Protein AF-R7QG12-F1 (afdb_monomer)

Secondary structure (DSSP, 8-state):
-HHHHHHHHHTT--SSHHHHHHHHHHHHHHHHHHHHHHHHHHTT-SSPPPPHHHHHHHHHHHHHHHHH---HHHHHHHHHHTT--PPPHHHHHHHHHH--SS-SS-TT-----GGGGS--GGGTHHHHHHHHHHHHHHH--TTT-EEEEEEEEEE---TT-SS-EE-TTSTTSEEEEEEEEEETTTTEEEEEEEPPTT--HHHHHHHHHHHHHTT-TT---TT-EEEE-TTT--HHHHHHHHHTT-EEEEEPPSGGGGS-SSEEGGGG-TT------S---TT---TTSSGGGS-----S-----EEEE----S----------------------------------------GGGEE---GGG--EEEEEEEEEPP---S-----PPPPEEEEEEEEEPPPBTTB--EEEEEEE--HHHHHHHHS----------TTBTT--B-TTSPBPPPPTT---HHHHHHHHHHTTEEEEESSSSSHHHHHHTTTSEEHHHHHHHHHH-HHHHHHTTPPPPTT-----HHHHHHHHHHHHH--PPPPHHHHHHHHHHHHHHHHHHTSTTEEEEEB--EEEETTEEEEEE--SEEEEEETTTTT---S-SS--SEEEEEE-------GGGHHHHHHHTTS----PPS----

Structure (mmCIF, N/CA/C/O backbone):
data_AF-R7QG12-F1
#
_entry.id   AF-R7QG12-F1
#
loop_
_atom_site.group_PDB
_atom_site.id
_atom_site.type_symbol
_atom_site.label_atom_id
_atom_site.label_alt_id
_atom_site.label_comp_id
_atom_site.label_asym_id
_atom_site.label_entity_id
_atom_site.label_seq_id
_atom_site.pdbx_PDB_ins_code
_atom_site.Cartn_x
_atom_site.Cartn_y
_atom_site.Cartn_z
_atom_site.occupancy
_atom_site.B_iso_or_equiv
_atom_site.auth_seq_id
_atom_site.auth_comp_id
_atom_site.auth_asym_id
_atom_site.auth_atom_id
_atom_site.pdbx_PDB_model_num
ATOM 1 N N . MET A 1 1 ? -13.267 -7.501 -6.966 1.00 55.19 1 MET A N 1
ATOM 2 C CA . MET A 1 1 ? -13.053 -8.975 -6.912 1.00 55.19 1 MET A CA 1
ATOM 3 C C . MET A 1 1 ? -13.507 -9.741 -8.159 1.00 55.19 1 MET A C 1
ATOM 5 O O . MET A 1 1 ? -12.739 -10.577 -8.616 1.00 55.19 1 MET A O 1
ATOM 9 N N . SER A 1 2 ? -14.694 -9.490 -8.737 1.00 66.75 2 SER A N 1
ATOM 10 C CA . SER A 1 2 ? -15.115 -10.164 -9.989 1.00 66.75 2 SER A CA 1
ATOM 11 C C . SER A 1 2 ? -14.147 -9.898 -11.158 1.00 66.75 2 SER A C 1
ATOM 13 O O . SER A 1 2 ? -13.679 -10.836 -11.794 1.00 66.75 2 SER A O 1
ATOM 15 N N . GLN A 1 3 ? -13.731 -8.638 -11.346 1.00 71.19 3 GLN A N 1
ATOM 16 C CA . GLN A 1 3 ? -12.764 -8.235 -12.380 1.00 71.19 3 GLN A CA 1
ATOM 17 C C . GLN A 1 3 ? -11.394 -8.912 -12.230 1.00 71.19 3 GLN A C 1
ATOM 19 O O . GLN A 1 3 ? -10.865 -9.414 -13.214 1.00 71.19 3 GLN A O 1
ATOM 24 N N . LEU A 1 4 ? -10.859 -9.015 -11.005 1.00 73.12 4 LEU A N 1
ATOM 25 C CA . LEU A 1 4 ? -9.614 -9.746 -10.731 1.00 73.12 4 LEU A CA 1
ATOM 26 C C . LEU A 1 4 ? -9.720 -11.216 -11.165 1.00 73.12 4 LEU A C 1
ATOM 28 O O . LEU A 1 4 ? -8.809 -11.746 -11.794 1.00 73.12 4 LEU A O 1
ATOM 32 N N . LYS A 1 5 ? -10.849 -11.875 -10.867 1.00 71.44 5 LYS A N 1
ATOM 33 C CA . LYS A 1 5 ? -11.090 -13.263 -11.281 1.00 71.44 5 LYS A CA 1
ATOM 34 C C . LYS A 1 5 ? -11.144 -13.387 -12.806 1.00 71.44 5 LYS A C 1
ATOM 36 O O . LYS A 1 5 ? -10.541 -14.311 -13.343 1.00 71.44 5 LYS A O 1
ATOM 41 N N . THR A 1 6 ? -11.834 -12.472 -13.487 1.00 77.69 6 THR A N 1
ATOM 42 C CA . THR A 1 6 ? -11.918 -12.446 -14.955 1.00 77.69 6 THR A CA 1
ATOM 43 C C . THR A 1 6 ? -10.547 -12.228 -15.591 1.00 77.69 6 THR A C 1
ATOM 45 O O . THR A 1 6 ? -10.149 -13.019 -16.439 1.00 77.69 6 THR A O 1
ATOM 48 N N . ALA A 1 7 ? -9.794 -11.221 -15.138 1.00 76.38 7 ALA A N 1
ATOM 49 C CA . ALA A 1 7 ? -8.455 -10.921 -15.640 1.00 76.38 7 ALA A CA 1
ATOM 50 C C . ALA A 1 7 ? -7.491 -12.096 -15.424 1.00 76.38 7 ALA A C 1
ATOM 52 O O . ALA A 1 7 ? -6.750 -12.467 -16.328 1.00 76.38 7 ALA A O 1
ATOM 53 N N . ARG A 1 8 ? -7.557 -12.746 -14.257 1.00 84.38 8 ARG A N 1
ATOM 54 C CA . ARG A 1 8 ? -6.771 -13.945 -13.954 1.00 84.38 8 ARG A CA 1
ATOM 55 C C . ARG A 1 8 ? -7.072 -15.096 -14.918 1.00 84.38 8 ARG A C 1
ATOM 57 O O . ARG A 1 8 ? -6.145 -15.732 -15.399 1.00 84.38 8 ARG A O 1
ATOM 64 N N . VAL A 1 9 ? -8.354 -15.382 -15.170 1.00 79.06 9 VAL A N 1
ATOM 65 C CA . VAL A 1 9 ? -8.762 -16.444 -16.108 1.00 79.06 9 VAL A CA 1
ATOM 66 C C . VAL A 1 9 ? -8.313 -16.113 -17.530 1.00 79.06 9 VAL A C 1
ATOM 68 O O . VAL A 1 9 ? -7.803 -16.994 -18.206 1.00 79.06 9 VAL A O 1
ATOM 71 N N . ALA A 1 10 ? -8.443 -14.854 -17.953 1.00 80.81 10 ALA A N 1
ATOM 72 C CA . ALA A 1 10 ? -8.029 -14.412 -19.283 1.00 80.81 10 ALA A CA 1
ATOM 73 C C . ALA A 1 10 ? -6.512 -14.516 -19.521 1.00 80.81 10 ALA A C 1
ATOM 75 O O . ALA A 1 10 ? -6.099 -14.759 -20.647 1.00 80.81 10 ALA A O 1
ATOM 76 N N . ASN A 1 11 ? -5.698 -14.347 -18.475 1.00 79.94 11 ASN A N 1
ATOM 77 C CA . ASN A 1 11 ? -4.233 -14.421 -18.552 1.00 79.94 11 ASN A CA 1
ATOM 78 C C . ASN A 1 11 ? -3.671 -15.781 -18.097 1.00 79.94 11 ASN A C 1
ATOM 80 O O . ASN A 1 11 ? -2.467 -15.908 -17.904 1.00 79.94 11 ASN A O 1
ATOM 84 N N . GLU A 1 12 ? -4.536 -16.775 -17.863 1.00 85.38 12 GLU A N 1
ATOM 85 C CA . GLU A 1 12 ? -4.153 -18.131 -17.438 1.00 85.38 12 GLU A CA 1
ATOM 86 C C . GLU A 1 12 ? -3.263 -18.175 -16.182 1.00 85.38 12 GLU A C 1
ATOM 88 O O . GLU A 1 12 ? -2.471 -19.094 -15.970 1.00 85.38 12 GLU A O 1
ATOM 93 N N . VAL A 1 13 ? -3.407 -17.184 -15.297 1.00 81.88 13 VAL A N 1
ATOM 94 C CA . VAL A 1 13 ? -2.557 -17.076 -14.111 1.00 81.88 13 VAL A CA 1
ATOM 95 C C . VAL A 1 13 ? -3.164 -17.839 -12.936 1.00 81.88 13 VAL A C 1
ATOM 97 O O . VAL A 1 13 ? -4.370 -17.813 -12.680 1.00 81.88 13 VAL A O 1
ATOM 100 N N . ASN A 1 14 ? -2.323 -18.508 -12.153 1.00 76.94 14 ASN A N 1
ATOM 101 C CA . ASN A 1 14 ? -2.772 -19.179 -10.938 1.00 76.94 14 ASN A CA 1
ATOM 102 C C . ASN A 1 14 ? -3.334 -18.188 -9.908 1.00 76.94 14 ASN A C 1
ATOM 104 O O . ASN A 1 14 ? -2.877 -17.056 -9.774 1.00 76.94 14 ASN A O 1
ATOM 108 N N . SER A 1 15 ? -4.306 -18.645 -9.114 1.00 74.94 15 SER A N 1
ATOM 109 C CA . SER A 1 15 ? -4.949 -17.850 -8.054 1.00 74.94 15 SER A CA 1
ATOM 110 C C . SER A 1 15 ? -4.097 -17.690 -6.794 1.00 74.94 15 SER A C 1
ATOM 112 O O . SER A 1 15 ? -4.584 -17.877 -5.679 1.00 74.94 15 SER A O 1
ATOM 114 N N . THR A 1 16 ? -2.819 -17.393 -6.962 1.00 75.62 16 THR A N 1
ATOM 115 C CA . THR A 1 16 ? -1.871 -17.160 -5.875 1.00 75.62 16 THR A CA 1
ATOM 116 C C . THR A 1 16 ? -1.535 -15.675 -5.816 1.00 75.62 16 THR A C 1
ATOM 118 O O . THR A 1 16 ? -1.726 -14.953 -6.793 1.00 75.62 16 THR A O 1
ATOM 121 N N . ARG A 1 17 ? -1.005 -15.184 -4.690 1.00 68.81 17 ARG A N 1
ATOM 122 C CA . ARG A 1 17 ? -0.547 -13.784 -4.624 1.00 68.81 17 ARG A CA 1
ATOM 123 C C . ARG A 1 17 ? 0.581 -13.497 -5.610 1.00 68.81 17 ARG A C 1
ATOM 125 O O . ARG A 1 17 ? 0.569 -12.442 -6.223 1.00 68.81 17 ARG A O 1
ATOM 132 N N . ALA A 1 18 ? 1.486 -14.454 -5.823 1.00 72.88 18 ALA A N 1
ATOM 133 C CA . ALA A 1 18 ? 2.497 -14.362 -6.876 1.00 72.88 18 ALA A CA 1
ATOM 134 C C . ALA A 1 18 ? 1.853 -14.246 -8.265 1.00 72.88 18 ALA A C 1
ATOM 136 O O . ALA A 1 18 ? 2.259 -13.408 -9.059 1.00 72.88 18 ALA A O 1
ATOM 137 N N . GLY A 1 19 ? 0.797 -15.022 -8.527 1.00 76.31 19 GLY A N 1
ATOM 138 C CA . GLY A 1 19 ? 0.012 -14.892 -9.747 1.00 76.31 19 GLY A CA 1
ATOM 139 C C . GLY A 1 19 ? -0.643 -13.517 -9.894 1.00 76.31 19 GLY A C 1
ATOM 140 O O . GLY A 1 19 ? -0.589 -12.915 -10.958 1.00 76.31 19 GLY A O 1
ATOM 141 N N . HIS A 1 20 ? -1.203 -12.964 -8.817 1.00 81.38 20 HIS A N 1
ATOM 142 C CA . HIS A 1 20 ? -1.743 -11.604 -8.848 1.00 81.38 20 HIS A CA 1
ATOM 143 C C . HIS A 1 20 ? -0.649 -10.548 -9.073 1.00 81.38 20 HIS A C 1
ATOM 145 O O . HIS A 1 20 ? -0.873 -9.627 -9.843 1.00 81.38 20 HIS A O 1
ATOM 151 N N . LEU A 1 21 ? 0.532 -10.682 -8.463 1.00 83.12 21 LEU A N 1
ATOM 152 C CA . LEU A 1 21 ? 1.660 -9.773 -8.704 1.00 83.12 21 LEU A CA 1
ATOM 153 C C . LEU A 1 21 ? 2.123 -9.823 -10.162 1.00 83.12 21 LEU A C 1
ATOM 155 O O . LEU A 1 21 ? 2.282 -8.776 -10.775 1.00 83.12 21 LEU A O 1
ATOM 159 N N . ILE A 1 22 ? 2.276 -11.024 -10.728 1.00 85.94 22 ILE A N 1
ATOM 160 C CA . ILE A 1 22 ? 2.610 -11.207 -12.146 1.00 85.94 22 ILE A CA 1
ATOM 161 C C . ILE A 1 22 ? 1.567 -10.515 -13.020 1.00 85.94 22 ILE A C 1
ATOM 163 O O . ILE A 1 22 ? 1.931 -9.707 -13.864 1.00 85.94 22 ILE A O 1
ATOM 167 N N . LEU A 1 23 ? 0.280 -10.761 -12.762 1.00 87.19 23 LEU A N 1
ATOM 168 C CA . LEU A 1 23 ? -0.813 -10.126 -13.497 1.00 87.19 23 LEU A CA 1
ATOM 169 C C . LEU A 1 23 ? -0.722 -8.592 -13.460 1.00 87.19 23 LEU A C 1
ATOM 171 O O . LEU A 1 23 ? -0.983 -7.950 -14.469 1.00 87.19 23 LEU A O 1
ATOM 175 N N . LEU A 1 24 ? -0.373 -8.007 -12.312 1.00 89.50 24 LEU A N 1
ATOM 176 C CA . LEU A 1 24 ? -0.291 -6.553 -12.151 1.00 89.50 24 LEU A CA 1
ATOM 177 C C . LEU A 1 24 ? 0.985 -5.942 -12.751 1.00 89.50 24 LEU A C 1
ATOM 179 O O . LEU A 1 24 ? 0.954 -4.784 -13.153 1.00 89.50 24 LEU A O 1
ATOM 183 N N . MET A 1 25 ? 2.091 -6.691 -12.804 1.00 90.50 25 MET A N 1
ATOM 184 C CA . MET A 1 25 ? 3.406 -6.187 -13.223 1.00 90.50 25 MET A CA 1
ATOM 185 C C . MET A 1 25 ? 3.792 -6.553 -14.661 1.00 90.50 25 MET A C 1
ATOM 187 O O . MET A 1 25 ? 4.779 -6.019 -15.166 1.00 90.50 25 MET A O 1
ATOM 191 N N . ASP A 1 26 ? 3.087 -7.477 -15.316 1.00 90.69 26 ASP A N 1
ATOM 192 C CA . ASP A 1 26 ? 3.531 -8.023 -16.602 1.00 90.69 26 ASP A CA 1
ATOM 193 C C . ASP A 1 26 ? 3.747 -6.936 -17.664 1.00 90.69 26 ASP A C 1
ATOM 195 O O . ASP A 1 26 ? 4.827 -6.852 -18.250 1.00 90.69 26 ASP A O 1
ATOM 199 N N . ASP A 1 27 ? 2.775 -6.035 -17.829 1.00 91.25 27 ASP A N 1
ATOM 200 C CA . ASP A 1 27 ? 2.832 -4.963 -18.827 1.00 91.25 27 ASP A CA 1
ATOM 201 C C . ASP A 1 27 ? 4.073 -4.072 -18.643 1.00 91.25 27 ASP A C 1
ATOM 203 O O . ASP A 1 27 ? 4.788 -3.782 -19.609 1.00 91.25 27 ASP A O 1
ATOM 207 N N . VAL A 1 28 ? 4.392 -3.673 -17.405 1.00 94.12 28 VAL A N 1
ATOM 208 C CA . VAL A 1 28 ? 5.584 -2.854 -17.132 1.00 94.12 28 VAL A CA 1
ATOM 209 C C . VAL A 1 28 ? 6.876 -3.641 -17.336 1.00 94.12 28 VAL A C 1
ATOM 211 O O . VAL A 1 28 ? 7.833 -3.104 -17.893 1.00 94.12 28 VAL A O 1
ATOM 214 N N . LEU A 1 29 ? 6.910 -4.931 -16.992 1.00 95.00 29 LEU A N 1
ATOM 215 C CA . LEU A 1 29 ? 8.082 -5.772 -17.243 1.00 95.00 29 LEU A CA 1
ATOM 216 C C . LEU A 1 29 ? 8.324 -5.984 -18.739 1.00 95.00 29 LEU A C 1
ATOM 218 O O . LEU A 1 29 ? 9.478 -5.977 -19.173 1.00 95.00 29 LEU A O 1
ATOM 222 N N . GLN A 1 30 ? 7.274 -6.105 -19.553 1.00 94.88 30 GLN A N 1
ATOM 223 C CA . GLN A 1 30 ? 7.413 -6.160 -21.008 1.00 94.88 30 GLN A CA 1
ATOM 224 C C . GLN A 1 30 ? 8.018 -4.866 -21.577 1.00 94.88 30 GLN A C 1
ATOM 226 O O . GLN A 1 30 ? 8.896 -4.930 -22.447 1.00 94.88 30 GLN A O 1
ATOM 231 N N . HIS A 1 31 ? 7.601 -3.705 -21.063 1.00 94.44 31 HIS A N 1
ATOM 232 C CA . HIS A 1 31 ? 8.163 -2.410 -21.449 1.00 94.44 31 HIS A CA 1
ATOM 233 C C . HIS A 1 31 ? 9.627 -2.272 -21.020 1.00 94.44 31 HIS A C 1
ATOM 235 O O . HIS A 1 31 ? 10.482 -2.012 -21.870 1.00 94.44 31 HIS A O 1
ATOM 241 N N . CYS A 1 32 ? 9.947 -2.554 -19.754 1.00 94.94 32 CYS A N 1
ATOM 242 C CA . CYS A 1 32 ? 11.325 -2.561 -19.261 1.00 94.94 32 CYS A CA 1
ATOM 243 C C . CYS A 1 32 ? 12.203 -3.515 -20.081 1.00 94.94 32 CYS A C 1
ATOM 245 O O . CYS A 1 32 ? 13.287 -3.130 -20.510 1.00 94.94 32 CYS A O 1
ATOM 247 N N . ARG A 1 33 ? 11.725 -4.728 -20.402 1.00 95.75 33 ARG A N 1
ATOM 248 C CA . ARG A 1 33 ? 12.442 -5.676 -21.276 1.00 95.75 33 ARG A CA 1
ATOM 249 C C . ARG A 1 33 ? 12.795 -5.047 -22.619 1.00 95.75 33 ARG A C 1
ATOM 251 O O . ARG A 1 33 ? 13.929 -5.173 -23.079 1.00 95.75 33 ARG A O 1
ATOM 258 N N . LYS A 1 34 ? 11.817 -4.406 -23.265 1.00 95.44 34 LYS A N 1
ATOM 259 C CA . LYS A 1 34 ? 11.997 -3.762 -24.570 1.00 95.44 34 LYS A CA 1
ATOM 260 C C . LYS A 1 34 ? 13.051 -2.659 -24.484 1.00 95.44 34 LYS A C 1
ATOM 262 O O . LYS A 1 34 ? 14.003 -2.687 -25.259 1.00 95.44 34 LYS A O 1
ATOM 267 N N . TRP A 1 35 ? 12.908 -1.745 -23.529 1.00 94.75 35 TRP A N 1
ATOM 268 C CA . TRP A 1 35 ? 13.807 -0.602 -23.369 1.00 94.75 35 TRP A CA 1
ATOM 269 C C . TRP A 1 35 ? 15.230 -1.011 -22.981 1.00 94.75 35 TRP A C 1
ATOM 271 O O . TRP A 1 35 ? 16.193 -0.483 -23.530 1.00 94.75 35 TRP A O 1
ATOM 281 N N . MET A 1 36 ? 15.381 -2.004 -22.104 1.00 94.88 36 MET A N 1
ATOM 282 C CA . MET A 1 36 ? 16.693 -2.554 -21.762 1.00 94.88 36 MET A CA 1
ATOM 283 C C . MET A 1 36 ? 17.371 -3.205 -22.966 1.00 94.88 36 MET A C 1
ATOM 285 O O . MET A 1 36 ? 18.537 -2.937 -23.225 1.00 94.88 36 MET A O 1
ATOM 289 N N . ASN A 1 37 ? 16.666 -4.052 -23.722 1.00 95.38 37 ASN A N 1
ATOM 290 C CA . ASN A 1 37 ? 17.260 -4.731 -24.879 1.00 95.38 37 ASN A CA 1
ATOM 291 C C . ASN A 1 37 ? 17.655 -3.753 -25.984 1.00 95.38 37 ASN A C 1
ATOM 293 O O . ASN A 1 37 ? 18.681 -3.933 -26.634 1.00 95.38 37 ASN A O 1
ATOM 297 N N . GLU A 1 38 ? 16.871 -2.696 -26.156 1.00 93.50 38 GLU A N 1
ATOM 298 C CA . GLU A 1 38 ? 17.207 -1.571 -27.016 1.00 93.50 38 GLU A CA 1
ATOM 299 C C . GLU A 1 38 ? 18.498 -0.877 -26.553 1.00 93.50 38 GLU A C 1
ATOM 301 O O . GLU A 1 38 ? 19.418 -0.689 -27.346 1.00 93.50 38 GLU A O 1
ATOM 306 N N . HIS A 1 39 ? 18.621 -0.574 -25.259 1.00 92.44 39 HIS A N 1
ATOM 307 C CA . HIS A 1 39 ? 19.827 0.019 -24.681 1.00 92.44 39 HIS A CA 1
ATOM 308 C C . HIS A 1 39 ? 21.065 -0.877 -24.818 1.00 92.44 39 HIS A C 1
ATOM 310 O O . HIS A 1 39 ? 22.132 -0.393 -25.201 1.00 92.44 39 HIS A O 1
ATOM 316 N N . ILE A 1 40 ? 20.912 -2.178 -24.562 1.00 93.69 40 ILE A N 1
ATOM 317 C CA . ILE A 1 40 ? 21.965 -3.192 -24.703 1.00 93.69 40 ILE A CA 1
ATOM 318 C C . ILE A 1 40 ? 22.467 -3.251 -26.145 1.00 93.69 40 ILE A C 1
ATOM 320 O O . ILE A 1 40 ? 23.679 -3.281 -26.363 1.00 93.69 40 ILE A O 1
ATOM 324 N N . ALA A 1 41 ? 21.548 -3.245 -27.116 1.00 92.94 41 ALA A N 1
ATOM 325 C CA . ALA A 1 41 ? 21.886 -3.250 -28.533 1.00 92.94 41 ALA A CA 1
ATOM 326 C C . ALA A 1 41 ? 22.617 -1.963 -28.940 1.00 92.94 41 ALA A C 1
ATOM 328 O O . ALA A 1 41 ? 23.670 -2.034 -29.570 1.00 92.94 41 ALA A O 1
ATOM 329 N N . LEU A 1 42 ? 22.108 -0.798 -28.525 1.00 92.00 42 LEU A N 1
ATOM 330 C CA . LEU A 1 42 ? 22.712 0.504 -28.828 1.00 92.00 42 LEU A CA 1
ATOM 331 C C . LEU A 1 42 ? 24.145 0.636 -28.306 1.00 92.00 42 LEU A C 1
ATOM 333 O O . LEU A 1 42 ? 25.008 1.154 -29.007 1.00 92.00 42 LEU A O 1
ATOM 337 N N . HIS A 1 43 ? 24.404 0.164 -27.087 1.00 91.69 43 HIS A N 1
ATOM 338 C CA . HIS A 1 43 ? 25.710 0.304 -26.438 1.00 91.69 43 HIS A CA 1
ATOM 339 C C . HIS A 1 43 ? 26.609 -0.917 -26.642 1.00 91.69 43 HIS A C 1
ATOM 341 O O . HIS A 1 43 ? 27.700 -0.972 -26.081 1.00 91.69 43 HIS A O 1
ATOM 347 N N . SER A 1 44 ? 26.165 -1.897 -27.441 1.00 91.06 44 SER A N 1
ATOM 348 C CA . SER A 1 44 ? 26.913 -3.120 -27.741 1.00 91.06 44 SER A CA 1
ATOM 349 C C . SER A 1 44 ? 27.474 -3.796 -26.483 1.00 91.06 44 SER A C 1
ATOM 351 O O . SER A 1 44 ? 28.631 -4.210 -26.455 1.00 91.06 44 SER A O 1
ATOM 353 N N . LEU A 1 45 ? 26.657 -3.931 -25.429 1.00 90.00 45 LEU A N 1
ATOM 354 C CA . LEU A 1 45 ? 27.100 -4.398 -24.102 1.00 90.00 45 LEU A CA 1
ATOM 355 C C . LEU A 1 45 ? 27.496 -5.892 -24.045 1.00 90.00 45 LEU A C 1
ATOM 357 O O . LEU A 1 45 ? 27.535 -6.471 -22.962 1.00 90.00 45 LEU A O 1
ATOM 361 N N . GLY A 1 46 ? 27.755 -6.537 -25.190 1.00 75.44 46 GLY A N 1
ATOM 362 C CA . GLY A 1 46 ? 28.343 -7.879 -25.302 1.00 75.44 46 GLY A CA 1
ATOM 363 C C . GLY A 1 46 ? 27.566 -9.004 -24.612 1.00 75.44 46 GLY A C 1
ATOM 364 O O . GLY A 1 46 ? 28.129 -10.060 -24.339 1.00 75.44 46 GLY A O 1
ATOM 365 N N . THR A 1 47 ? 26.294 -8.785 -24.284 1.00 78.06 47 THR A N 1
ATOM 366 C CA . THR A 1 47 ? 25.481 -9.675 -23.448 1.00 78.06 47 THR A CA 1
ATOM 367 C C . THR A 1 47 ? 24.254 -10.168 -24.199 1.00 78.06 47 THR A C 1
ATOM 369 O O . THR A 1 47 ? 23.701 -9.477 -25.054 1.00 78.06 47 THR A O 1
ATOM 372 N N . HIS A 1 48 ? 23.810 -11.383 -23.868 1.00 85.00 48 HIS A N 1
ATOM 373 C CA . HIS A 1 48 ? 22.566 -11.920 -24.411 1.00 85.00 48 HIS A CA 1
ATOM 374 C C . HIS A 1 48 ? 21.368 -11.047 -24.002 1.00 85.00 48 HIS A C 1
ATOM 376 O O . HIS A 1 48 ? 21.316 -10.624 -22.833 1.00 85.00 48 HIS A O 1
ATOM 382 N N . PRO A 1 49 ? 20.393 -10.838 -24.914 1.00 91.62 49 PRO A N 1
ATOM 383 C CA . PRO A 1 49 ? 19.162 -10.114 -24.617 1.00 91.62 49 PRO A CA 1
ATOM 384 C C . PRO A 1 49 ? 18.496 -10.606 -23.330 1.00 91.62 49 PRO A C 1
ATOM 386 O O . PRO A 1 49 ? 18.561 -11.787 -22.986 1.00 91.62 49 PRO A O 1
ATOM 389 N N . ILE A 1 50 ? 17.867 -9.691 -22.602 1.00 94.94 50 ILE A N 1
ATOM 390 C CA . ILE A 1 50 ? 17.061 -9.988 -21.423 1.00 94.94 50 ILE A CA 1
ATOM 391 C C . ILE A 1 50 ? 15.739 -10.618 -21.868 1.00 94.94 50 ILE A C 1
ATOM 393 O O . ILE A 1 50 ? 14.968 -10.007 -22.617 1.00 94.94 50 ILE A O 1
ATOM 397 N N . GLY A 1 51 ? 15.474 -11.839 -21.403 1.00 94.88 51 GLY A N 1
ATOM 398 C CA . GLY A 1 51 ? 14.171 -12.486 -21.535 1.00 94.88 51 GLY A CA 1
ATOM 399 C C . GLY A 1 51 ? 13.165 -11.971 -20.501 1.00 94.88 51 GLY A C 1
ATOM 400 O O . GLY A 1 51 ? 13.528 -11.342 -19.512 1.00 94.88 51 GLY A O 1
ATOM 401 N N . LEU A 1 52 ? 11.876 -12.260 -20.693 1.00 93.31 52 LEU A N 1
ATOM 402 C CA . LEU A 1 52 ? 10.871 -11.942 -19.665 1.00 93.31 52 LEU A CA 1
ATOM 403 C C . LEU A 1 52 ? 11.039 -12.833 -18.419 1.00 93.31 52 LEU A C 1
ATOM 405 O O . LEU A 1 52 ? 10.870 -12.378 -17.296 1.00 93.31 52 LEU A O 1
ATOM 409 N N . ASP A 1 53 ? 11.464 -14.081 -18.619 1.00 91.69 53 ASP A N 1
ATOM 410 C CA . ASP A 1 53 ? 11.808 -15.012 -17.540 1.00 91.69 53 ASP A CA 1
ATOM 411 C C . ASP A 1 53 ? 12.987 -14.507 -16.682 1.00 91.69 53 ASP A C 1
ATOM 413 O O . ASP A 1 53 ? 12.922 -14.570 -15.456 1.00 91.69 53 ASP A O 1
ATOM 417 N N . ASP A 1 54 ? 14.012 -13.889 -17.292 1.00 93.88 54 ASP A N 1
ATOM 418 C CA . ASP A 1 54 ? 15.087 -13.211 -16.545 1.00 93.88 54 ASP A CA 1
ATOM 419 C C . ASP A 1 54 ? 14.522 -12.128 -15.611 1.00 93.88 54 ASP A C 1
ATOM 421 O O . ASP A 1 54 ? 14.935 -12.024 -14.456 1.00 93.88 54 ASP A O 1
ATOM 425 N N . LEU A 1 55 ? 13.569 -11.331 -16.108 1.00 94.75 55 LEU A N 1
ATOM 426 C CA . LEU A 1 55 ? 12.943 -10.246 -15.354 1.00 94.75 55 LEU A CA 1
ATOM 427 C C . LEU A 1 55 ? 12.072 -10.749 -14.209 1.00 94.75 55 LEU A C 1
ATOM 429 O O . LEU A 1 55 ? 12.183 -10.228 -13.102 1.00 94.75 55 LEU A O 1
ATOM 433 N N . TYR A 1 56 ? 11.249 -11.774 -14.428 1.00 92.75 56 TYR A N 1
ATOM 434 C CA . TYR A 1 56 ? 10.445 -12.350 -13.350 1.00 92.75 56 TYR A CA 1
ATOM 435 C C . TYR A 1 56 ? 11.315 -12.920 -12.237 1.00 92.75 56 TYR A C 1
ATOM 437 O O . TYR A 1 56 ? 11.052 -12.686 -11.056 1.00 92.75 56 TYR A O 1
ATOM 445 N N . ARG A 1 57 ? 12.389 -13.631 -12.592 1.00 93.31 57 ARG A N 1
ATOM 446 C CA . ARG A 1 57 ? 13.303 -14.170 -11.586 1.00 93.31 57 ARG A CA 1
ATOM 447 C C . ARG A 1 57 ? 14.114 -13.062 -10.905 1.00 93.31 57 ARG A C 1
ATOM 449 O O . ARG A 1 57 ? 14.368 -13.159 -9.708 1.00 93.31 57 ARG A O 1
ATOM 456 N N . TYR A 1 58 ? 14.476 -11.996 -11.624 1.00 95.06 58 TYR A N 1
ATOM 457 C CA . TYR A 1 58 ? 15.075 -10.795 -11.034 1.00 95.06 58 TYR A CA 1
ATOM 458 C C . TYR A 1 58 ? 14.134 -10.137 -10.016 1.00 95.06 58 TYR A C 1
ATOM 460 O O . TYR A 1 58 ? 14.559 -9.867 -8.896 1.00 95.06 58 TYR A O 1
ATOM 468 N N . VAL A 1 59 ? 12.853 -9.954 -10.350 1.00 93.44 59 VAL A N 1
ATOM 469 C CA . VAL A 1 59 ? 11.841 -9.417 -9.424 1.00 93.44 59 VAL A CA 1
ATOM 470 C C . VAL A 1 59 ? 11.668 -10.331 -8.213 1.00 93.44 59 VAL A C 1
ATOM 472 O O . VAL A 1 59 ? 11.586 -9.838 -7.093 1.00 93.44 59 VAL A O 1
ATOM 475 N N . ALA A 1 60 ? 11.675 -11.655 -8.392 1.00 91.56 60 ALA A N 1
ATOM 476 C CA . ALA A 1 60 ? 11.612 -12.592 -7.270 1.00 91.56 60 ALA A CA 1
ATOM 477 C C . ALA A 1 60 ? 12.800 -12.423 -6.305 1.00 91.56 60 ALA A C 1
ATOM 479 O O . ALA A 1 60 ? 12.606 -12.427 -5.086 1.00 91.56 60 ALA A O 1
ATOM 480 N N . VAL A 1 61 ? 14.016 -12.236 -6.838 1.00 94.38 61 VAL A N 1
ATOM 481 C CA . VAL A 1 61 ? 15.215 -11.931 -6.039 1.00 94.38 61 VAL A CA 1
ATOM 482 C C . VAL A 1 61 ? 15.077 -10.570 -5.354 1.00 94.38 61 VAL A C 1
ATOM 484 O O . VAL A 1 61 ? 15.327 -10.478 -4.156 1.00 94.38 61 VAL A O 1
ATOM 487 N N . LEU A 1 62 ? 14.638 -9.535 -6.076 1.00 93.19 62 LEU A N 1
ATOM 488 C CA . LEU A 1 62 ? 14.454 -8.181 -5.547 1.00 93.19 62 LEU A CA 1
ATOM 489 C C . LEU A 1 62 ? 13.454 -8.157 -4.383 1.00 93.19 62 LEU A C 1
ATOM 491 O O . LEU A 1 62 ? 13.780 -7.668 -3.305 1.00 93.19 62 LEU A O 1
ATOM 495 N N . LEU A 1 63 ? 12.266 -8.734 -4.580 1.00 89.12 63 LEU A N 1
ATOM 496 C CA . LEU A 1 63 ? 11.220 -8.805 -3.561 1.00 89.12 63 LEU A CA 1
ATOM 497 C C . LEU A 1 63 ? 11.690 -9.594 -2.341 1.00 89.12 63 LEU A C 1
ATOM 499 O O . LEU A 1 63 ? 11.546 -9.127 -1.219 1.00 89.12 63 LEU A O 1
ATOM 503 N N . THR A 1 64 ? 12.290 -10.768 -2.542 1.00 87.00 64 THR A N 1
ATOM 504 C CA . THR A 1 64 ? 12.746 -11.604 -1.421 1.00 87.00 64 THR A CA 1
ATOM 505 C C . THR A 1 64 ? 13.863 -10.922 -0.645 1.00 87.00 64 THR A C 1
ATOM 507 O O . THR A 1 64 ? 13.826 -10.917 0.581 1.00 87.00 64 THR A O 1
ATOM 510 N N . SER A 1 65 ? 14.813 -10.291 -1.336 1.00 90.06 65 SER A N 1
ATOM 511 C CA . SER A 1 65 ? 15.882 -9.510 -0.712 1.00 90.06 65 SER A CA 1
ATOM 512 C C . SER A 1 65 ? 15.317 -8.368 0.134 1.00 90.06 65 SER A C 1
ATOM 514 O O . SER A 1 65 ? 15.690 -8.234 1.296 1.00 90.06 65 SER A O 1
ATOM 516 N N . HIS A 1 66 ? 14.354 -7.611 -0.398 1.00 84.00 66 HIS A N 1
ATOM 517 C CA . HIS A 1 66 ? 13.707 -6.522 0.331 1.00 84.00 66 HIS A CA 1
ATOM 518 C C . HIS A 1 66 ? 12.920 -7.012 1.557 1.00 84.00 66 HIS A C 1
ATOM 520 O O . HIS A 1 66 ? 13.041 -6.449 2.638 1.00 84.00 66 HIS A O 1
ATOM 526 N N . LEU A 1 67 ? 12.161 -8.100 1.410 1.00 80.25 67 LEU A N 1
ATOM 527 C CA . LEU A 1 67 ? 11.290 -8.633 2.462 1.00 80.25 67 LEU A CA 1
ATOM 528 C C . LEU A 1 67 ? 12.048 -9.349 3.586 1.00 80.25 67 LEU A C 1
ATOM 530 O O . LEU A 1 67 ? 11.542 -9.455 4.697 1.00 80.25 67 LEU A O 1
ATOM 534 N N . THR A 1 68 ? 13.240 -9.870 3.301 1.00 81.44 68 THR A N 1
ATOM 535 C CA . THR A 1 68 ? 14.057 -10.616 4.275 1.00 81.44 68 THR A CA 1
ATOM 536 C C . THR A 1 68 ? 15.248 -9.818 4.800 1.00 81.44 68 THR A C 1
ATOM 538 O O . THR A 1 68 ? 15.906 -10.256 5.740 1.00 81.44 68 THR A O 1
ATOM 541 N N . GLY A 1 69 ? 15.581 -8.690 4.166 1.00 83.94 69 GLY A N 1
ATOM 542 C CA . GLY A 1 69 ? 16.816 -7.946 4.422 1.00 83.94 69 GLY A CA 1
ATOM 543 C C . GLY A 1 69 ? 18.095 -8.655 3.947 1.00 83.94 69 GLY A C 1
ATOM 544 O O . GLY A 1 69 ? 19.201 -8.177 4.205 1.00 83.94 69 GLY A O 1
ATOM 545 N N . LEU A 1 70 ? 17.989 -9.802 3.265 1.00 87.94 70 LEU A N 1
ATOM 546 C CA . LEU A 1 70 ? 19.143 -10.507 2.705 1.00 87.94 70 LEU A CA 1
ATOM 547 C C . LEU A 1 70 ? 19.723 -9.742 1.514 1.00 87.94 70 LEU A C 1
ATOM 549 O O . LEU A 1 70 ? 18.986 -9.167 0.717 1.00 87.94 70 LEU A O 1
ATOM 553 N N . SER A 1 71 ? 21.045 -9.800 1.323 1.00 94.00 71 SER A N 1
ATOM 554 C CA . SER A 1 71 ? 21.663 -9.280 0.095 1.00 94.00 71 SER A CA 1
ATOM 555 C C . SER A 1 71 ? 21.215 -10.081 -1.134 1.00 94.00 71 SER A C 1
ATOM 557 O O . SER A 1 71 ? 20.742 -11.219 -1.014 1.00 94.00 71 SER A O 1
ATOM 559 N N . PHE A 1 72 ? 21.403 -9.529 -2.337 1.00 93.69 72 PHE A N 1
ATOM 560 C CA . PHE A 1 72 ? 21.109 -10.256 -3.576 1.00 93.69 72 PHE A CA 1
ATOM 561 C C . PHE A 1 72 ? 21.906 -11.560 -3.682 1.00 93.69 72 PHE A C 1
ATOM 563 O O . PHE A 1 72 ? 21.345 -12.575 -4.078 1.00 93.69 72 PHE A O 1
ATOM 570 N N . GLU A 1 73 ? 23.173 -11.578 -3.260 1.00 95.31 73 GLU A N 1
ATOM 571 C CA . GLU A 1 73 ? 24.003 -12.789 -3.241 1.00 95.31 73 GLU A CA 1
ATOM 572 C C . GLU A 1 73 ? 23.408 -13.861 -2.331 1.00 95.31 73 GLU A C 1
ATOM 574 O O . GLU A 1 73 ? 23.251 -15.004 -2.754 1.00 95.31 73 GLU A O 1
ATOM 579 N N . LYS A 1 74 ? 23.037 -13.485 -1.100 1.00 93.81 74 LYS A N 1
ATOM 580 C CA . LYS A 1 74 ? 22.426 -14.408 -0.136 1.00 93.81 74 LYS A CA 1
ATOM 581 C C . LYS A 1 74 ? 21.066 -14.907 -0.616 1.00 93.81 74 LYS A C 1
ATOM 583 O O . LYS A 1 74 ? 20.730 -16.062 -0.394 1.00 93.81 74 LYS A O 1
ATOM 588 N N . THR A 1 75 ? 20.300 -14.058 -1.295 1.00 94.00 75 THR A N 1
ATOM 589 C CA . THR A 1 75 ? 18.991 -14.420 -1.854 1.00 94.00 75 THR A CA 1
ATOM 590 C C . THR A 1 75 ? 19.130 -15.400 -3.022 1.00 94.00 75 THR A C 1
ATOM 592 O O . THR A 1 75 ? 18.391 -16.379 -3.098 1.00 94.00 75 THR A O 1
ATOM 595 N N . VAL A 1 76 ? 20.100 -15.180 -3.914 1.00 95.38 76 VAL A N 1
ATOM 596 C CA . VAL A 1 76 ? 20.409 -16.102 -5.019 1.00 95.38 76 VAL A CA 1
ATOM 597 C C . VAL A 1 76 ? 20.936 -17.439 -4.486 1.00 95.38 76 VAL A C 1
ATOM 599 O O . VAL A 1 76 ? 20.488 -18.490 -4.945 1.00 95.38 76 VAL A O 1
ATOM 602 N N . ASP A 1 77 ? 21.836 -17.423 -3.498 1.00 93.19 77 ASP A N 1
ATOM 603 C CA . ASP A 1 77 ? 22.325 -18.634 -2.822 1.00 93.19 77 ASP A CA 1
ATOM 604 C C . ASP A 1 77 ? 21.175 -19.398 -2.154 1.00 93.19 77 ASP A C 1
ATOM 606 O O . ASP A 1 77 ? 21.025 -20.598 -2.377 1.00 93.19 77 ASP A O 1
ATOM 610 N N . LEU A 1 78 ? 20.293 -18.695 -1.433 1.00 90.44 78 LEU A N 1
ATOM 611 C CA . LEU A 1 78 ? 19.083 -19.279 -0.861 1.00 90.44 78 LEU A CA 1
ATOM 612 C C . LEU A 1 78 ? 18.256 -19.969 -1.948 1.00 90.44 78 LEU A C 1
ATOM 614 O O . LEU A 1 78 ? 18.037 -21.170 -1.858 1.00 90.44 78 LEU A O 1
ATOM 618 N N . PHE A 1 79 ? 17.854 -19.261 -3.004 1.00 92.00 79 PHE A N 1
ATOM 619 C CA . PHE A 1 79 ? 17.070 -19.848 -4.093 1.00 92.00 79 PHE A CA 1
ATOM 620 C C . PHE A 1 79 ? 17.747 -21.055 -4.744 1.00 92.00 79 PHE A C 1
ATOM 622 O O . PHE A 1 79 ? 17.069 -22.041 -5.028 1.00 92.00 79 PHE A O 1
ATOM 629 N N . THR A 1 80 ? 19.067 -21.022 -4.914 1.00 92.00 80 THR A N 1
ATOM 630 C CA . THR A 1 80 ? 19.830 -22.160 -5.442 1.00 92.00 80 THR A CA 1
ATOM 631 C C . THR A 1 80 ? 19.717 -23.375 -4.517 1.00 92.00 80 THR A C 1
ATOM 633 O O . THR A 1 80 ? 19.413 -24.471 -4.980 1.00 92.00 80 THR A O 1
ATOM 636 N N 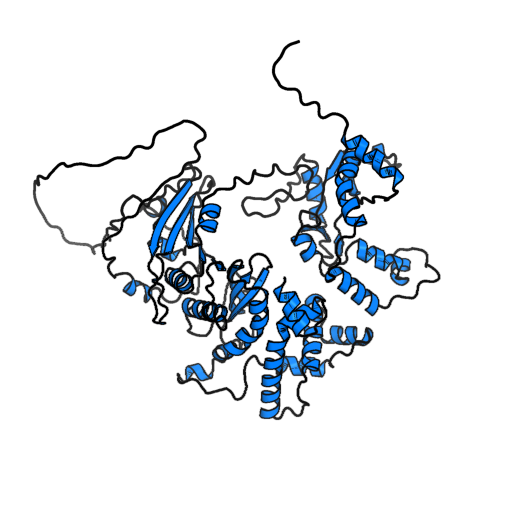. ARG A 1 81 ? 19.866 -23.186 -3.198 1.00 89.69 81 ARG A N 1
ATOM 637 C CA . ARG A 1 81 ? 19.697 -24.259 -2.196 1.00 89.69 81 ARG A CA 1
ATOM 638 C C . ARG A 1 81 ? 18.274 -24.805 -2.127 1.00 89.69 81 ARG A C 1
ATOM 640 O O . ARG A 1 81 ? 18.082 -25.956 -1.754 1.00 89.69 81 ARG A O 1
ATOM 647 N N . LEU A 1 82 ? 17.276 -23.999 -2.487 1.00 84.62 82 LEU A N 1
ATOM 648 C CA . LEU A 1 82 ? 15.879 -24.432 -2.559 1.00 84.62 82 LEU A CA 1
ATOM 649 C C . LEU A 1 82 ? 15.537 -25.166 -3.866 1.00 84.62 82 LEU A C 1
ATOM 651 O O . LEU A 1 82 ? 14.360 -25.454 -4.091 1.00 84.62 82 LEU A O 1
ATOM 655 N N . ASN A 1 83 ? 16.533 -25.470 -4.709 1.00 90.12 83 ASN A N 1
ATOM 656 C CA . ASN A 1 83 ? 16.367 -26.029 -6.054 1.00 90.12 83 ASN A CA 1
ATOM 657 C C . ASN A 1 83 ? 15.483 -25.159 -6.967 1.00 90.12 83 ASN A C 1
ATOM 659 O O . ASN A 1 83 ? 14.844 -25.653 -7.897 1.00 90.12 83 ASN A O 1
ATOM 663 N N . CYS A 1 84 ? 15.447 -23.849 -6.714 1.00 89.56 84 CYS A N 1
ATOM 664 C CA . CYS A 1 84 ? 14.911 -22.884 -7.665 1.00 89.56 84 CYS A CA 1
ATOM 665 C C . CYS A 1 84 ? 15.969 -22.579 -8.739 1.00 89.56 84 CYS A C 1
ATOM 667 O O . CYS A 1 84 ? 17.148 -22.891 -8.584 1.00 89.56 84 CYS A O 1
ATOM 669 N N . ASN A 1 85 ? 15.558 -21.913 -9.820 1.00 90.75 85 ASN A N 1
ATOM 670 C CA . ASN A 1 85 ? 16.457 -21.494 -10.899 1.00 90.75 85 ASN A CA 1
ATOM 671 C C . ASN A 1 85 ? 16.651 -19.961 -10.906 1.00 90.75 85 ASN A C 1
ATOM 673 O O . ASN A 1 85 ? 16.105 -19.283 -11.785 1.00 90.75 85 ASN A O 1
ATOM 677 N N . PRO A 1 86 ? 17.345 -19.371 -9.911 1.00 92.94 86 PRO A N 1
ATOM 678 C CA . PRO A 1 86 ? 17.560 -17.929 -9.867 1.00 92.94 86 PRO A CA 1
ATOM 679 C C . PRO A 1 86 ? 18.529 -17.462 -10.967 1.00 92.94 86 PRO A C 1
ATOM 681 O O . PRO A 1 86 ? 19.385 -18.229 -11.410 1.00 92.94 86 PRO A O 1
ATOM 684 N N . PRO A 1 87 ? 18.461 -16.190 -11.400 1.00 93.94 87 PRO A N 1
ATOM 685 C CA . PRO A 1 87 ? 19.507 -15.589 -12.212 1.00 93.94 87 PRO A CA 1
ATOM 686 C C . PRO A 1 87 ? 20.818 -15.569 -11.426 1.00 93.94 87 PRO A C 1
ATOM 688 O O . PRO A 1 87 ? 20.827 -15.405 -10.204 1.00 93.94 87 PRO A O 1
ATOM 691 N N . SER A 1 88 ? 21.944 -15.668 -12.132 1.00 94.31 88 SER A N 1
ATOM 692 C CA . SER A 1 88 ? 23.248 -15.474 -11.498 1.00 94.31 88 SER A CA 1
ATOM 693 C C . SER A 1 88 ? 23.349 -14.071 -10.894 1.00 94.31 88 SER A C 1
ATOM 695 O O . SER A 1 88 ? 22.790 -13.110 -11.428 1.00 94.31 88 SER A O 1
ATOM 697 N N . THR A 1 89 ? 24.129 -13.908 -9.824 1.00 94.81 89 THR A N 1
ATOM 698 C CA . THR A 1 89 ? 24.381 -12.588 -9.217 1.00 94.81 89 THR A CA 1
ATOM 699 C C . THR A 1 89 ? 24.886 -11.573 -10.247 1.00 94.81 89 THR A C 1
ATOM 701 O O . THR A 1 89 ? 24.500 -10.405 -10.219 1.00 94.81 89 THR A O 1
ATOM 704 N N . HIS A 1 90 ? 25.717 -12.011 -11.201 1.00 94.50 90 HIS A N 1
ATOM 705 C CA . HIS A 1 90 ? 26.162 -11.165 -12.307 1.00 94.50 90 HIS A CA 1
ATOM 706 C C . HIS A 1 90 ? 24.982 -10.678 -13.157 1.00 94.50 90 HIS A C 1
ATOM 708 O O . HIS A 1 90 ? 24.895 -9.490 -13.450 1.00 94.50 90 HIS A O 1
ATOM 714 N N . ARG A 1 91 ? 24.047 -11.569 -13.509 1.00 94.56 91 ARG A N 1
ATOM 715 C CA . ARG A 1 91 ? 22.843 -11.219 -14.272 1.00 94.56 91 ARG A CA 1
ATOM 716 C C . ARG A 1 91 ? 21.928 -10.276 -13.487 1.00 94.56 91 ARG A C 1
ATOM 718 O O . ARG A 1 91 ? 21.459 -9.305 -14.067 1.00 94.56 91 ARG A O 1
ATOM 725 N N . VAL A 1 92 ? 21.749 -10.489 -12.180 1.00 95.25 92 VAL A N 1
ATOM 726 C CA . VAL A 1 92 ? 20.995 -9.575 -11.296 1.00 95.25 92 VAL A CA 1
ATOM 727 C C . VAL A 1 92 ? 21.606 -8.174 -11.308 1.00 95.25 92 VAL A C 1
ATOM 729 O O . VAL A 1 92 ? 20.907 -7.192 -11.553 1.00 95.25 92 VAL A O 1
ATOM 732 N N . ARG A 1 93 ? 22.924 -8.069 -11.098 1.00 94.00 93 ARG A N 1
ATOM 733 C CA . ARG A 1 93 ? 23.644 -6.786 -11.130 1.00 94.00 93 ARG A CA 1
ATOM 734 C C . ARG A 1 93 ? 23.599 -6.140 -12.512 1.00 94.00 93 ARG A C 1
ATOM 736 O O . ARG A 1 93 ? 23.493 -4.922 -12.606 1.00 94.00 93 ARG A O 1
ATOM 743 N N . PHE A 1 94 ? 23.673 -6.941 -13.572 1.00 95.12 94 PHE A N 1
ATOM 744 C CA . PHE A 1 94 ? 23.564 -6.463 -14.944 1.00 95.12 94 PHE A CA 1
ATOM 745 C C . PHE A 1 94 ? 22.186 -5.851 -15.212 1.00 95.12 94 PHE A C 1
ATOM 747 O O . PHE A 1 94 ? 22.121 -4.717 -15.672 1.00 95.12 94 PHE A O 1
ATOM 754 N N . ILE A 1 95 ? 21.100 -6.549 -14.865 1.00 95.38 95 ILE A N 1
ATOM 755 C CA . ILE A 1 95 ? 19.734 -6.023 -15.002 1.00 95.38 95 ILE A CA 1
ATOM 756 C C . ILE A 1 95 ? 19.586 -4.742 -14.175 1.00 95.38 95 ILE A C 1
ATOM 758 O O . ILE A 1 95 ? 19.181 -3.719 -14.708 1.00 95.38 95 ILE A O 1
ATOM 762 N N . SER A 1 96 ? 20.012 -4.752 -12.908 1.00 92.75 96 SER A N 1
ATOM 763 C CA . SER A 1 96 ? 19.898 -3.587 -12.021 1.00 92.75 96 SER A CA 1
ATOM 764 C C . SER A 1 96 ? 20.614 -2.333 -12.535 1.00 92.75 96 SER A C 1
ATOM 766 O O . SER A 1 96 ? 20.175 -1.233 -12.226 1.00 92.75 96 SER A O 1
ATOM 768 N N . ARG A 1 97 ? 21.720 -2.480 -13.276 1.00 91.19 97 ARG A N 1
ATOM 769 C CA . ARG A 1 97 ? 22.499 -1.351 -13.818 1.00 91.19 97 ARG A CA 1
ATOM 770 C C . ARG A 1 97 ? 21.964 -0.810 -15.136 1.00 91.19 97 ARG A C 1
ATOM 772 O O . ARG A 1 97 ? 22.268 0.324 -15.475 1.00 91.19 97 ARG A O 1
ATOM 779 N N . ASN A 1 98 ? 21.241 -1.636 -15.883 1.00 92.56 98 ASN A N 1
ATOM 780 C CA . ASN A 1 98 ? 20.801 -1.312 -17.237 1.00 92.56 98 ASN A CA 1
ATOM 781 C C . ASN A 1 98 ? 19.279 -1.188 -17.338 1.00 92.56 98 ASN A C 1
ATOM 783 O O . ASN A 1 98 ? 18.766 -1.049 -18.444 1.00 92.56 98 ASN A O 1
ATOM 787 N N . ASN A 1 99 ? 18.558 -1.267 -16.214 1.00 91.25 99 ASN A N 1
ATOM 788 C CA . ASN A 1 99 ? 17.114 -1.103 -16.190 1.00 91.25 99 ASN A CA 1
ATOM 789 C C . ASN A 1 99 ? 16.738 0.338 -16.542 1.00 91.25 99 ASN A C 1
ATOM 791 O O . ASN A 1 99 ? 17.305 1.283 -15.997 1.00 91.25 99 ASN A O 1
ATOM 795 N N . LEU A 1 100 ? 15.770 0.488 -17.441 1.00 90.31 100 LEU A N 1
ATOM 796 C CA . LEU A 1 100 ? 15.298 1.778 -17.925 1.00 90.31 100 LEU A CA 1
ATOM 797 C C . LEU A 1 100 ? 13.790 1.888 -17.732 1.00 90.31 100 LEU A C 1
ATOM 799 O O . LEU A 1 100 ? 13.060 0.904 -17.858 1.00 90.31 100 LEU A O 1
ATOM 803 N N . ALA A 1 101 ? 13.338 3.115 -17.492 1.00 90.00 101 ALA A N 1
ATOM 804 C CA . ALA A 1 101 ? 11.926 3.477 -17.413 1.00 90.00 101 ALA A CA 1
ATOM 805 C C . ALA A 1 101 ? 11.410 4.148 -18.704 1.00 90.00 101 ALA A C 1
ATOM 807 O O . ALA A 1 101 ? 10.279 4.613 -18.756 1.00 90.00 101 ALA A O 1
ATOM 808 N N . HIS A 1 102 ? 12.227 4.216 -19.757 1.00 90.38 102 HIS A N 1
ATOM 809 C CA . HIS A 1 102 ? 11.814 4.720 -21.064 1.00 90.38 102 HIS A CA 1
ATOM 810 C C . HIS A 1 102 ? 12.730 4.192 -22.177 1.00 90.38 102 HIS A C 1
ATOM 812 O O . HIS A 1 102 ? 13.805 3.648 -21.923 1.00 90.38 102 HIS A O 1
ATOM 818 N N . SER A 1 103 ? 12.312 4.380 -23.431 1.00 88.50 103 SER A N 1
ATOM 819 C CA . SER A 1 103 ? 13.082 3.976 -24.615 1.00 88.50 103 SER A CA 1
ATOM 820 C C . SER A 1 103 ? 14.394 4.756 -24.738 1.00 88.50 103 SER A C 1
ATOM 822 O O . SER A 1 103 ? 14.434 5.971 -24.525 1.00 88.50 103 SER A O 1
ATOM 824 N N . ALA A 1 104 ? 15.465 4.051 -25.111 1.00 84.19 104 ALA A N 1
ATOM 825 C CA . ALA A 1 104 ? 16.802 4.620 -25.264 1.00 84.19 104 ALA A CA 1
ATOM 826 C C . ALA A 1 104 ? 16.983 5.390 -26.592 1.00 84.19 104 ALA A C 1
ATOM 828 O O . ALA A 1 104 ? 17.710 6.381 -26.622 1.00 84.19 104 ALA A O 1
ATOM 829 N N . THR A 1 105 ? 16.297 4.989 -27.669 1.00 79.94 105 THR A N 1
ATOM 830 C CA . THR A 1 105 ? 16.259 5.675 -28.980 1.00 79.94 105 THR A CA 1
ATOM 831 C C . THR A 1 105 ? 15.177 6.746 -29.069 1.00 79.94 105 THR A C 1
ATOM 833 O O . THR A 1 105 ? 15.219 7.581 -29.966 1.00 79.94 105 THR A O 1
ATOM 836 N N . GLY A 1 106 ? 14.216 6.761 -28.140 1.00 66.69 106 GLY A N 1
ATOM 837 C CA . GLY A 1 106 ? 13.134 7.749 -28.103 1.00 66.69 106 GLY A CA 1
ATOM 838 C C . GLY A 1 106 ? 13.567 9.179 -27.747 1.00 66.69 106 GLY A C 1
ATOM 839 O O . GLY A 1 106 ? 12.731 10.083 -27.765 1.00 66.69 106 GLY A O 1
ATOM 840 N N . ARG A 1 107 ? 14.851 9.404 -27.428 1.00 58.38 107 ARG A N 1
ATOM 841 C CA . ARG A 1 107 ? 15.406 10.722 -27.087 1.00 58.38 107 ARG A CA 1
ATOM 842 C C . ARG A 1 107 ? 15.298 11.663 -28.299 1.00 58.38 107 ARG A C 1
ATOM 844 O O . ARG A 1 107 ? 15.985 11.454 -29.293 1.00 58.38 107 ARG A O 1
ATOM 851 N N . GLY A 1 108 ? 14.452 12.699 -28.212 1.00 51.78 108 GLY A N 1
ATOM 852 C CA . GLY A 1 108 ? 14.426 13.805 -29.189 1.00 51.78 108 GLY A CA 1
ATOM 853 C C . GLY A 1 108 ? 13.099 14.136 -29.888 1.00 51.78 108 GLY A C 1
ATOM 854 O O . GLY A 1 108 ? 13.129 14.873 -30.866 1.00 51.78 108 GLY A O 1
ATOM 855 N N . ARG A 1 109 ? 11.937 13.636 -29.437 1.00 48.59 109 ARG A N 1
ATOM 856 C CA . ARG A 1 109 ? 10.628 13.976 -30.053 1.00 48.59 109 ARG A CA 1
ATOM 857 C C . ARG A 1 109 ? 9.896 15.193 -29.456 1.00 48.59 109 ARG A C 1
ATOM 859 O O . ARG A 1 109 ? 8.760 15.441 -29.846 1.00 48.59 109 ARG A O 1
ATOM 866 N N . GLY A 1 110 ? 10.512 15.944 -28.541 1.00 47.47 110 GLY A N 1
ATOM 867 C CA . GLY A 1 110 ? 9.917 17.146 -27.943 1.00 47.47 110 GLY A CA 1
ATOM 868 C C . GLY A 1 110 ? 10.491 18.442 -28.522 1.00 47.47 110 GLY A C 1
ATOM 869 O O . GLY A 1 110 ? 11.696 18.677 -28.433 1.00 47.47 110 GLY A O 1
ATOM 870 N N . GLU A 1 111 ? 9.633 19.293 -29.085 1.00 50.16 111 GLU A N 1
ATOM 871 C CA . GLU A 1 111 ? 9.952 20.683 -29.431 1.00 50.16 111 GLU A CA 1
ATOM 872 C C . GLU A 1 111 ? 10.017 21.547 -28.160 1.00 50.16 111 GLU A C 1
ATOM 874 O O . GLU A 1 111 ? 9.036 22.192 -27.813 1.00 50.16 111 GLU A O 1
ATOM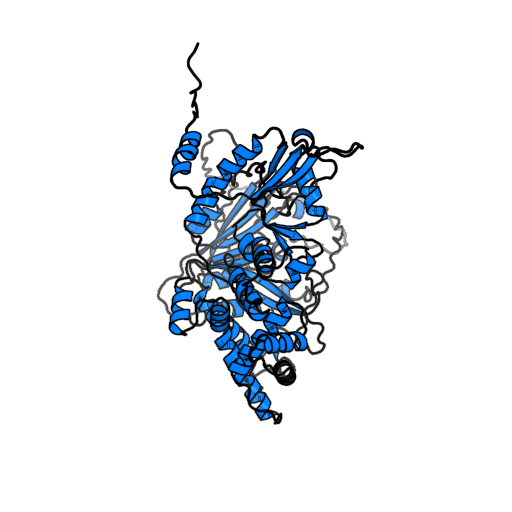 879 N N . SER A 1 112 ? 11.143 21.594 -27.441 1.00 46.34 112 SER A N 1
ATOM 880 C CA . SER A 1 112 ? 11.372 22.679 -26.464 1.00 46.34 112 SER A CA 1
ATOM 881 C C . SER A 1 112 ? 12.771 22.662 -25.847 1.00 46.34 112 SER A C 1
ATOM 883 O O . SER A 1 112 ? 13.204 21.637 -25.342 1.00 46.34 112 SER A O 1
ATOM 885 N N . ALA A 1 113 ? 13.412 23.838 -25.860 1.00 49.06 113 ALA A N 1
ATOM 886 C CA . ALA A 1 113 ? 14.510 24.348 -25.025 1.00 49.06 113 ALA A CA 1
ATOM 887 C C . ALA A 1 113 ? 15.737 23.451 -24.716 1.00 49.06 113 ALA A C 1
ATOM 889 O O . ALA A 1 113 ? 15.650 22.335 -24.221 1.00 49.06 113 ALA A O 1
ATOM 890 N N . TRP A 1 114 ? 16.935 24.029 -24.866 1.00 47.47 114 TRP A N 1
ATOM 891 C CA . TRP A 1 114 ? 18.245 23.435 -24.534 1.00 47.47 114 TRP A CA 1
ATOM 892 C C . TRP A 1 114 ? 18.327 22.827 -23.112 1.00 47.47 114 TRP A C 1
ATOM 894 O O . TRP A 1 114 ? 19.081 21.885 -22.870 1.00 47.47 114 TRP A O 1
ATOM 904 N N . SER A 1 115 ? 17.530 23.330 -22.164 1.00 44.12 115 SER A N 1
ATOM 905 C CA . SER A 1 115 ? 17.410 22.829 -20.787 1.00 44.12 115 SER A CA 1
ATOM 906 C C . SER A 1 115 ? 16.635 21.506 -20.655 1.00 44.12 115 SER A C 1
ATOM 908 O O . SER A 1 115 ? 16.907 20.756 -19.719 1.00 44.12 115 SER A O 1
ATOM 910 N N . ALA A 1 116 ? 15.744 21.165 -21.593 1.00 51.06 116 ALA A N 1
ATOM 911 C CA . ALA A 1 116 ? 14.970 19.917 -21.588 1.00 51.06 116 ALA A CA 1
ATOM 912 C C . ALA A 1 116 ? 15.783 18.693 -22.052 1.00 51.06 116 ALA A C 1
ATOM 914 O O . ALA A 1 116 ? 15.359 17.558 -21.861 1.00 51.06 116 ALA A O 1
ATOM 915 N N . GLN A 1 117 ? 16.977 18.890 -22.625 1.00 54.00 117 GLN A N 1
ATOM 916 C CA . GLN A 1 117 ? 17.842 17.785 -23.064 1.00 54.00 117 GLN A CA 1
ATOM 917 C C . GLN A 1 117 ? 18.484 17.002 -21.905 1.00 54.00 117 GLN A C 1
ATOM 919 O O . GLN A 1 117 ? 18.990 15.905 -22.130 1.00 54.00 117 GLN A O 1
ATOM 924 N N . ARG A 1 118 ? 18.494 17.556 -20.682 1.00 64.69 118 ARG A N 1
ATOM 925 C CA . ARG A 1 118 ? 19.074 16.914 -19.486 1.00 64.69 118 ARG A CA 1
ATOM 926 C C . ARG A 1 118 ? 18.040 16.390 -18.492 1.00 64.69 118 ARG A C 1
ATOM 928 O O . ARG A 1 118 ? 18.433 15.688 -17.566 1.00 64.69 118 ARG A O 1
ATOM 935 N N . ASP A 1 119 ? 16.769 16.748 -18.655 1.00 76.25 119 ASP A N 1
ATOM 936 C CA . ASP A 1 119 ? 15.685 16.213 -17.835 1.00 76.25 119 ASP A CA 1
ATOM 937 C C . ASP A 1 119 ? 15.033 15.035 -18.565 1.00 76.25 119 ASP A C 1
ATOM 939 O O . ASP A 1 119 ? 14.331 15.187 -19.564 1.00 76.25 119 ASP A O 1
ATOM 943 N N . GLU A 1 120 ? 15.325 13.838 -18.080 1.00 81.12 120 GLU A N 1
ATOM 944 C CA . GLU A 1 120 ? 14.778 12.576 -18.552 1.00 81.12 120 GLU A CA 1
ATOM 945 C C . GLU A 1 120 ? 13.472 12.215 -17.828 1.00 81.12 120 GLU A C 1
ATOM 947 O O . GLU A 1 120 ? 12.773 11.301 -18.267 1.00 81.12 120 GLU A O 1
ATOM 952 N N . THR A 1 121 ? 13.085 12.948 -16.773 1.00 84.88 121 THR A N 1
ATOM 953 C CA . THR A 1 121 ? 11.853 12.649 -16.027 1.00 84.88 121 THR A CA 1
ATOM 954 C C . THR A 1 121 ? 10.616 12.767 -16.911 1.00 84.88 121 THR A C 1
ATOM 956 O O . THR A 1 121 ? 9.719 11.944 -16.791 1.00 84.88 121 THR A O 1
ATOM 959 N N . GLN A 1 122 ? 10.601 13.679 -17.889 1.00 83.38 122 GLN A N 1
ATOM 960 C CA . GLN A 1 122 ? 9.513 13.825 -18.870 1.00 83.38 122 GLN A CA 1
ATOM 961 C C . GLN A 1 122 ? 9.193 12.542 -19.666 1.00 83.38 122 GLN A C 1
ATOM 963 O O . GLN A 1 122 ? 8.109 12.423 -20.225 1.00 83.38 122 GLN A O 1
ATOM 968 N N . TYR A 1 123 ? 10.112 11.572 -19.729 1.00 86.50 123 TYR A N 1
ATOM 969 C CA . TYR A 1 123 ? 9.914 10.323 -20.468 1.00 86.50 123 TYR A CA 1
ATOM 970 C C . TYR A 1 123 ? 9.321 9.190 -19.615 1.00 86.50 123 TYR A C 1
ATOM 972 O O . TYR A 1 123 ? 9.063 8.110 -20.149 1.00 86.50 123 TYR A O 1
ATOM 980 N N . LEU A 1 124 ? 9.087 9.409 -18.315 1.00 90.19 124 LEU A N 1
ATOM 981 C CA . LEU A 1 124 ? 8.574 8.371 -17.411 1.00 90.19 124 LEU A CA 1
ATOM 982 C C . LEU A 1 124 ? 7.083 8.061 -17.618 1.00 90.19 124 LEU A C 1
ATOM 984 O O . LEU A 1 124 ? 6.625 7.031 -17.132 1.00 90.19 124 LEU A O 1
ATOM 988 N N . ASP A 1 125 ? 6.340 8.877 -18.374 1.00 89.50 125 ASP A N 1
ATOM 989 C CA . ASP A 1 125 ? 4.889 8.721 -18.570 1.00 89.50 125 ASP A CA 1
ATOM 990 C C . ASP A 1 125 ? 4.505 7.305 -19.032 1.00 89.50 125 ASP A C 1
ATOM 992 O O . ASP A 1 125 ? 3.548 6.708 -18.540 1.00 89.50 125 ASP A O 1
ATOM 996 N N . ALA A 1 126 ? 5.264 6.733 -19.973 1.00 89.94 126 ALA A N 1
ATOM 997 C CA . ALA A 1 126 ? 4.992 5.391 -20.484 1.00 89.94 126 ALA A CA 1
ATOM 998 C C . ALA A 1 126 ? 5.177 4.315 -19.401 1.00 89.94 126 ALA A C 1
ATOM 1000 O O . ALA A 1 126 ? 4.400 3.363 -19.335 1.00 89.94 126 ALA A O 1
ATOM 1001 N N . PHE A 1 127 ? 6.187 4.473 -18.545 1.00 93.31 127 PHE A N 1
ATOM 1002 C CA . PHE A 1 127 ? 6.441 3.566 -17.430 1.00 93.31 127 PHE A CA 1
ATOM 1003 C C . PHE A 1 127 ? 5.379 3.703 -16.344 1.00 93.31 127 PHE A C 1
ATOM 1005 O O . PHE A 1 127 ? 4.813 2.696 -15.930 1.00 93.31 127 PHE A O 1
ATOM 1012 N N . GLU A 1 128 ? 5.058 4.930 -15.936 1.00 93.50 128 GLU A N 1
ATOM 1013 C CA . GLU A 1 128 ? 4.023 5.228 -14.941 1.00 93.50 128 GLU A CA 1
ATOM 1014 C C . GLU A 1 128 ? 2.663 4.655 -15.372 1.00 93.50 128 GLU A C 1
ATOM 1016 O O . GLU A 1 128 ? 1.981 3.984 -14.592 1.00 93.50 128 GLU A O 1
ATOM 1021 N N . LYS A 1 129 ? 2.291 4.827 -16.648 1.00 91.44 129 LYS A N 1
ATOM 1022 C CA . LYS A 1 129 ? 1.051 4.265 -17.200 1.00 91.44 129 LYS A CA 1
ATOM 1023 C C . LYS A 1 129 ? 1.068 2.739 -17.198 1.00 91.44 129 LYS A C 1
ATOM 1025 O O . LYS A 1 129 ? 0.104 2.148 -16.703 1.00 91.44 129 LYS A O 1
ATOM 1030 N N . ALA A 1 130 ? 2.135 2.114 -17.701 1.00 92.12 130 ALA A N 1
ATOM 1031 C CA . ALA A 1 130 ? 2.252 0.657 -17.770 1.00 92.12 130 ALA A CA 1
ATOM 1032 C C . ALA A 1 130 ? 2.275 0.004 -16.376 1.00 92.12 130 ALA A C 1
ATOM 1034 O O . ALA A 1 130 ? 1.640 -1.028 -16.175 1.00 92.12 130 ALA A O 1
ATOM 1035 N N . ALA A 1 131 ? 2.942 0.625 -15.397 1.00 92.75 131 ALA A N 1
ATOM 1036 C CA . ALA A 1 131 ? 3.068 0.111 -14.030 1.00 92.75 131 ALA A CA 1
ATOM 1037 C C . ALA A 1 131 ? 1.721 -0.047 -13.313 1.00 92.75 131 ALA A C 1
ATOM 1039 O O . ALA A 1 131 ? 1.571 -0.922 -12.462 1.00 92.75 131 ALA A O 1
ATOM 1040 N N . TYR A 1 132 ? 0.734 0.779 -13.666 1.00 92.81 132 TYR A N 1
ATOM 1041 C CA . TYR A 1 132 ? -0.560 0.813 -12.986 1.00 92.81 132 TYR A CA 1
ATOM 1042 C C . TYR A 1 132 ? -1.758 0.562 -13.907 1.00 92.81 132 TYR A C 1
ATOM 1044 O O . TYR A 1 132 ? -2.906 0.694 -13.481 1.00 92.81 132 TYR A O 1
ATOM 1052 N N . GLU A 1 133 ? -1.549 0.209 -15.175 1.00 90.06 133 GLU A N 1
ATOM 1053 C CA . GLU A 1 133 ? -2.644 -0.034 -16.121 1.00 90.06 133 GLU A CA 1
ATOM 1054 C C . GLU A 1 133 ? -3.557 -1.172 -15.651 1.00 90.06 133 GLU A C 1
ATOM 1056 O O . GLU A 1 133 ? -4.771 -0.987 -15.511 1.00 90.06 133 GLU A O 1
ATOM 1061 N N . MET A 1 134 ? -2.983 -2.337 -15.347 1.00 88.56 134 MET A N 1
ATOM 1062 C CA . MET A 1 134 ? -3.766 -3.481 -14.884 1.00 88.56 134 MET A CA 1
ATOM 1063 C C . MET A 1 134 ? -4.405 -3.218 -13.515 1.00 88.56 134 MET A C 1
ATOM 1065 O O . MET A 1 134 ? -5.569 -3.561 -13.289 1.00 88.56 134 MET A O 1
ATOM 1069 N N . THR A 1 135 ? -3.690 -2.534 -12.619 1.00 90.12 135 THR A N 1
ATOM 1070 C CA . THR A 1 135 ? -4.218 -2.130 -11.311 1.00 90.12 135 THR A CA 1
ATOM 1071 C C . THR A 1 135 ? -5.457 -1.248 -11.464 1.00 90.12 135 THR A C 1
ATOM 1073 O O . THR A 1 135 ? -6.495 -1.539 -10.864 1.00 90.12 135 THR A O 1
ATOM 1076 N N . ARG A 1 136 ? -5.420 -0.245 -12.352 1.00 89.25 136 ARG A N 1
ATOM 1077 C CA . ARG A 1 136 ? -6.591 0.579 -12.699 1.00 89.25 136 ARG A CA 1
ATOM 1078 C C . ARG A 1 136 ? -7.735 -0.263 -13.253 1.00 89.25 136 ARG A C 1
ATOM 1080 O O . ARG A 1 136 ? -8.877 -0.067 -12.847 1.00 89.25 136 ARG A O 1
ATOM 1087 N N . LYS A 1 137 ? -7.468 -1.212 -14.152 1.00 85.19 137 LYS A N 1
ATOM 1088 C CA . LYS A 1 137 ? -8.518 -2.079 -14.724 1.00 85.19 137 LYS A CA 1
ATOM 1089 C C . LYS A 1 137 ? -9.233 -2.923 -13.663 1.00 85.19 137 LYS A C 1
ATOM 1091 O O . LYS A 1 137 ? -10.422 -3.197 -13.810 1.00 85.19 137 LYS A O 1
ATOM 1096 N N . ILE A 1 138 ? -8.525 -3.335 -12.610 1.00 83.56 138 ILE A N 1
ATOM 1097 C CA . ILE A 1 138 ? -9.039 -4.264 -11.593 1.00 83.56 138 ILE A CA 1
ATOM 1098 C C . ILE A 1 138 ? -9.666 -3.554 -10.388 1.00 83.56 138 ILE A C 1
ATOM 1100 O O . ILE A 1 138 ? -10.663 -4.046 -9.851 1.00 83.56 138 ILE A O 1
ATOM 1104 N N . PHE A 1 139 ? -9.059 -2.460 -9.922 1.00 84.38 139 PHE A N 1
ATOM 1105 C CA . PHE A 1 139 ? -9.405 -1.832 -8.641 1.00 84.38 139 PHE A CA 1
ATOM 1106 C C . PHE A 1 139 ? -10.179 -0.522 -8.787 1.00 84.38 139 PHE A C 1
ATOM 1108 O O . PHE A 1 139 ? -10.924 -0.159 -7.880 1.00 84.38 139 PHE A O 1
ATOM 1115 N N . LEU A 1 140 ? -10.078 0.165 -9.929 1.00 84.81 140 LEU A N 1
ATOM 1116 C CA . LEU A 1 140 ? -10.817 1.405 -10.151 1.00 84.81 140 LEU A CA 1
ATOM 1117 C C . LEU A 1 140 ? -12.208 1.110 -10.736 1.00 84.81 140 LEU A C 1
ATOM 1119 O O . LEU A 1 140 ? -12.379 0.898 -11.945 1.00 84.81 140 LEU A O 1
ATOM 1123 N N . SER A 1 141 ? -13.204 1.131 -9.850 1.00 82.12 141 SER A N 1
ATOM 1124 C CA . SER A 1 141 ? -14.630 1.036 -10.152 1.00 82.12 141 SER A CA 1
ATOM 1125 C C . SER A 1 141 ? -15.235 2.439 -10.307 1.00 82.12 141 SER A C 1
ATOM 1127 O O . SER A 1 141 ? -15.267 3.192 -9.334 1.00 82.12 141 SER A O 1
ATOM 1129 N N . PRO A 1 142 ? -15.803 2.788 -11.478 1.00 74.12 142 PRO A N 1
ATOM 1130 C CA . PRO A 1 142 ? -16.439 4.091 -11.712 1.00 74.12 142 PRO A CA 1
ATOM 1131 C C . PRO A 1 142 ? -17.574 4.459 -10.746 1.00 74.12 142 PRO A C 1
ATOM 1133 O O . PRO A 1 142 ? -17.983 5.616 -10.702 1.00 74.12 142 PRO A O 1
ATOM 1136 N N . VAL A 1 143 ? -18.119 3.477 -10.019 1.00 71.88 143 VAL A N 1
ATOM 1137 C CA . VAL A 1 143 ? -19.338 3.627 -9.209 1.00 71.88 143 VAL A CA 1
ATOM 1138 C C . VAL A 1 143 ? -19.071 3.493 -7.703 1.00 71.88 143 VAL A C 1
ATOM 1140 O O . VAL A 1 143 ? -19.881 3.943 -6.896 1.00 71.88 143 VAL A O 1
ATOM 1143 N N . HIS A 1 144 ? -17.962 2.861 -7.304 1.00 76.88 144 HIS A N 1
ATOM 1144 C CA . HIS A 1 144 ? -17.761 2.422 -5.915 1.00 76.88 144 HIS A CA 1
ATOM 1145 C C . HIS A 1 144 ? -16.339 2.622 -5.383 1.00 76.88 144 HIS A C 1
ATOM 1147 O O . HIS A 1 144 ? -15.981 2.011 -4.378 1.00 76.88 144 HIS A O 1
ATOM 1153 N N . THR A 1 145 ? -15.515 3.434 -6.043 1.00 84.50 145 THR A N 1
ATOM 1154 C CA . THR A 1 145 ? -14.153 3.688 -5.569 1.00 84.50 145 THR A CA 1
ATOM 1155 C C . THR A 1 145 ? -14.118 4.947 -4.710 1.00 84.50 145 THR A C 1
ATOM 1157 O O . THR A 1 145 ? -14.454 6.041 -5.160 1.00 84.50 145 THR A O 1
ATOM 1160 N N . PHE A 1 146 ? -13.657 4.787 -3.472 1.00 87.75 146 PHE A N 1
ATOM 1161 C CA . PHE A 1 146 ? -13.196 5.891 -2.640 1.00 87.75 146 PHE A CA 1
ATOM 1162 C C . PHE A 1 146 ? -11.678 5.884 -2.701 1.00 87.75 146 PHE A C 1
ATOM 1164 O O . PHE A 1 146 ? -11.056 4.931 -2.242 1.00 87.75 146 PHE A O 1
ATOM 1171 N N . ALA A 1 147 ? -11.094 6.920 -3.285 1.00 92.81 147 ALA A N 1
ATOM 1172 C CA . ALA A 1 147 ? -9.659 7.035 -3.454 1.00 92.81 147 ALA A CA 1
ATOM 1173 C C . ALA A 1 147 ? -9.093 8.182 -2.615 1.00 92.81 147 ALA A C 1
ATOM 1175 O O . ALA A 1 147 ? -9.792 9.150 -2.313 1.00 92.81 147 ALA A O 1
ATOM 1176 N N . THR A 1 148 ? -7.823 8.077 -2.254 1.00 94.81 148 THR A N 1
ATOM 1177 C CA . THR A 1 148 ? -7.038 9.125 -1.601 1.00 94.81 148 THR A CA 1
ATOM 1178 C C . THR A 1 148 ? -5.958 9.610 -2.555 1.00 94.81 148 THR A C 1
ATOM 1180 O O . THR A 1 148 ? -5.275 8.787 -3.160 1.00 94.81 148 THR A O 1
ATOM 1183 N N . LEU A 1 149 ? -5.822 10.926 -2.691 1.00 95.81 149 LEU A N 1
ATOM 1184 C CA . LEU A 1 149 ? -4.732 11.604 -3.385 1.00 95.81 149 LEU A CA 1
ATOM 1185 C C . LEU A 1 149 ? -3.777 12.173 -2.335 1.00 95.81 149 LEU A C 1
ATOM 1187 O O . LEU A 1 149 ? -4.214 12.950 -1.483 1.00 95.81 149 LEU A O 1
ATOM 1191 N N . ASP A 1 150 ? -2.506 11.791 -2.410 1.00 94.31 150 ASP A N 1
ATOM 1192 C CA . ASP A 1 150 ? -1.455 12.290 -1.521 1.00 94.31 150 ASP A CA 1
ATOM 1193 C C . ASP A 1 150 ? -0.083 12.292 -2.217 1.00 94.31 150 ASP A C 1
ATOM 1195 O O . ASP A 1 150 ? 0.074 11.699 -3.289 1.00 94.31 150 ASP A O 1
ATOM 1199 N N . ASP A 1 151 ? 0.901 12.978 -1.630 1.00 92.50 151 ASP A N 1
ATOM 1200 C CA . ASP A 1 151 ? 2.291 12.934 -2.082 1.00 92.50 151 ASP A CA 1
ATOM 1201 C C . ASP A 1 151 ? 3.116 11.845 -1.380 1.00 92.50 151 ASP A C 1
ATOM 1203 O O . ASP A 1 151 ? 3.066 11.650 -0.161 1.00 92.50 151 ASP A O 1
ATOM 1207 N N . ASP A 1 152 ? 3.951 11.170 -2.161 1.00 91.06 152 ASP A N 1
ATOM 1208 C CA . ASP A 1 152 ? 4.934 10.212 -1.674 1.00 91.06 152 ASP A CA 1
ATOM 1209 C C . ASP A 1 152 ? 6.352 10.679 -2.017 1.00 91.06 152 ASP A C 1
ATOM 1211 O O . ASP A 1 152 ? 6.590 11.299 -3.059 1.00 91.06 152 ASP A O 1
ATOM 1215 N N . LEU A 1 153 ? 7.304 10.403 -1.126 1.00 91.38 153 LEU A N 1
ATOM 1216 C CA . LEU A 1 153 ? 8.708 10.765 -1.305 1.00 91.38 153 LEU A CA 1
ATOM 1217 C C . LEU A 1 153 ? 9.536 9.494 -1.450 1.00 91.38 153 LEU A C 1
ATOM 1219 O O . LEU A 1 153 ? 9.805 8.806 -0.472 1.00 91.38 153 LEU A O 1
ATOM 1223 N N . TYR A 1 154 ? 10.017 9.238 -2.663 1.00 91.56 154 TYR A N 1
ATOM 1224 C CA . TYR A 1 154 ? 10.904 8.113 -2.932 1.00 91.56 154 TYR A CA 1
ATOM 1225 C C . TYR A 1 154 ? 12.330 8.492 -2.533 1.00 91.56 154 TYR A C 1
ATOM 1227 O O . TYR A 1 154 ? 13.034 9.179 -3.284 1.00 91.56 154 TYR A O 1
ATOM 1235 N N . GLY A 1 155 ? 12.737 8.075 -1.332 1.00 90.00 155 GLY A N 1
ATOM 1236 C CA . GLY A 1 155 ? 14.024 8.401 -0.729 1.00 90.00 155 GLY A CA 1
ATOM 1237 C C . GLY A 1 155 ? 15.224 8.049 -1.604 1.00 90.00 155 GLY A C 1
ATOM 1238 O O . GLY A 1 155 ? 15.453 6.891 -1.953 1.00 90.00 155 GLY A O 1
ATOM 1239 N N . THR A 1 156 ? 16.039 9.048 -1.943 1.00 88.31 156 THR A N 1
ATOM 1240 C CA . THR A 1 156 ? 17.301 8.832 -2.656 1.00 88.31 156 THR A CA 1
ATOM 1241 C C . THR A 1 156 ? 18.269 9.986 -2.440 1.00 88.31 156 THR A C 1
ATOM 1243 O O . THR A 1 156 ? 17.918 11.156 -2.568 1.00 88.31 156 THR A O 1
ATOM 1246 N N . ARG A 1 157 ? 19.531 9.639 -2.168 1.00 89.31 157 ARG A N 1
ATOM 1247 C CA . ARG A 1 157 ? 20.648 10.594 -2.049 1.00 89.31 157 ARG A CA 1
ATOM 1248 C C . ARG A 1 157 ? 21.516 10.658 -3.303 1.00 89.31 157 ARG A C 1
ATOM 1250 O O . ARG A 1 157 ? 22.611 11.225 -3.285 1.00 89.31 157 ARG A O 1
ATOM 1257 N N . ALA A 1 158 ? 21.062 10.023 -4.380 1.00 87.94 158 ALA A N 1
ATOM 1258 C CA . ALA A 1 158 ? 21.811 9.940 -5.619 1.00 87.94 158 ALA A CA 1
ATOM 1259 C C . ALA A 1 158 ? 22.044 11.349 -6.197 1.00 87.94 158 ALA A C 1
ATOM 1261 O O . ALA A 1 158 ? 21.157 12.209 -6.188 1.00 87.94 158 ALA A O 1
ATOM 1262 N N . ARG A 1 159 ? 23.277 11.616 -6.644 1.00 86.19 159 ARG A N 1
ATOM 1263 C CA . ARG A 1 159 ? 23.682 12.942 -7.155 1.00 86.19 159 ARG A CA 1
ATOM 1264 C C . ARG A 1 159 ? 23.108 13.234 -8.536 1.00 86.19 159 ARG A C 1
ATOM 1266 O O . ARG A 1 159 ? 22.966 14.390 -8.909 1.00 86.19 159 ARG A O 1
ATOM 1273 N N . ASP A 1 160 ? 22.817 12.177 -9.270 1.00 85.12 160 ASP A N 1
ATOM 1274 C CA . ASP A 1 160 ? 22.208 12.146 -10.589 1.00 85.12 160 ASP A CA 1
ATOM 1275 C C . ASP A 1 160 ? 20.673 12.150 -10.538 1.00 85.12 160 ASP A C 1
ATOM 1277 O O . ASP A 1 160 ? 20.044 12.139 -11.594 1.00 85.12 160 ASP A O 1
ATOM 1281 N N . ASN A 1 161 ? 20.052 12.238 -9.350 1.00 85.88 161 ASN A N 1
ATOM 1282 C CA . ASN A 1 161 ? 18.619 12.507 -9.263 1.00 85.88 161 ASN A CA 1
ATOM 1283 C C . ASN A 1 161 ? 18.312 13.892 -9.860 1.00 85.88 161 ASN A C 1
ATOM 1285 O O . ASN A 1 161 ? 18.688 14.932 -9.312 1.00 85.88 161 ASN A O 1
ATOM 1289 N N . GLN A 1 162 ? 17.615 13.889 -10.993 1.00 84.69 162 GLN A N 1
ATOM 1290 C CA . GLN A 1 162 ? 17.340 15.081 -11.786 1.00 84.69 162 GLN A CA 1
ATOM 1291 C C . GLN A 1 162 ? 16.278 15.981 -11.156 1.00 84.69 162 GLN A C 1
ATOM 1293 O O . GLN A 1 162 ? 16.313 17.190 -11.387 1.00 84.69 162 GLN A O 1
ATOM 1298 N N . VAL A 1 163 ? 15.362 15.437 -10.350 1.00 88.00 163 VAL A N 1
ATOM 1299 C CA . VAL A 1 163 ? 14.346 16.203 -9.616 1.00 88.00 163 VAL A CA 1
ATOM 1300 C C . VAL A 1 163 ? 14.401 15.780 -8.154 1.00 88.00 163 VAL A C 1
ATOM 1302 O O . VAL A 1 163 ? 13.853 14.760 -7.740 1.00 88.00 163 VAL A O 1
ATOM 1305 N N . LYS A 1 164 ? 15.114 16.579 -7.360 1.00 89.06 164 LYS A N 1
ATOM 1306 C CA . LYS A 1 164 ? 15.288 16.337 -5.931 1.00 89.06 164 LYS A CA 1
ATOM 1307 C C . LYS A 1 164 ? 14.337 17.213 -5.127 1.00 89.06 164 LYS A C 1
ATOM 1309 O O . LYS A 1 164 ? 14.342 18.434 -5.261 1.00 89.06 164 LYS A O 1
ATOM 1314 N N . THR A 1 165 ? 13.576 16.575 -4.255 1.00 90.25 165 THR A N 1
ATOM 1315 C CA . THR A 1 165 ? 12.731 17.202 -3.246 1.00 90.25 165 THR A CA 1
ATOM 1316 C C . THR A 1 165 ? 13.369 16.996 -1.879 1.00 90.25 165 THR A C 1
ATOM 1318 O O . THR A 1 165 ? 13.773 15.883 -1.536 1.00 90.25 165 THR A O 1
ATOM 1321 N N . LEU A 1 166 ? 13.461 18.077 -1.107 1.00 90.44 166 LEU A N 1
ATOM 1322 C CA . LEU A 1 166 ? 13.872 18.059 0.292 1.00 90.44 166 LEU A CA 1
ATOM 1323 C C . LEU A 1 166 ? 12.627 18.265 1.152 1.00 90.44 166 LEU A C 1
ATOM 1325 O O . LEU A 1 166 ? 11.835 19.163 0.883 1.00 90.44 166 LEU A O 1
ATOM 1329 N N . SER A 1 167 ? 12.433 17.427 2.164 1.00 85.75 167 SER A N 1
ATOM 1330 C CA . SER A 1 167 ? 11.295 17.522 3.074 1.00 85.75 167 SER A CA 1
ATOM 1331 C C . SER A 1 167 ? 11.690 17.076 4.470 1.00 85.75 167 SER A C 1
ATOM 1333 O O . SER A 1 167 ? 11.832 15.890 4.736 1.00 85.75 167 SER A O 1
ATOM 1335 N N . MET A 1 168 ? 11.801 18.018 5.403 1.00 82.06 168 MET A N 1
ATOM 1336 C CA . MET A 1 168 ? 12.148 17.704 6.795 1.00 82.06 168 MET A CA 1
ATOM 1337 C C . MET A 1 168 ? 11.073 16.882 7.519 1.00 82.06 168 MET A C 1
ATOM 1339 O O . MET A 1 168 ? 11.362 16.257 8.536 1.00 82.06 168 MET A O 1
ATOM 1343 N N . ARG A 1 169 ? 9.847 16.858 6.980 1.00 78.94 169 ARG A N 1
ATOM 1344 C CA . ARG A 1 169 ? 8.700 16.145 7.557 1.00 78.94 169 ARG A CA 1
ATOM 1345 C C . ARG A 1 169 ? 8.634 14.670 7.152 1.00 78.94 169 ARG A C 1
ATOM 1347 O O . ARG A 1 169 ? 7.992 13.890 7.845 1.00 78.94 169 ARG A O 1
ATOM 1354 N N . LYS A 1 170 ? 9.242 14.281 6.025 1.00 80.81 170 LYS A N 1
ATOM 1355 C CA . LYS A 1 170 ? 9.186 12.903 5.499 1.00 80.81 170 LYS A CA 1
ATOM 1356 C C . LYS A 1 170 ? 10.422 12.120 5.970 1.00 80.81 170 LYS A C 1
ATOM 1358 O O . LYS A 1 170 ? 11.509 12.683 6.079 1.00 80.81 170 LYS A O 1
ATOM 1363 N N . ALA A 1 171 ? 10.264 10.820 6.235 1.00 76.12 171 ALA A N 1
ATOM 1364 C CA . ALA A 1 171 ? 11.291 9.984 6.873 1.00 76.12 171 ALA A CA 1
ATOM 1365 C C . ALA A 1 171 ? 12.643 9.987 6.131 1.00 76.12 171 ALA A C 1
ATOM 1367 O O . ALA A 1 171 ? 13.691 10.146 6.759 1.00 76.12 171 ALA A O 1
ATOM 1368 N N . ASP A 1 172 ? 12.616 9.891 4.799 1.00 77.31 172 ASP A N 1
ATOM 1369 C CA . ASP A 1 172 ? 13.827 9.854 3.969 1.00 77.31 172 ASP A CA 1
ATOM 1370 C C . ASP A 1 172 ? 14.505 11.220 3.799 1.00 77.31 172 ASP A C 1
ATOM 1372 O O . ASP A 1 172 ? 15.674 11.290 3.409 1.00 77.31 172 ASP A O 1
ATOM 1376 N N . ARG A 1 173 ? 13.790 12.305 4.127 1.00 88.31 173 ARG A N 1
ATOM 1377 C CA . ARG A 1 173 ? 14.167 13.728 4.032 1.00 88.31 173 ARG A CA 1
ATOM 1378 C C . ARG A 1 173 ? 14.540 14.263 2.652 1.00 88.31 173 ARG A C 1
ATOM 1380 O O . ARG A 1 173 ? 14.435 15.463 2.416 1.00 88.31 173 ARG A O 1
ATOM 1387 N N . GLU A 1 174 ? 14.980 13.402 1.750 1.00 92.31 174 GLU A N 1
ATOM 1388 C CA . GLU A 1 174 ? 15.533 13.733 0.448 1.00 92.31 174 GLU A CA 1
ATOM 1389 C C . GLU A 1 174 ? 15.194 12.620 -0.543 1.00 92.31 174 GLU A C 1
ATOM 1391 O O . GLU A 1 174 ? 15.436 11.442 -0.278 1.00 92.31 174 GLU A O 1
ATOM 1396 N N . GLY A 1 175 ? 14.653 12.987 -1.702 1.00 93.12 175 GLY A N 1
ATOM 1397 C CA . GLY A 1 175 ? 14.256 12.003 -2.700 1.00 93.12 175 GLY A CA 1
ATOM 1398 C C . GLY A 1 175 ? 13.599 12.610 -3.927 1.00 93.12 175 GLY A C 1
ATOM 1399 O O . GLY A 1 175 ? 13.762 13.799 -4.197 1.00 93.12 175 GLY A O 1
ATOM 1400 N N . HIS A 1 176 ? 12.860 11.796 -4.674 1.00 93.06 176 HIS A N 1
ATOM 1401 C CA . HIS A 1 176 ? 12.012 12.251 -5.778 1.00 93.06 176 HIS A CA 1
ATOM 1402 C C . HIS A 1 176 ? 10.550 12.165 -5.340 1.00 93.06 176 HIS A C 1
ATOM 1404 O O . HIS A 1 176 ? 10.060 11.084 -5.016 1.00 93.06 176 HIS A O 1
ATOM 1410 N N . ALA A 1 177 ? 9.864 13.305 -5.282 1.00 93.75 177 ALA A N 1
ATOM 1411 C CA . ALA A 1 177 ? 8.446 13.335 -4.951 1.00 93.75 177 ALA A CA 1
ATOM 1412 C C . ALA A 1 177 ? 7.573 12.861 -6.124 1.00 93.75 177 ALA A C 1
ATOM 1414 O O . ALA A 1 177 ? 7.831 13.190 -7.287 1.00 93.75 177 ALA A O 1
ATOM 1415 N N . ALA A 1 178 ? 6.500 12.151 -5.803 1.00 95.19 178 ALA A N 1
ATOM 1416 C CA . ALA A 1 178 ? 5.452 11.771 -6.736 1.00 95.19 178 ALA A CA 1
ATOM 1417 C C . ALA A 1 178 ? 4.083 12.024 -6.110 1.00 95.19 178 ALA A C 1
ATOM 1419 O O . ALA A 1 178 ? 3.916 11.872 -4.904 1.00 95.19 178 ALA A O 1
ATOM 1420 N N . ASP A 1 179 ? 3.102 12.375 -6.933 1.00 96.25 179 ASP A N 1
ATOM 1421 C CA . ASP A 1 179 ? 1.711 12.412 -6.488 1.00 96.25 179 ASP A CA 1
ATOM 1422 C C . ASP A 1 179 ? 1.073 11.057 -6.822 1.00 96.25 179 ASP A C 1
ATOM 1424 O O . ASP A 1 179 ? 1.287 10.501 -7.908 1.00 96.25 179 ASP A O 1
ATOM 1428 N N . ALA A 1 180 ? 0.321 10.498 -5.878 1.00 96.06 180 ALA A N 1
ATOM 1429 C CA . ALA A 1 180 ? -0.225 9.153 -5.964 1.00 96.06 180 ALA A CA 1
ATOM 1430 C C . ALA A 1 180 ? -1.714 9.134 -5.625 1.00 96.06 180 ALA A C 1
ATOM 1432 O O . ALA A 1 180 ? -2.182 9.826 -4.723 1.00 96.06 180 ALA A O 1
ATOM 1433 N N . ILE A 1 181 ? -2.461 8.293 -6.338 1.00 95.50 181 ILE A N 1
ATOM 1434 C CA . ILE A 1 181 ? -3.860 7.998 -6.039 1.00 95.50 181 ILE A CA 1
ATOM 1435 C C . ILE A 1 181 ? -3.949 6.542 -5.617 1.00 95.50 181 ILE A C 1
ATOM 1437 O O . ILE A 1 181 ? -3.534 5.660 -6.367 1.00 95.50 181 ILE A O 1
ATOM 1441 N N . ALA A 1 182 ? -4.517 6.281 -4.446 1.00 94.06 182 ALA A N 1
ATOM 1442 C CA . ALA A 1 182 ? -4.711 4.938 -3.909 1.00 94.06 182 ALA A CA 1
ATOM 1443 C C . ALA A 1 182 ? -6.177 4.685 -3.556 1.00 94.06 182 ALA A C 1
ATOM 1445 O O . ALA A 1 182 ? -6.908 5.604 -3.201 1.00 94.06 182 ALA A O 1
ATOM 1446 N N . ASP A 1 183 ? -6.619 3.434 -3.656 1.00 89.25 183 ASP A N 1
ATOM 1447 C CA . ASP A 1 183 ? -7.915 3.012 -3.132 1.00 89.25 183 ASP A CA 1
ATOM 1448 C C . ASP A 1 183 ? -7.884 3.022 -1.598 1.00 89.25 183 ASP A C 1
ATOM 1450 O O . ASP A 1 183 ? -7.010 2.406 -0.987 1.00 89.25 183 ASP A O 1
ATOM 1454 N N . ALA A 1 184 ? -8.852 3.693 -0.976 1.00 82.31 184 ALA A N 1
ATOM 1455 C CA . ALA A 1 184 ? -8.898 3.892 0.469 1.00 82.31 184 ALA A CA 1
ATOM 1456 C C . ALA A 1 184 ? -9.299 2.631 1.253 1.00 82.31 184 ALA A C 1
ATOM 1458 O O . ALA A 1 184 ? -9.081 2.575 2.459 1.00 82.31 184 ALA A O 1
ATOM 1459 N N . LEU A 1 185 ? -9.931 1.645 0.606 1.00 76.75 185 LEU A N 1
ATOM 1460 C CA . LEU A 1 185 ? -10.424 0.436 1.268 1.00 76.75 185 LEU A CA 1
ATOM 1461 C C . LEU A 1 185 ? -9.396 -0.694 1.206 1.00 76.75 185 LEU A C 1
ATOM 1463 O O . LEU A 1 185 ? -9.151 -1.377 2.197 1.00 76.75 185 LEU A O 1
ATOM 1467 N N . PHE A 1 186 ? -8.826 -0.918 0.026 1.00 76.06 186 PHE A N 1
ATOM 1468 C CA . PHE A 1 186 ? -7.863 -1.982 -0.229 1.00 76.06 186 PHE A CA 1
ATOM 1469 C C . PHE A 1 186 ? -6.415 -1.527 -0.042 1.00 76.06 186 PHE A C 1
ATOM 1471 O O . PHE A 1 186 ? -5.524 -2.375 -0.081 1.00 76.06 186 PHE A O 1
ATOM 1478 N N . CYS A 1 187 ? -6.180 -0.223 0.145 1.00 85.00 187 CYS A N 1
ATOM 1479 C CA . CYS A 1 187 ? -4.852 0.383 0.248 1.00 85.00 187 CYS A CA 1
ATOM 1480 C C . CYS A 1 187 ? -3.964 0.032 -0.957 1.00 85.00 187 CYS A C 1
ATOM 1482 O O . CYS A 1 187 ? -2.783 -0.277 -0.814 1.00 85.00 187 CYS A O 1
ATOM 1484 N N . VAL A 1 188 ? -4.554 0.028 -2.156 1.00 86.56 188 VAL A N 1
ATOM 1485 C CA . VAL A 1 188 ? -3.857 -0.294 -3.408 1.00 86.56 188 VAL A CA 1
ATOM 1486 C C . VAL A 1 188 ? -3.624 0.986 -4.191 1.00 86.56 188 VAL A C 1
ATOM 1488 O O . VAL A 1 188 ? -4.582 1.672 -4.546 1.00 86.56 188 VAL A O 1
ATOM 1491 N N . THR A 1 189 ? -2.369 1.281 -4.518 1.00 92.94 189 THR A N 1
ATOM 1492 C CA . THR A 1 189 ? -2.019 2.406 -5.390 1.00 92.94 189 THR A CA 1
ATOM 1493 C C . THR A 1 189 ? -2.576 2.184 -6.793 1.00 92.94 189 THR A C 1
ATOM 1495 O O . THR A 1 189 ? -2.242 1.212 -7.465 1.00 92.94 189 THR A O 1
ATOM 1498 N N . ILE A 1 190 ? -3.443 3.091 -7.230 1.00 92.81 190 ILE A N 1
ATOM 1499 C CA . ILE A 1 190 ? -4.143 3.067 -8.514 1.00 92.81 190 ILE A CA 1
ATOM 1500 C C . ILE A 1 190 ? -3.331 3.788 -9.587 1.00 92.81 190 ILE A C 1
ATOM 1502 O O . ILE A 1 190 ? -3.360 3.367 -10.735 1.00 92.81 190 ILE A O 1
ATOM 1506 N N . ALA A 1 191 ? -2.649 4.880 -9.253 1.00 94.62 191 ALA A N 1
ATOM 1507 C CA . ALA A 1 191 ? -1.816 5.619 -10.194 1.00 94.62 191 ALA A CA 1
ATOM 1508 C C . ALA A 1 191 ? -0.761 6.436 -9.445 1.00 94.62 191 ALA A C 1
ATOM 1510 O O . ALA A 1 191 ? -0.995 6.852 -8.312 1.00 94.62 191 ALA A O 1
ATOM 1511 N N . VAL A 1 192 ? 0.372 6.682 -10.098 1.00 95.50 192 VAL A N 1
ATOM 1512 C CA . VAL A 1 192 ? 1.466 7.522 -9.596 1.00 95.50 192 VAL A CA 1
ATOM 1513 C C . VAL A 1 192 ? 1.984 8.370 -10.745 1.00 95.50 192 VAL A C 1
ATOM 1515 O O . VAL A 1 192 ? 2.070 7.879 -11.871 1.00 95.50 192 VAL A O 1
ATOM 1518 N N . ARG A 1 193 ? 2.356 9.618 -10.455 1.00 95.12 193 ARG A N 1
ATOM 1519 C CA . ARG A 1 193 ? 3.101 10.472 -11.381 1.00 95.12 193 ARG A CA 1
ATOM 1520 C C . ARG A 1 193 ? 4.224 11.199 -10.651 1.00 95.12 193 ARG A C 1
ATOM 1522 O O . ARG A 1 193 ? 3.967 11.974 -9.726 1.00 95.12 193 ARG A O 1
ATOM 1529 N N . PHE A 1 194 ? 5.464 10.959 -11.073 1.00 94.50 194 PHE A N 1
ATOM 1530 C CA . PHE A 1 194 ? 6.633 11.631 -10.510 1.00 94.50 194 PHE A CA 1
ATOM 1531 C C . PHE A 1 194 ? 6.663 13.096 -10.929 1.00 94.50 194 PHE A C 1
ATOM 1533 O O . PHE A 1 194 ? 6.525 13.408 -12.113 1.00 94.50 194 PHE A O 1
ATOM 1540 N N . ARG A 1 195 ? 6.920 13.993 -9.971 1.00 92.50 195 ARG A N 1
ATOM 1541 C CA . ARG A 1 195 ? 6.991 15.430 -10.250 1.00 92.50 195 ARG A CA 1
ATOM 1542 C C . ARG A 1 195 ? 8.132 15.722 -11.222 1.00 92.50 195 ARG A C 1
ATOM 1544 O O . ARG A 1 195 ? 9.246 15.222 -11.048 1.00 92.50 195 ARG A O 1
ATOM 1551 N N . ARG A 1 196 ? 7.852 16.524 -12.246 1.00 90.19 196 ARG A N 1
ATOM 1552 C CA . ARG A 1 196 ? 8.821 16.919 -13.279 1.00 90.19 196 ARG A CA 1
ATOM 1553 C C . ARG A 1 196 ? 9.473 18.255 -12.931 1.00 90.19 196 ARG A C 1
ATOM 1555 O O . ARG A 1 196 ? 8.932 19.045 -12.153 1.00 90.19 196 ARG A O 1
ATOM 1562 N N . ARG A 1 197 ? 10.646 18.543 -13.500 1.00 86.00 197 ARG A N 1
ATOM 1563 C CA . ARG A 1 197 ? 11.333 19.818 -13.258 1.00 86.00 197 ARG A CA 1
ATOM 1564 C C . ARG A 1 197 ? 10.549 20.973 -13.877 1.00 86.00 197 ARG A C 1
ATOM 1566 O O . ARG A 1 197 ? 10.236 20.951 -15.060 1.00 86.00 197 ARG A O 1
ATOM 1573 N N . GLY A 1 198 ? 10.301 22.018 -13.090 1.00 84.31 198 GLY A N 1
ATOM 1574 C CA . GLY A 1 198 ? 9.617 23.226 -13.565 1.00 84.31 198 GLY A CA 1
ATOM 1575 C C . GLY A 1 198 ? 8.120 23.041 -13.830 1.00 84.31 198 GLY A C 1
ATOM 1576 O O . GLY A 1 198 ? 7.468 23.989 -14.257 1.00 84.31 198 GLY A O 1
ATOM 1577 N N . GLU A 1 199 ? 7.567 21.857 -13.557 1.00 88.38 199 GLU A N 1
ATOM 1578 C CA . GLU A 1 199 ? 6.135 21.606 -13.654 1.00 88.38 199 GLU A CA 1
ATOM 1579 C C . GLU A 1 199 ? 5.447 21.931 -12.314 1.00 88.38 199 GLU A C 1
ATOM 1581 O O . GLU A 1 199 ? 5.849 21.398 -11.274 1.00 88.38 199 GLU A O 1
ATOM 1586 N N . PRO A 1 200 ? 4.404 22.782 -12.303 1.00 88.19 200 PRO A N 1
ATOM 1587 C CA . PRO A 1 200 ? 3.606 23.019 -11.104 1.00 88.19 200 PRO A CA 1
ATOM 1588 C C . PRO A 1 200 ? 2.909 21.742 -10.618 1.00 88.19 200 PRO A C 1
ATOM 1590 O O . PRO A 1 200 ? 2.412 20.953 -11.422 1.00 88.19 200 PRO A O 1
ATOM 1593 N N . GLN A 1 201 ? 2.767 21.576 -9.297 1.00 88.19 201 GLN A N 1
ATOM 1594 C CA . GLN A 1 201 ? 2.054 20.429 -8.709 1.00 88.19 201 GLN A CA 1
ATOM 1595 C C . GLN A 1 201 ? 0.614 20.306 -9.232 1.00 88.19 201 GLN A C 1
ATOM 1597 O O . GLN A 1 201 ? 0.122 19.203 -9.448 1.00 88.19 201 GLN A O 1
ATOM 1602 N N . SER A 1 202 ? -0.061 21.433 -9.476 1.00 85.88 202 SER A N 1
ATOM 1603 C CA . SER A 1 202 ? -1.406 21.441 -10.055 1.00 85.88 202 SER A CA 1
ATOM 1604 C C . SER A 1 202 ? -1.434 20.746 -11.416 1.00 85.88 202 SER A C 1
ATOM 1606 O O . SER A 1 202 ? -2.253 19.856 -11.614 1.00 85.88 202 SER A O 1
ATOM 1608 N N . THR A 1 203 ? -0.510 21.077 -12.320 1.00 89.81 203 THR A N 1
ATOM 1609 C CA . THR A 1 203 ? -0.345 20.375 -13.601 1.00 89.81 203 THR A CA 1
ATOM 1610 C C . THR A 1 203 ? 0.005 18.905 -13.376 1.00 89.81 203 THR A C 1
ATOM 1612 O O . THR A 1 203 ? -0.582 18.042 -14.032 1.00 89.81 203 THR A O 1
ATOM 1615 N N . ASN A 1 204 ? 0.850 18.609 -12.375 1.00 91.81 204 ASN A N 1
ATOM 1616 C CA . ASN A 1 204 ? 1.216 17.234 -12.047 1.00 91.81 204 ASN A CA 1
ATOM 1617 C C . ASN A 1 204 ? -0.016 16.352 -11.778 1.00 91.81 204 ASN A C 1
ATOM 1619 O O . ASN A 1 204 ? -0.227 15.318 -12.419 1.00 91.81 204 ASN A O 1
ATOM 1623 N N . VAL A 1 205 ? -0.872 16.838 -10.879 1.00 91.94 205 VAL A N 1
ATOM 1624 C CA . VAL A 1 205 ? -2.123 16.203 -10.454 1.00 91.94 205 VAL A CA 1
ATOM 1625 C C . VAL A 1 205 ? -3.154 16.140 -11.580 1.00 91.94 205 VAL A C 1
ATOM 1627 O O . VAL A 1 205 ? -3.874 15.148 -11.688 1.00 91.94 205 VAL A O 1
ATOM 1630 N N . LEU A 1 206 ? -3.241 17.168 -12.429 1.00 89.62 206 LEU A N 1
ATOM 1631 C CA . LEU A 1 206 ? -4.175 17.176 -13.557 1.00 89.62 206 LEU A CA 1
ATOM 1632 C C . LEU A 1 206 ? -3.894 16.023 -14.524 1.00 89.62 206 LEU A C 1
ATOM 1634 O O . LEU A 1 206 ? -4.810 15.268 -14.843 1.00 89.62 206 LEU A O 1
ATOM 1638 N N . GLU A 1 207 ? -2.642 15.820 -14.928 1.00 90.88 207 GLU A N 1
ATOM 1639 C CA . GLU A 1 207 ? -2.288 14.695 -15.806 1.00 90.88 207 GLU A CA 1
ATOM 1640 C C . GLU A 1 207 ? -2.434 13.336 -15.111 1.00 90.88 207 GLU A C 1
ATOM 1642 O O . GLU A 1 207 ? -2.783 12.336 -15.747 1.00 90.88 207 GLU A O 1
ATOM 1647 N N . LEU A 1 208 ? -2.215 13.276 -13.793 1.00 93.31 208 LEU A N 1
ATOM 1648 C CA . LEU A 1 208 ? -2.491 12.072 -13.009 1.00 93.31 208 LEU A CA 1
ATOM 1649 C C . LEU A 1 208 ? -3.989 11.715 -13.056 1.00 93.31 208 LEU A C 1
ATOM 1651 O O . LEU A 1 208 ? -4.346 10.549 -13.236 1.00 93.31 208 LEU A O 1
ATOM 1655 N N . ILE A 1 209 ? -4.876 12.712 -12.971 1.00 90.06 209 ILE A N 1
ATOM 1656 C CA . ILE A 1 209 ? -6.325 12.530 -13.139 1.00 90.06 209 ILE A CA 1
ATOM 1657 C C . ILE A 1 209 ? -6.663 12.132 -14.578 1.00 90.06 209 ILE A C 1
ATOM 1659 O O . ILE A 1 209 ? -7.422 11.181 -14.768 1.00 90.06 209 ILE A O 1
ATOM 1663 N N . CYS A 1 210 ? -6.076 12.786 -15.587 1.00 87.75 210 CYS A N 1
ATOM 1664 C CA . CYS A 1 210 ? -6.232 12.398 -16.994 1.00 87.75 210 CYS A CA 1
ATOM 1665 C C . CYS A 1 210 ? -5.875 10.922 -17.193 1.00 87.75 210 CYS A C 1
ATOM 1667 O O . CYS A 1 210 ? -6.644 10.168 -17.786 1.00 87.75 210 CYS A O 1
ATOM 1669 N N . THR A 1 211 ? -4.772 10.477 -16.591 1.00 87.88 211 THR A N 1
ATOM 1670 C CA . THR A 1 211 ? -4.327 9.083 -16.615 1.00 87.88 211 THR A CA 1
ATOM 1671 C C . THR A 1 211 ? -5.377 8.136 -16.017 1.00 87.88 211 THR A C 1
ATOM 1673 O O . THR A 1 211 ? -5.590 7.050 -16.548 1.00 87.88 211 THR A O 1
ATOM 1676 N N . LEU A 1 212 ? -6.108 8.505 -14.961 1.00 86.81 212 LEU A N 1
ATOM 1677 C CA . LEU A 1 212 ? -7.201 7.660 -14.446 1.00 86.81 212 LEU A CA 1
ATOM 1678 C C . LEU A 1 212 ? -8.361 7.480 -15.440 1.00 86.81 212 LEU A C 1
ATOM 1680 O O . LEU A 1 212 ? -9.038 6.446 -15.415 1.00 86.81 212 LEU A O 1
ATOM 1684 N N . ILE A 1 213 ? -8.596 8.490 -16.277 1.00 82.62 213 ILE A N 1
ATOM 1685 C CA . ILE A 1 213 ? -9.713 8.565 -17.225 1.00 82.62 213 ILE A CA 1
ATOM 1686 C C . ILE A 1 213 ? -9.351 7.913 -18.567 1.00 82.62 213 ILE A C 1
ATOM 1688 O O . ILE A 1 213 ? -10.224 7.362 -19.244 1.00 82.62 213 ILE A O 1
ATOM 1692 N N . GLU A 1 214 ? -8.073 7.943 -18.948 1.00 81.06 214 GLU A N 1
ATOM 1693 C CA . GLU A 1 214 ? -7.571 7.355 -20.188 1.00 81.06 214 GLU A CA 1
ATOM 1694 C C . GLU A 1 214 ? -8.051 5.905 -20.384 1.00 81.06 214 GLU A C 1
ATOM 1696 O O . GLU A 1 214 ? -7.987 5.060 -19.490 1.00 81.06 214 GLU A O 1
ATOM 1701 N N . GLY A 1 215 ? -8.559 5.615 -21.586 1.00 68.06 215 GLY A N 1
ATOM 1702 C CA . GLY A 1 215 ? -9.043 4.284 -21.965 1.00 68.06 215 GLY A CA 1
ATOM 1703 C C . GLY A 1 215 ? -10.448 3.920 -21.465 1.00 68.06 215 GLY A C 1
ATOM 1704 O O . GLY A 1 215 ? -10.918 2.824 -21.766 1.00 68.06 215 GLY A O 1
ATOM 1705 N N . ARG A 1 216 ? -11.149 4.812 -20.746 1.00 70.06 216 ARG A N 1
ATOM 1706 C CA . ARG A 1 216 ? -12.510 4.549 -20.225 1.00 70.06 216 ARG A CA 1
ATOM 1707 C C . ARG A 1 216 ? -13.657 5.057 -21.107 1.00 70.06 216 ARG A C 1
ATOM 1709 O O . ARG A 1 216 ? -14.817 4.766 -20.817 1.00 70.06 216 ARG A O 1
ATOM 1716 N N . GLY A 1 217 ? -13.356 5.750 -22.207 1.00 65.88 217 GLY A N 1
ATOM 1717 C CA . GLY A 1 217 ? -14.364 6.254 -23.150 1.00 65.88 217 GLY A CA 1
ATOM 1718 C C . GLY A 1 217 ? -15.363 7.209 -22.482 1.00 65.88 217 GLY A C 1
ATOM 1719 O O . GLY A 1 217 ? -14.966 8.077 -21.714 1.00 65.88 217 GLY A O 1
ATOM 1720 N N . GLU A 1 218 ? -16.661 7.029 -22.750 1.00 58.38 218 GLU A N 1
ATOM 1721 C CA . GLU A 1 218 ? -17.754 7.839 -22.177 1.00 58.38 218 GLU A CA 1
ATOM 1722 C C . GLU A 1 218 ? -18.211 7.382 -20.775 1.00 58.38 218 GLU A C 1
ATOM 1724 O O . GLU A 1 218 ? -19.224 7.862 -20.264 1.00 58.38 218 GLU A O 1
ATOM 1729 N N . GLN A 1 219 ? -17.518 6.428 -20.138 1.00 63.75 219 GLN A N 1
ATOM 1730 C CA . GLN A 1 219 ? -17.921 5.952 -18.813 1.00 63.75 219 GLN A CA 1
ATOM 1731 C C . GLN A 1 219 ? -17.824 7.081 -17.783 1.00 63.75 219 GLN A C 1
ATOM 1733 O O . GLN A 1 219 ? -16.736 7.535 -17.432 1.00 63.75 219 GLN A O 1
ATOM 1738 N N . CYS A 1 220 ? -18.970 7.506 -17.256 1.00 63.34 220 CYS A N 1
ATOM 1739 C CA . CYS A 1 220 ? -19.003 8.518 -16.213 1.00 63.34 220 CYS A CA 1
ATOM 1740 C C . CYS A 1 220 ? -18.437 7.965 -14.896 1.00 63.34 220 CYS A C 1
ATOM 1742 O O . CYS A 1 220 ? -18.894 6.935 -14.397 1.00 63.34 220 CYS A O 1
ATOM 1744 N N . LEU A 1 221 ? -17.499 8.692 -14.285 1.00 73.12 221 LEU A N 1
ATOM 1745 C CA . LEU A 1 221 ? -16.889 8.360 -12.991 1.00 73.12 221 LEU A CA 1
ATOM 1746 C C . LEU A 1 221 ? -17.716 8.881 -11.798 1.00 73.12 221 LEU A C 1
ATOM 1748 O O . LEU A 1 221 ? -17.168 9.248 -10.764 1.00 73.12 221 LEU A O 1
ATOM 1752 N N . HIS A 1 222 ? -19.046 8.916 -11.930 1.00 73.62 222 HIS A N 1
ATOM 1753 C CA . HIS A 1 222 ? -19.950 9.555 -10.963 1.00 73.62 222 HIS A CA 1
ATOM 1754 C C . HIS A 1 222 ? -19.971 8.937 -9.563 1.00 73.62 222 HIS A C 1
ATOM 1756 O O . HIS A 1 222 ? -20.454 9.578 -8.633 1.00 73.62 222 HIS A O 1
ATOM 1762 N N . GLY A 1 223 ? -19.467 7.716 -9.392 1.00 74.62 223 GLY A N 1
ATOM 1763 C CA . GLY A 1 223 ? -19.289 7.108 -8.075 1.00 74.62 223 GLY A CA 1
ATOM 1764 C C . GLY A 1 223 ? -17.829 6.966 -7.646 1.00 74.62 223 GLY A C 1
ATOM 1765 O O . GLY A 1 223 ? -17.573 6.310 -6.641 1.00 74.62 223 GLY A O 1
ATOM 1766 N N . LEU A 1 224 ? -16.879 7.565 -8.373 1.00 87.25 224 LEU A N 1
ATOM 1767 C CA . LEU A 1 224 ? -15.520 7.769 -7.881 1.00 87.25 224 LEU A CA 1
ATOM 1768 C C . LEU A 1 224 ? -15.508 9.006 -6.981 1.00 87.25 224 LEU A C 1
ATOM 1770 O O . LEU A 1 224 ? -15.938 10.079 -7.402 1.00 87.25 224 LEU A O 1
ATOM 1774 N N . VAL A 1 225 ? -14.987 8.868 -5.763 1.00 90.25 225 VAL A N 1
ATOM 1775 C CA . VAL A 1 225 ? -14.768 9.990 -4.843 1.00 90.25 225 VAL A CA 1
ATOM 1776 C C . VAL A 1 225 ? -13.291 10.068 -4.483 1.00 90.25 225 VAL A C 1
ATOM 1778 O O . VAL A 1 225 ? -12.754 9.113 -3.928 1.00 90.25 225 VAL A O 1
ATOM 1781 N N . ILE A 1 226 ? -12.648 11.203 -4.761 1.00 93.31 226 ILE A N 1
ATOM 1782 C CA . ILE A 1 226 ? -11.252 11.466 -4.393 1.00 93.31 226 ILE A CA 1
ATOM 1783 C C . ILE A 1 226 ? -11.201 12.323 -3.131 1.00 93.31 226 ILE A C 1
ATOM 1785 O O . ILE A 1 226 ? -11.778 13.408 -3.068 1.00 93.31 226 ILE A O 1
ATOM 1789 N N . LYS A 1 227 ? -10.481 11.841 -2.123 1.00 93.19 227 LYS A N 1
ATOM 1790 C CA . LYS A 1 227 ? -10.176 12.584 -0.904 1.00 93.19 227 LYS A CA 1
ATOM 1791 C C . LYS A 1 227 ? -8.740 13.082 -0.955 1.00 93.19 227 LYS A C 1
ATOM 1793 O O . LYS A 1 227 ? -7.877 12.335 -1.400 1.00 93.19 227 LYS A O 1
ATOM 1798 N N . ALA A 1 228 ? -8.479 14.301 -0.502 1.00 91.88 228 ALA A N 1
ATOM 1799 C CA . ALA A 1 228 ? -7.118 14.830 -0.460 1.00 91.88 228 ALA A CA 1
ATOM 1800 C C . ALA A 1 228 ? -6.918 15.794 0.712 1.00 91.88 228 ALA A C 1
ATOM 1802 O O . ALA A 1 228 ? -7.876 16.382 1.231 1.00 91.88 228 ALA A O 1
ATOM 1803 N N . ASP A 1 229 ? -5.663 15.939 1.117 1.00 86.94 229 ASP A N 1
ATOM 1804 C CA . ASP A 1 229 ? -5.253 16.791 2.222 1.00 86.94 229 ASP A CA 1
ATOM 1805 C C . ASP A 1 229 ? -5.211 18.290 1.837 1.00 86.94 229 ASP A C 1
ATOM 1807 O O . ASP A 1 229 ? -5.638 18.716 0.756 1.00 86.94 229 ASP A O 1
ATOM 1811 N N . ARG A 1 230 ? -4.687 19.111 2.756 1.00 81.50 230 ARG A N 1
ATOM 1812 C CA . ARG A 1 230 ? -4.583 20.571 2.609 1.00 81.50 230 ARG A CA 1
ATOM 1813 C C . ARG A 1 230 ? -3.690 21.019 1.448 1.00 81.50 230 ARG A C 1
ATOM 1815 O O . ARG A 1 230 ? -3.846 22.155 1.001 1.00 81.50 230 ARG A O 1
ATOM 1822 N N . GLY A 1 231 ? -2.761 20.181 0.982 1.00 83.25 231 GLY A N 1
ATOM 1823 C CA . GLY A 1 231 ? -1.876 20.492 -0.142 1.00 83.25 231 GLY A CA 1
ATOM 1824 C C . GLY A 1 231 ? -2.615 20.536 -1.480 1.00 83.25 231 GLY A C 1
ATOM 1825 O O . GLY A 1 231 ? -2.203 21.252 -2.387 1.00 83.25 231 GLY A O 1
ATOM 1826 N N . TYR A 1 232 ? -3.752 19.843 -1.582 1.00 86.81 232 TYR A N 1
ATOM 1827 C CA . TYR A 1 232 ? -4.495 19.680 -2.835 1.00 86.81 232 TYR A CA 1
ATOM 1828 C C . TYR A 1 232 ? -5.810 20.468 -2.892 1.00 86.81 232 TYR A C 1
ATOM 1830 O O . TYR A 1 232 ? -6.410 20.578 -3.963 1.00 86.81 232 TYR A O 1
ATOM 1838 N N . GLY A 1 233 ? -6.271 21.030 -1.769 1.00 79.94 233 GLY A N 1
ATOM 1839 C CA . GLY A 1 233 ? -7.562 21.715 -1.619 1.00 79.94 233 GLY A CA 1
ATOM 1840 C C . GLY A 1 233 ? -7.703 23.049 -2.358 1.00 79.94 233 GLY A C 1
ATOM 1841 O O . GLY A 1 233 ? -7.928 24.079 -1.727 1.00 79.94 233 GLY A O 1
ATOM 1842 N N . SER A 1 234 ? -7.599 23.031 -3.688 1.00 77.94 234 SER A N 1
ATOM 1843 C CA . SER A 1 234 ? -7.714 24.187 -4.582 1.00 77.94 234 SER A CA 1
ATOM 1844 C C . SER A 1 234 ? -9.011 24.167 -5.400 1.00 77.94 234 SER A C 1
ATOM 1846 O O . SER A 1 234 ? -9.543 23.109 -5.747 1.00 77.94 234 SER A O 1
ATOM 1848 N N . GLU A 1 235 ? -9.520 25.349 -5.762 1.00 75.94 235 GLU A N 1
ATOM 1849 C CA . GLU A 1 235 ? -10.714 25.472 -6.611 1.00 75.94 235 GLU A CA 1
ATOM 1850 C C . GLU A 1 235 ? -10.501 24.857 -8.005 1.00 75.94 235 GLU A C 1
ATOM 1852 O O . GLU A 1 235 ? -11.406 24.221 -8.552 1.00 75.94 235 GLU A O 1
ATOM 1857 N N . SER A 1 236 ? -9.303 25.013 -8.574 1.00 78.81 236 SER A N 1
ATOM 1858 C CA . SER A 1 236 ? -8.944 24.455 -9.881 1.00 78.81 236 SER A CA 1
ATOM 1859 C C . SER A 1 236 ? -9.052 22.929 -9.894 1.00 78.81 236 SER A C 1
ATOM 1861 O O . SER A 1 236 ? -9.619 22.362 -10.835 1.00 78.81 236 SER A O 1
ATOM 1863 N N . LEU A 1 237 ? -8.602 22.262 -8.826 1.00 84.62 237 LEU A N 1
ATOM 1864 C CA . LEU A 1 237 ? -8.746 20.817 -8.680 1.00 84.62 237 LEU A CA 1
ATOM 1865 C C . LEU A 1 237 ? -10.219 20.408 -8.572 1.00 84.62 237 LEU A C 1
ATOM 1867 O O . LEU A 1 237 ? -10.654 19.514 -9.294 1.00 84.62 237 LEU A O 1
ATOM 1871 N N . ILE A 1 238 ? -11.012 21.097 -7.739 1.00 84.44 238 ILE A N 1
ATOM 1872 C CA . ILE A 1 238 ? -12.455 20.824 -7.594 1.00 84.44 238 ILE A CA 1
ATOM 1873 C C . ILE A 1 238 ? -13.159 20.913 -8.949 1.00 84.44 238 ILE A C 1
ATOM 1875 O O . ILE A 1 238 ? -13.918 20.016 -9.317 1.00 84.44 238 ILE A O 1
ATOM 1879 N N . ARG A 1 239 ? -12.896 21.978 -9.715 1.00 81.06 239 ARG A N 1
ATOM 1880 C CA . ARG A 1 239 ? -13.495 22.179 -11.041 1.00 81.06 239 ARG A CA 1
ATOM 1881 C C . ARG A 1 239 ? -13.105 21.081 -12.022 1.00 81.06 239 ARG A C 1
ATOM 1883 O O . ARG A 1 239 ? -13.964 20.630 -12.774 1.00 81.06 239 ARG A O 1
ATOM 1890 N N . THR A 1 240 ? -11.853 20.639 -11.994 1.00 83.31 240 THR A N 1
ATOM 1891 C CA . THR A 1 240 ? -11.372 19.561 -12.869 1.00 83.31 240 THR A CA 1
ATOM 1892 C C . THR A 1 240 ? -12.054 18.239 -12.532 1.00 83.31 240 THR A C 1
ATOM 1894 O O . THR A 1 240 ? -12.599 17.581 -13.415 1.00 83.31 240 THR A O 1
ATOM 1897 N N . LEU A 1 241 ? -12.106 17.868 -11.250 1.00 87.75 241 LEU A N 1
ATOM 1898 C CA . LEU A 1 241 ? -12.791 16.649 -10.812 1.00 87.75 241 LEU A CA 1
ATOM 1899 C C . LEU A 1 241 ? -14.269 16.671 -11.229 1.00 87.75 241 LEU A C 1
ATOM 1901 O O . LEU A 1 241 ? -14.767 15.711 -11.819 1.00 87.75 241 LEU A O 1
ATOM 1905 N N . LEU A 1 242 ? -14.932 17.816 -11.051 1.00 84.50 242 LEU A N 1
ATOM 1906 C CA . LEU A 1 242 ? -16.310 18.034 -11.483 1.00 84.50 242 LEU A CA 1
ATOM 1907 C C . LEU A 1 242 ? -16.522 17.887 -12.992 1.00 84.50 242 LEU A C 1
ATOM 1909 O O . LEU A 1 242 ? -17.530 17.313 -13.402 1.00 84.50 242 LEU A O 1
ATOM 1913 N N . GLN A 1 243 ? -15.598 18.383 -13.821 1.00 81.44 243 GLN A N 1
ATOM 1914 C CA . GLN A 1 243 ? -15.671 18.238 -15.282 1.00 81.44 243 GLN A CA 1
ATOM 1915 C C . GLN A 1 243 ? -15.671 16.769 -15.718 1.00 81.44 243 GLN A C 1
ATOM 1917 O O . GLN A 1 243 ? -16.308 16.428 -16.712 1.00 81.44 243 GLN A O 1
ATOM 1922 N N . HIS A 1 244 ? -15.020 15.898 -14.950 1.00 80.44 244 HIS A N 1
ATOM 1923 C CA . HIS A 1 244 ? -14.984 14.456 -15.198 1.00 80.44 244 HIS A CA 1
ATOM 1924 C C . HIS A 1 244 ? -16.054 13.676 -14.424 1.00 80.44 244 HIS A C 1
ATOM 1926 O O . HIS A 1 244 ? -16.083 12.444 -14.454 1.00 80.44 244 HIS A O 1
ATOM 1932 N N . GLY A 1 245 ? -16.953 14.386 -13.736 1.00 81.88 245 GLY A N 1
ATOM 1933 C CA . GLY A 1 245 ? -17.999 13.790 -12.919 1.00 81.88 245 GLY A CA 1
ATOM 1934 C C . GLY A 1 245 ? -17.480 13.086 -11.667 1.00 81.88 245 GLY A C 1
ATOM 1935 O O . GLY A 1 245 ? -18.246 12.335 -11.077 1.00 81.88 245 GLY A O 1
ATOM 1936 N N . ILE A 1 246 ? -16.225 13.313 -11.277 1.00 88.12 246 ILE A N 1
ATOM 1937 C CA . ILE A 1 246 ? -15.580 12.719 -10.107 1.00 88.12 246 ILE A CA 1
ATOM 1938 C C . ILE A 1 246 ? -15.986 13.518 -8.868 1.00 88.12 246 ILE A C 1
ATOM 1940 O O . ILE A 1 246 ? -15.855 14.743 -8.833 1.00 88.12 246 ILE A O 1
ATOM 1944 N N . GLY A 1 247 ? -16.470 12.822 -7.841 1.00 89.56 247 GLY A N 1
ATOM 1945 C CA . GLY A 1 247 ? -16.738 13.431 -6.546 1.00 89.56 247 GLY A CA 1
ATOM 1946 C C . GLY A 1 247 ? -15.448 13.730 -5.782 1.00 89.56 247 GLY A C 1
ATOM 1947 O O . GLY A 1 247 ? -14.425 13.077 -5.982 1.00 89.56 247 GLY A O 1
ATOM 1948 N N . SER A 1 248 ? -15.478 14.697 -4.873 1.00 91.75 248 SER A N 1
ATOM 1949 C CA . SER A 1 248 ? -14.307 15.080 -4.089 1.00 91.75 248 SER A CA 1
ATOM 1950 C C . SER A 1 248 ? -14.633 15.423 -2.640 1.00 91.75 248 SER A C 1
ATOM 1952 O O . SER A 1 248 ? -15.731 15.887 -2.335 1.00 91.75 248 SER A O 1
ATOM 1954 N N . ILE A 1 249 ? -13.671 15.182 -1.746 1.00 90.88 249 ILE A N 1
ATOM 1955 C CA . ILE A 1 249 ? -13.660 15.670 -0.360 1.00 90.88 249 ILE A CA 1
ATOM 1956 C C . ILE A 1 249 ? -12.252 16.195 -0.075 1.00 90.88 249 ILE A C 1
ATOM 1958 O O . ILE A 1 249 ? -11.319 15.411 0.073 1.00 90.88 249 ILE A O 1
ATOM 1962 N N . LEU A 1 250 ? -12.074 17.509 -0.028 1.00 89.56 250 LEU A N 1
ATOM 1963 C CA . LEU A 1 250 ? -10.754 18.132 0.046 1.00 89.56 250 LEU A CA 1
ATOM 1964 C C . LEU A 1 250 ? -10.640 18.987 1.301 1.00 89.56 250 LEU A C 1
ATOM 1966 O O . LEU A 1 250 ? -11.488 19.849 1.545 1.00 89.56 250 LEU A O 1
ATOM 1970 N N . VAL A 1 251 ? -9.577 18.788 2.076 1.00 84.56 251 VAL A N 1
ATOM 1971 C CA . VAL A 1 251 ? -9.253 19.682 3.193 1.00 84.56 251 VAL A CA 1
ATOM 1972 C C . VAL A 1 251 ? -8.820 21.035 2.628 1.00 84.56 251 VAL A C 1
ATOM 1974 O O . VAL A 1 251 ? -8.048 21.102 1.676 1.00 84.56 251 VAL A O 1
ATOM 1977 N N . MET A 1 252 ? -9.331 22.131 3.187 1.00 76.56 252 MET A N 1
ATOM 1978 C CA . MET A 1 252 ? -9.020 23.472 2.683 1.00 76.56 252 MET A CA 1
ATOM 1979 C C . MET A 1 252 ? -7.557 23.856 2.957 1.00 76.56 252 MET A C 1
ATOM 1981 O O . MET A 1 252 ? -7.055 23.650 4.064 1.00 76.56 252 MET A O 1
ATOM 1985 N N . SER A 1 253 ? -6.889 24.453 1.964 1.00 66.62 253 SER A N 1
ATOM 1986 C CA . SER A 1 253 ? -5.502 24.918 2.087 1.00 66.62 253 SER A CA 1
ATOM 1987 C C . SER A 1 253 ? -5.367 26.146 3.003 1.00 66.62 253 SER A C 1
ATOM 1989 O O . SER A 1 253 ? -6.292 26.950 3.150 1.00 66.62 253 SER A O 1
ATOM 1991 N N . GLN A 1 254 ? -4.186 26.331 3.608 1.00 53.97 254 GLN A N 1
ATOM 1992 C CA . GLN A 1 254 ? -3.929 27.460 4.512 1.00 53.97 254 GLN A CA 1
ATOM 1993 C C . GLN A 1 254 ? -3.865 28.821 3.794 1.00 53.97 254 GLN A C 1
ATOM 1995 O O . GLN A 1 254 ? -4.273 29.823 4.365 1.00 53.97 254 GLN A O 1
ATOM 2000 N N . HIS A 1 255 ? -3.438 28.900 2.530 1.00 52.28 255 HIS A N 1
ATOM 2001 C CA . HIS A 1 255 ? -3.451 30.174 1.789 1.00 52.28 255 HIS A CA 1
ATOM 2002 C C . HIS A 1 255 ? -4.882 30.643 1.459 1.00 52.28 255 HIS A C 1
ATOM 2004 O O . HIS A 1 255 ? -5.139 31.843 1.360 1.00 52.28 255 HIS A O 1
ATOM 2010 N N . LEU A 1 256 ? -5.850 29.718 1.403 1.00 49.31 256 LEU A N 1
ATOM 2011 C CA . LEU A 1 256 ? -7.276 30.046 1.361 1.00 49.31 256 LEU A CA 1
ATOM 2012 C C . LEU A 1 256 ? -7.827 30.508 2.722 1.00 49.31 256 LEU A C 1
ATOM 2014 O O . LEU A 1 256 ? -8.981 30.925 2.766 1.00 49.31 256 LEU A O 1
ATOM 2018 N N . LEU A 1 257 ? -7.039 30.535 3.813 1.00 48.47 257 LEU A N 1
ATOM 2019 C CA . LEU A 1 257 ? -7.431 31.155 5.096 1.00 48.47 257 LEU A CA 1
ATOM 2020 C C . LEU A 1 257 ? -7.605 32.670 4.989 1.00 48.47 257 LEU A C 1
ATOM 2022 O O . LEU A 1 257 ? -8.315 33.262 5.805 1.00 48.47 257 LEU A O 1
ATOM 2026 N N . ARG A 1 258 ? -7.026 33.303 3.960 1.00 43.56 258 ARG A N 1
ATOM 2027 C CA . ARG A 1 258 ? -7.297 34.710 3.672 1.00 43.56 258 ARG A CA 1
ATOM 2028 C C . ARG A 1 258 ? -8.618 34.920 2.938 1.00 43.56 258 ARG A C 1
ATOM 2030 O O . ARG A 1 258 ? -9.089 36.040 3.002 1.00 43.56 258 ARG A O 1
ATOM 2037 N N . CYS A 1 259 ? -9.271 33.906 2.357 1.00 47.59 259 CYS A N 1
ATOM 2038 C CA . CYS A 1 259 ? -10.567 34.036 1.663 1.00 47.59 259 CYS A CA 1
ATOM 2039 C C . CYS A 1 259 ? -11.548 32.845 1.860 1.00 47.59 259 CYS A C 1
ATOM 2041 O O . CYS A 1 259 ? -12.204 32.451 0.893 1.00 47.59 259 CYS A O 1
ATOM 2043 N N . PRO A 1 260 ? -11.704 32.228 3.050 1.00 57.38 260 PRO A N 1
ATOM 2044 C CA . PRO A 1 260 ? -12.639 31.124 3.202 1.00 57.38 260 PRO A CA 1
ATOM 2045 C C . PRO A 1 260 ? -14.069 31.669 3.367 1.00 57.38 260 PRO A C 1
ATOM 2047 O O . PRO A 1 260 ? -14.253 32.750 3.935 1.00 57.38 260 PRO A O 1
ATOM 2050 N N . PRO A 1 261 ? -15.109 30.898 2.992 1.00 58.84 261 PRO A N 1
ATOM 2051 C CA . PRO A 1 261 ? -16.466 31.186 3.443 1.00 58.84 261 PRO A CA 1
ATOM 2052 C C . PRO A 1 261 ? -16.614 30.987 4.960 1.00 58.84 261 PRO A C 1
ATOM 2054 O O . PRO A 1 261 ? -17.670 31.256 5.490 1.00 58.84 261 PRO A O 1
ATOM 2057 N N . PHE A 1 262 ? -15.608 30.501 5.691 1.00 68.00 262 PHE A N 1
ATOM 2058 C CA . PHE A 1 262 ? -15.679 30.328 7.143 1.00 68.00 262 PHE A CA 1
ATOM 2059 C C . PHE A 1 262 ? -14.377 30.775 7.818 1.00 68.00 262 PHE A C 1
ATOM 2061 O O . PHE A 1 262 ? -13.386 30.040 7.835 1.00 68.00 262 PHE A O 1
ATOM 2068 N N . VAL A 1 263 ? -14.375 31.982 8.384 1.00 70.00 263 VAL A N 1
ATOM 2069 C CA . VAL A 1 263 ? -13.221 32.618 9.046 1.00 70.00 263 VAL A CA 1
ATOM 2070 C C . VAL A 1 263 ? -13.399 32.538 10.561 1.00 70.00 263 VAL A C 1
ATOM 2072 O O . VAL A 1 263 ? -14.473 32.858 11.052 1.00 70.00 263 VAL A O 1
ATOM 2075 N N . GLY A 1 264 ? -12.380 32.115 11.312 1.00 70.06 264 GLY A N 1
ATOM 2076 C CA . GLY A 1 264 ? -12.438 32.166 12.782 1.00 70.06 264 GLY A CA 1
ATOM 2077 C C . GLY A 1 264 ? -12.434 33.613 13.288 1.00 70.06 264 GLY A C 1
ATOM 2078 O O . GLY A 1 264 ? -11.752 34.453 12.702 1.00 70.06 264 GLY A O 1
ATOM 2079 N N . LYS A 1 265 ? -13.170 33.930 14.359 1.00 71.25 265 LYS A N 1
ATOM 2080 C CA . LYS A 1 265 ? -13.151 35.269 14.979 1.00 71.25 265 LYS A CA 1
ATOM 2081 C C . LYS A 1 265 ? -11.728 35.681 15.368 1.00 71.25 265 LYS A C 1
ATOM 2083 O O . LYS A 1 265 ? -11.375 36.846 15.186 1.00 71.25 265 LYS A O 1
ATOM 2088 N N . SER A 1 266 ? -10.912 34.732 15.832 1.00 65.56 266 SER A N 1
ATOM 2089 C CA . SER A 1 266 ? -9.505 34.958 16.193 1.00 65.56 266 SER A CA 1
ATOM 2090 C C . SER A 1 266 ? -8.671 35.584 15.060 1.00 65.56 266 SER A C 1
ATOM 2092 O O . SER A 1 266 ? -7.843 36.456 15.317 1.00 65.56 266 SER A O 1
ATOM 2094 N N . PHE A 1 267 ? -8.946 35.228 13.798 1.00 63.28 267 PHE A N 1
ATOM 2095 C CA . PHE A 1 267 ? -8.235 35.724 12.610 1.00 63.28 267 PHE A CA 1
ATOM 2096 C C . PHE A 1 267 ? -8.588 37.166 12.216 1.00 63.28 267 PHE A C 1
ATOM 2098 O O . PHE A 1 267 ? -7.937 37.737 11.346 1.00 63.28 267 PHE A O 1
ATOM 2105 N N . ILE A 1 268 ? -9.633 37.747 12.809 1.00 61.97 268 ILE A N 1
ATOM 2106 C CA . ILE A 1 268 ? -10.103 39.108 12.506 1.00 61.97 268 ILE A CA 1
ATOM 2107 C C . ILE A 1 268 ? -9.614 40.104 13.574 1.00 61.97 268 ILE A C 1
ATOM 2109 O O . ILE A 1 268 ? -9.660 41.316 13.361 1.00 61.97 268 ILE A O 1
ATOM 2113 N N . SER A 1 269 ? -9.116 39.620 14.719 1.00 53.31 269 SER A N 1
ATOM 2114 C CA . SER A 1 269 ? -8.599 40.496 15.771 1.00 53.31 269 SER A CA 1
ATOM 2115 C C . SER A 1 269 ? -7.240 41.088 15.367 1.00 53.31 269 SER A C 1
ATOM 2117 O O . SER A 1 269 ? -6.305 40.369 15.030 1.00 53.31 269 SER A O 1
ATOM 2119 N N . VAL A 1 270 ? -7.141 42.419 15.387 1.00 42.50 270 VAL A N 1
ATOM 2120 C CA . VAL A 1 270 ? -6.002 43.206 14.865 1.00 42.50 270 VAL A CA 1
ATOM 2121 C C . VAL A 1 270 ? -4.785 43.203 15.815 1.00 42.50 270 VAL A C 1
ATOM 2123 O O . VAL A 1 270 ? -3.751 43.773 15.496 1.00 42.50 270 VAL A O 1
ATOM 2126 N N . ASN A 1 271 ? -4.868 42.534 16.970 1.00 38.03 271 ASN A N 1
ATOM 2127 C CA . ASN A 1 271 ? -3.846 42.580 18.026 1.00 38.03 271 ASN A CA 1
ATOM 2128 C C . ASN A 1 271 ? -2.976 41.318 18.119 1.00 38.03 271 ASN A C 1
ATOM 2130 O O . ASN A 1 271 ? -2.431 41.028 19.184 1.00 38.03 271 ASN A O 1
ATOM 2134 N N . ARG A 1 272 ? -2.832 40.550 17.036 1.00 40.69 272 ARG A N 1
ATOM 2135 C CA . ARG A 1 272 ? -1.892 39.429 17.045 1.00 40.69 272 ARG A CA 1
ATOM 2136 C C . ARG A 1 272 ? -0.468 39.987 16.942 1.00 40.69 272 ARG A C 1
ATOM 2138 O O . ARG A 1 272 ? -0.055 40.454 15.888 1.00 40.69 272 ARG A O 1
ATOM 2145 N N . GLN A 1 273 ? 0.250 40.000 18.064 1.00 35.62 273 GLN A N 1
ATOM 2146 C CA . GLN A 1 273 ? 1.705 39.914 18.027 1.00 35.62 273 GLN A CA 1
ATOM 2147 C C . GLN A 1 273 ? 1.995 38.506 17.514 1.00 35.62 273 GLN A C 1
ATOM 2149 O O . GLN A 1 273 ? 1.648 37.530 18.179 1.00 35.62 273 GLN A O 1
ATOM 2154 N N . ASP A 1 274 ? 2.488 38.407 16.286 1.00 36.34 274 ASP A N 1
ATOM 2155 C CA . ASP A 1 274 ? 2.905 37.141 15.703 1.00 36.34 274 ASP A CA 1
ATOM 2156 C C . ASP A 1 274 ? 4.094 36.616 16.521 1.00 36.34 274 ASP A C 1
ATOM 2158 O O . ASP A 1 274 ? 5.241 36.998 16.304 1.00 36.34 274 ASP A O 1
ATOM 2162 N N . GLU A 1 275 ? 3.820 35.777 17.520 1.00 35.38 275 GLU A N 1
ATOM 2163 C CA . GLU A 1 275 ? 4.815 34.821 17.988 1.00 35.38 275 GLU A CA 1
ATOM 2164 C C . GLU A 1 275 ? 5.022 33.846 16.831 1.00 35.38 275 GLU A C 1
ATOM 2166 O O . GLU A 1 275 ? 4.136 33.059 16.491 1.00 35.38 275 GLU A O 1
ATOM 2171 N N . GLU A 1 276 ? 6.164 33.992 16.162 1.00 35.56 276 GLU A N 1
ATOM 2172 C CA . GLU A 1 276 ? 6.636 33.096 15.117 1.00 35.56 276 GLU A CA 1
ATOM 2173 C C . GLU A 1 276 ? 6.585 31.651 15.638 1.00 35.56 276 GLU A C 1
ATOM 2175 O O . GLU A 1 276 ? 7.439 31.214 16.414 1.00 35.56 276 GLU A O 1
ATOM 2180 N N . GLU A 1 277 ? 5.581 30.882 15.206 1.00 35.53 277 GLU A N 1
ATOM 2181 C CA . GLU A 1 277 ? 5.687 29.428 15.191 1.00 35.53 277 GLU A CA 1
ATOM 2182 C C . GLU A 1 277 ? 6.864 29.099 14.271 1.00 35.53 277 GLU A C 1
ATOM 2184 O O . GLU A 1 277 ? 6.781 29.215 13.048 1.00 35.53 277 GLU A O 1
ATOM 2189 N N . GLY A 1 278 ? 7.997 28.763 14.887 1.00 29.62 278 GLY A N 1
ATOM 2190 C CA . GLY A 1 278 ? 9.211 28.343 14.211 1.00 29.62 278 GLY A CA 1
ATOM 2191 C C . GLY A 1 278 ? 8.990 27.051 13.436 1.00 29.62 278 GLY A C 1
ATOM 2192 O O . GLY A 1 278 ? 9.306 25.972 13.921 1.00 29.62 278 GLY A O 1
ATOM 2193 N N . ASP A 1 279 ? 8.492 27.177 12.213 1.00 29.53 279 ASP A N 1
ATOM 2194 C CA . ASP A 1 279 ? 8.617 26.177 11.160 1.00 29.53 279 ASP A CA 1
ATOM 2195 C C . ASP A 1 279 ? 8.970 26.941 9.876 1.00 29.53 279 ASP A C 1
ATOM 2197 O O . ASP A 1 279 ? 8.142 27.216 9.007 1.00 29.53 279 ASP A O 1
ATOM 2201 N N . SER A 1 280 ? 10.225 27.396 9.818 1.00 29.11 280 SER A N 1
ATOM 2202 C CA . SER A 1 280 ? 10.783 28.035 8.628 1.00 29.11 280 SER A CA 1
ATOM 2203 C C . SER A 1 280 ? 10.794 27.016 7.487 1.00 29.11 280 SER A C 1
ATOM 2205 O O . SER A 1 280 ? 11.527 26.032 7.520 1.00 29.11 280 SER A O 1
ATOM 2207 N N . ASP A 1 281 ? 9.934 27.257 6.498 1.00 34.31 281 ASP A N 1
ATOM 2208 C CA . ASP A 1 281 ? 9.735 26.479 5.274 1.00 34.31 281 ASP A CA 1
ATOM 2209 C C . ASP A 1 281 ? 10.714 26.985 4.192 1.00 34.31 281 ASP A C 1
ATOM 2211 O O . ASP A 1 281 ? 10.476 28.048 3.612 1.00 34.31 281 ASP A O 1
ATOM 2215 N N . PRO A 1 282 ? 11.838 26.306 3.882 1.00 30.06 282 PRO A N 1
ATOM 2216 C CA . PRO A 1 282 ? 12.712 26.720 2.799 1.00 30.06 282 PRO A CA 1
ATOM 2217 C C . PRO A 1 282 ? 12.291 25.947 1.548 1.00 30.06 282 PRO A C 1
ATOM 2219 O O . PRO A 1 282 ? 12.856 24.901 1.225 1.00 30.06 282 PRO A O 1
ATOM 2222 N N . GLY A 1 283 ? 11.259 26.428 0.854 1.00 31.22 283 GLY A N 1
ATOM 2223 C CA . GLY A 1 283 ? 10.804 25.755 -0.364 1.00 31.22 283 GLY A CA 1
ATOM 2224 C C . GLY A 1 283 ? 9.690 26.409 -1.172 1.00 31.22 283 GLY A C 1
ATOM 2225 O O . GLY A 1 283 ? 9.442 25.953 -2.289 1.00 31.22 283 GLY A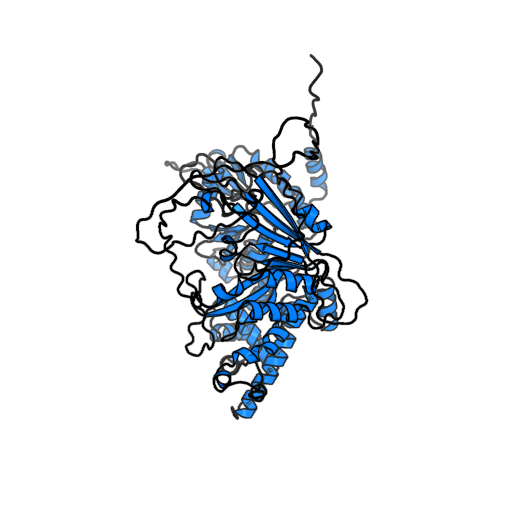 O 1
ATOM 2226 N N . GLN A 1 284 ? 9.028 27.460 -0.683 1.00 33.12 284 GLN A N 1
ATOM 2227 C CA . GLN A 1 284 ? 8.015 28.135 -1.493 1.00 33.12 284 GLN A CA 1
ATOM 2228 C C . GLN A 1 284 ? 8.661 29.077 -2.510 1.00 33.12 284 GLN A C 1
ATOM 2230 O O . GLN A 1 284 ? 9.536 29.880 -2.190 1.00 33.12 284 GLN A O 1
ATOM 2235 N N . ALA A 1 285 ? 8.220 28.929 -3.761 1.00 32.25 285 ALA A N 1
ATOM 2236 C CA . ALA A 1 285 ? 8.454 29.890 -4.825 1.00 32.25 285 ALA A CA 1
ATOM 2237 C C . ALA A 1 285 ? 8.044 31.295 -4.355 1.00 32.25 285 ALA A C 1
ATOM 2239 O O . ALA A 1 285 ? 7.080 31.444 -3.605 1.00 32.25 285 ALA A O 1
ATOM 2240 N N . SER A 1 286 ? 8.808 32.296 -4.787 1.00 27.88 286 SER A N 1
ATOM 2241 C CA . SER A 1 286 ? 8.667 33.708 -4.432 1.00 27.88 286 SER A CA 1
ATOM 2242 C C . SER A 1 286 ? 7.212 34.189 -4.421 1.00 27.88 286 SER A C 1
ATOM 2244 O O . SER A 1 286 ? 6.496 34.051 -5.412 1.00 27.88 286 SER A O 1
ATOM 2246 N N . GLU A 1 287 ? 6.811 34.807 -3.306 1.00 33.75 287 GLU A N 1
ATOM 2247 C CA . GLU A 1 287 ? 5.474 35.356 -3.023 1.00 33.75 287 GLU A CA 1
ATOM 2248 C C . GLU A 1 287 ? 4.995 36.454 -4.000 1.00 33.75 287 GLU A C 1
ATOM 2250 O O . GLU A 1 287 ? 3.841 36.877 -3.922 1.00 33.75 287 GLU A O 1
ATOM 2255 N N . GLU A 1 288 ? 5.830 36.914 -4.937 1.00 27.59 288 GLU A N 1
ATOM 2256 C CA . GLU A 1 288 ? 5.502 38.033 -5.832 1.00 27.59 288 GLU A CA 1
ATOM 2257 C C . GLU A 1 288 ? 4.591 37.663 -7.019 1.00 27.59 288 GLU A C 1
ATOM 2259 O O . GLU A 1 288 ? 3.815 38.510 -7.453 1.00 27.59 288 GLU A O 1
ATOM 2264 N N . ASP A 1 289 ? 4.559 36.408 -7.484 1.00 28.58 289 ASP A N 1
ATOM 2265 C CA . ASP A 1 289 ? 3.806 36.054 -8.708 1.00 28.58 289 ASP A CA 1
ATOM 2266 C C . ASP A 1 289 ? 2.317 35.707 -8.476 1.00 28.58 289 ASP A C 1
ATOM 2268 O O . ASP A 1 289 ? 1.542 35.576 -9.425 1.00 28.58 289 ASP A O 1
ATOM 2272 N N . VAL A 1 290 ? 1.867 35.567 -7.222 1.00 34.91 290 VAL A N 1
ATOM 2273 C CA . VAL A 1 290 ? 0.473 35.174 -6.903 1.00 34.91 290 VAL A CA 1
ATOM 2274 C C . VAL A 1 290 ? -0.426 36.384 -6.619 1.00 34.91 290 VAL A C 1
ATOM 2276 O O . VAL A 1 290 ? -1.652 36.291 -6.735 1.00 34.91 290 VAL A O 1
ATOM 2279 N N . LEU A 1 291 ? 0.151 37.541 -6.280 1.00 27.38 291 LEU A N 1
ATOM 2280 C CA . LEU A 1 291 ? -0.631 38.699 -5.842 1.00 27.38 291 LEU A CA 1
ATOM 2281 C C . LEU A 1 291 ? -1.363 39.423 -6.988 1.00 27.38 291 LEU A C 1
ATOM 2283 O O . LEU A 1 291 ? -2.403 40.034 -6.743 1.00 27.38 291 LEU A O 1
ATOM 2287 N N . GLU A 1 292 ? -0.886 39.326 -8.232 1.00 26.06 292 GLU A N 1
ATOM 2288 C CA . GLU A 1 292 ? -1.475 40.064 -9.363 1.00 26.06 292 GLU A CA 1
ATOM 2289 C C . GLU A 1 292 ? -2.744 39.418 -9.953 1.00 26.06 292 GLU A C 1
ATOM 2291 O O . GLU A 1 292 ? -3.552 40.105 -10.574 1.00 26.06 292 GLU A O 1
ATOM 2296 N N . SER A 1 293 ? -3.000 38.126 -9.708 1.00 27.19 293 SER A N 1
ATOM 2297 C CA . SER A 1 293 ? -4.190 37.432 -10.246 1.00 27.19 293 SER A CA 1
ATOM 2298 C C . SER A 1 293 ? -5.426 37.459 -9.333 1.00 27.19 293 SER A C 1
ATOM 2300 O O . SER A 1 293 ? -6.501 37.028 -9.748 1.00 27.19 293 SER A O 1
ATOM 2302 N N . ALA A 1 294 ? -5.319 37.960 -8.097 1.00 26.97 294 ALA A N 1
ATOM 2303 C CA . ALA A 1 294 ? -6.414 37.918 -7.117 1.00 26.97 294 ALA A CA 1
ATOM 2304 C C . ALA A 1 294 ? -7.383 39.118 -7.178 1.00 26.97 294 ALA A C 1
ATOM 2306 O O . ALA A 1 294 ? -8.351 39.163 -6.417 1.00 26.97 294 ALA A O 1
ATOM 2307 N N . VAL A 1 295 ? -7.163 40.078 -8.081 1.00 26.83 295 VAL A N 1
ATOM 2308 C CA . VAL A 1 295 ? -8.047 41.240 -8.268 1.00 26.83 295 VAL A CA 1
ATOM 2309 C C . VAL A 1 295 ? -8.802 41.111 -9.587 1.00 26.83 295 VAL A C 1
ATOM 2311 O O . VAL A 1 295 ? -8.538 41.839 -10.535 1.00 26.83 295 VAL A O 1
ATOM 2314 N N . LEU A 1 296 ? -9.764 40.190 -9.666 1.00 23.56 296 LEU A N 1
ATOM 2315 C CA . LEU A 1 296 ? -10.769 40.203 -10.733 1.00 23.56 296 LEU A CA 1
ATOM 2316 C C . LEU A 1 296 ? -12.157 39.873 -10.179 1.00 23.56 296 LEU A C 1
ATOM 2318 O O . LEU A 1 296 ? -12.341 38.983 -9.351 1.00 23.56 296 LEU A O 1
ATOM 2322 N N . ALA A 1 297 ? -13.112 40.691 -10.612 1.00 24.55 297 ALA A N 1
ATOM 2323 C CA . ALA A 1 297 ? -14.417 40.916 -10.018 1.00 24.55 297 ALA A CA 1
ATOM 2324 C C . ALA A 1 297 ? -15.292 39.656 -9.919 1.00 24.55 297 ALA A C 1
ATOM 2326 O O . ALA A 1 297 ? -15.513 38.941 -10.896 1.00 24.55 297 ALA A O 1
ATOM 2327 N N . PHE A 1 298 ? -15.867 39.441 -8.734 1.00 25.20 298 PHE A N 1
ATOM 2328 C CA . PHE A 1 298 ? -17.046 38.599 -8.575 1.00 25.20 298 PHE A CA 1
ATOM 2329 C C . PHE A 1 298 ? -18.244 39.331 -9.185 1.00 25.20 298 PHE A C 1
ATOM 2331 O O . PHE A 1 298 ? -18.756 40.278 -8.589 1.00 25.20 298 PHE A O 1
ATOM 2338 N N . ASP A 1 299 ? -18.693 38.890 -10.360 1.00 24.12 299 ASP A N 1
ATOM 2339 C CA . ASP A 1 299 ? -19.968 39.331 -10.922 1.00 24.12 299 ASP A CA 1
ATOM 2340 C C . ASP A 1 299 ? -21.113 38.918 -9.985 1.00 24.12 299 ASP A C 1
ATOM 2342 O O . ASP A 1 299 ? -21.300 37.751 -9.617 1.00 24.12 299 ASP A O 1
ATOM 2346 N N . THR A 1 300 ? -21.852 39.925 -9.542 1.00 29.45 300 THR A N 1
ATOM 2347 C CA . THR A 1 300 ? -22.810 39.887 -8.446 1.00 29.45 300 THR A CA 1
ATOM 2348 C C . THR A 1 300 ? -24.175 39.396 -8.909 1.00 29.45 300 THR A C 1
ATOM 2350 O O . THR A 1 300 ? -25.001 40.173 -9.357 1.00 29.45 300 THR A O 1
ATOM 2353 N N . HIS A 1 301 ? -24.465 38.111 -8.696 1.00 24.75 301 HIS A N 1
ATOM 2354 C CA . HIS A 1 301 ? -25.827 37.622 -8.429 1.00 24.75 301 HIS A CA 1
ATOM 2355 C C . HIS A 1 301 ? -25.751 36.295 -7.647 1.00 24.75 301 HIS A C 1
ATOM 2357 O O . HIS A 1 301 ? -25.858 35.206 -8.208 1.00 24.75 301 HIS A O 1
ATOM 2363 N N . GLU A 1 302 ? -25.539 36.375 -6.327 1.00 30.62 302 GLU A N 1
ATOM 2364 C CA . GLU A 1 302 ? -25.405 35.206 -5.443 1.00 30.62 302 GLU A CA 1
ATOM 2365 C C . GLU A 1 302 ? -26.460 35.182 -4.323 1.00 30.62 302 GLU A C 1
ATOM 2367 O O . GLU A 1 302 ? -26.558 36.096 -3.500 1.00 30.62 302 GLU A O 1
ATOM 2372 N N . THR A 1 303 ? -27.203 34.075 -4.237 1.00 29.19 303 THR A N 1
ATOM 2373 C CA . THR A 1 303 ? -27.960 33.656 -3.048 1.00 29.19 303 THR A CA 1
ATOM 2374 C C . THR A 1 303 ? -27.120 32.658 -2.253 1.00 29.19 303 THR A C 1
ATOM 2376 O O . THR A 1 303 ? -27.032 31.492 -2.631 1.00 29.19 303 THR A O 1
ATOM 2379 N N . ALA A 1 304 ? -26.504 33.103 -1.158 1.00 31.59 304 ALA A N 1
ATOM 2380 C CA . ALA A 1 304 ? -25.838 32.236 -0.185 1.00 31.59 304 ALA A CA 1
ATOM 2381 C C . ALA A 1 304 ? -26.699 32.122 1.083 1.00 31.59 304 ALA A C 1
ATOM 2383 O O . ALA A 1 304 ? -27.148 33.141 1.617 1.00 31.59 304 ALA A O 1
ATOM 2384 N N . SER A 1 305 ? -26.921 30.897 1.568 1.00 37.56 305 SER A N 1
ATOM 2385 C CA . SER A 1 305 ? -27.658 30.619 2.806 1.00 37.56 305 SER A CA 1
ATOM 2386 C C . SER A 1 305 ? -26.765 29.849 3.779 1.00 37.56 305 SER A C 1
ATOM 2388 O O . SER A 1 305 ? -26.207 28.819 3.411 1.00 37.56 305 SER A O 1
ATOM 2390 N N . ALA A 1 306 ? -26.604 30.366 4.998 1.00 35.31 306 ALA A N 1
ATOM 2391 C CA . ALA A 1 306 ? -25.800 29.767 6.062 1.00 35.31 306 ALA A CA 1
ATOM 2392 C C . ALA A 1 306 ? -26.735 29.285 7.178 1.00 35.31 306 ALA A C 1
ATOM 2394 O O . ALA A 1 306 ? -27.575 30.055 7.641 1.00 35.31 306 ALA A O 1
ATOM 2395 N N . HIS A 1 307 ? -26.592 28.028 7.602 1.00 43.72 307 HIS A N 1
ATOM 2396 C CA . HIS A 1 307 ? -27.376 27.440 8.691 1.00 43.72 307 HIS A CA 1
ATOM 2397 C C . HIS A 1 307 ? -26.432 26.856 9.745 1.00 43.72 307 HIS A C 1
ATOM 2399 O O . HIS A 1 307 ? -25.532 26.086 9.409 1.00 43.72 307 HIS A O 1
ATOM 2405 N N . ALA A 1 308 ? -26.656 27.202 11.012 1.00 38.81 308 ALA A N 1
ATOM 2406 C CA . ALA A 1 308 ? -26.014 26.554 12.150 1.00 38.81 308 ALA A CA 1
ATOM 2407 C C . ALA A 1 308 ? -26.942 25.449 12.676 1.00 38.81 308 ALA A C 1
ATOM 2409 O O . ALA A 1 308 ? -28.123 25.703 12.914 1.00 38.81 308 ALA A O 1
ATOM 2410 N N . ARG A 1 309 ? -26.427 24.228 12.854 1.00 46.75 309 ARG A N 1
ATOM 2411 C CA . ARG A 1 309 ? -27.134 23.152 13.567 1.00 46.75 309 ARG A CA 1
ATOM 2412 C C . ARG A 1 309 ? -26.418 22.914 14.891 1.00 46.75 309 ARG A C 1
ATOM 2414 O O . ARG A 1 309 ? -25.276 22.467 14.890 1.00 46.75 309 ARG A O 1
ATOM 2421 N N . GLY A 1 310 ? -27.074 23.267 15.994 1.00 34.81 310 GLY A N 1
ATOM 2422 C CA . GLY A 1 310 ? -26.608 22.965 17.345 1.00 34.81 310 GLY A CA 1
ATOM 2423 C C . GLY A 1 310 ? -27.195 21.646 17.838 1.00 34.81 310 GLY A C 1
ATOM 2424 O O . GLY A 1 310 ? -28.350 21.335 17.555 1.00 34.81 310 GLY A O 1
ATOM 2425 N N . THR A 1 311 ? -26.410 20.876 18.585 1.00 34.41 311 THR A N 1
ATOM 2426 C CA . THR A 1 311 ? -26.890 19.725 19.355 1.00 34.41 311 THR A CA 1
ATOM 2427 C C . THR A 1 311 ? -27.285 20.203 20.751 1.00 34.41 311 THR A C 1
ATOM 2429 O O . THR A 1 311 ? -26.511 20.064 21.693 1.00 34.41 311 THR A O 1
ATOM 2432 N N . SER A 1 312 ? -28.463 20.814 20.891 1.00 31.05 312 SER A N 1
ATOM 2433 C CA . SER A 1 312 ? -29.085 20.991 22.207 1.00 31.05 312 SER A CA 1
ATOM 2434 C C . SER A 1 312 ? -30.102 19.875 22.418 1.00 31.05 312 SER A C 1
ATOM 2436 O O . SER A 1 312 ? -31.128 19.815 21.738 1.00 31.05 312 SER A O 1
ATOM 2438 N N . SER A 1 313 ? -29.813 18.978 23.357 1.00 35.09 313 SER A N 1
ATOM 2439 C CA . SER A 1 313 ? -30.838 18.170 24.008 1.00 35.09 313 SER A CA 1
ATOM 2440 C C . SER A 1 313 ? -31.676 19.108 24.874 1.00 35.09 313 SER A C 1
ATOM 2442 O O . SER A 1 313 ? -31.222 19.504 25.941 1.00 35.09 313 SER A O 1
ATOM 2444 N N . ASP A 1 314 ? -32.802 19.565 24.328 1.00 30.27 314 ASP A N 1
ATOM 2445 C CA . ASP A 1 314 ? -34.065 19.878 25.016 1.00 30.27 314 ASP A CA 1
ATOM 2446 C C . ASP A 1 314 ? -34.852 20.953 24.255 1.00 30.27 314 ASP A C 1
ATOM 2448 O O . ASP A 1 314 ? -34.323 21.995 23.872 1.00 30.27 314 ASP A O 1
ATOM 2452 N N . GLY A 1 315 ? -36.153 20.700 24.087 1.00 26.50 315 GLY A N 1
ATOM 2453 C CA . GLY A 1 315 ? -37.148 21.727 23.779 1.00 26.50 315 GLY A CA 1
ATOM 2454 C C . GLY A 1 315 ? -37.604 21.811 22.320 1.00 26.50 315 GLY A C 1
ATOM 2455 O O . GLY A 1 315 ? -36.860 22.183 21.419 1.00 26.50 315 GLY A O 1
ATOM 2456 N N . ALA A 1 316 ? -38.890 21.530 22.103 1.00 34.81 316 ALA A N 1
ATOM 2457 C CA . ALA A 1 316 ? -39.621 21.876 20.888 1.00 34.81 316 ALA A CA 1
ATOM 2458 C C . ALA A 1 316 ? -39.520 23.387 20.580 1.00 34.81 316 ALA A C 1
ATOM 2460 O O . ALA A 1 316 ? -39.689 24.208 21.480 1.00 34.81 316 ALA A O 1
ATOM 2461 N N . GLY A 1 317 ? -39.308 23.771 19.315 1.00 24.45 317 GLY A N 1
ATOM 2462 C CA . GLY A 1 317 ? -39.234 25.182 18.917 1.00 24.45 317 GLY A CA 1
ATOM 2463 C C . GLY A 1 317 ? -39.416 25.407 17.415 1.00 24.45 317 GLY A C 1
ATOM 2464 O O . GLY A 1 317 ? -38.799 24.737 16.596 1.00 24.45 317 GLY A O 1
ATOM 2465 N N . GLN A 1 318 ? -40.310 26.334 17.075 1.00 26.03 318 GLN A N 1
ATOM 2466 C CA . GLN A 1 318 ? -40.893 26.615 15.759 1.00 26.03 318 GLN A CA 1
ATOM 2467 C C . GLN A 1 318 ? -39.912 27.139 14.690 1.00 26.03 318 GLN A C 1
ATOM 2469 O O . GLN A 1 318 ? -39.001 27.914 14.969 1.00 26.03 318 GLN A O 1
ATOM 2474 N N . LEU A 1 319 ? -40.208 26.802 13.428 1.00 24.28 319 LEU A N 1
ATOM 2475 C CA . LEU A 1 319 ? -39.731 2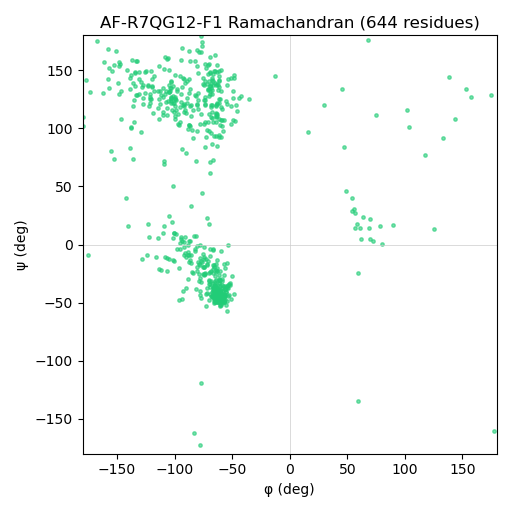7.494 12.226 1.00 24.28 319 LEU A CA 1
ATOM 2476 C C . LEU A 1 319 ? -40.286 28.928 12.200 1.00 24.28 319 LEU A C 1
ATOM 2478 O O . LEU A 1 319 ? -41.479 29.118 11.974 1.00 24.28 319 LEU A O 1
ATOM 2482 N N . ALA A 1 320 ? -39.430 29.933 12.386 1.00 23.03 320 ALA A N 1
ATOM 2483 C CA . ALA A 1 320 ? -39.778 31.330 12.136 1.00 23.03 320 ALA A CA 1
ATOM 2484 C C . ALA A 1 320 ? -39.178 31.794 10.800 1.00 23.03 320 ALA A C 1
ATOM 2486 O O . ALA A 1 320 ? -37.961 31.856 10.626 1.00 23.03 320 ALA A O 1
ATOM 2487 N N . GLN A 1 321 ? -40.055 32.119 9.850 1.00 23.53 321 GLN A N 1
ATOM 2488 C CA . GLN A 1 321 ? -39.729 32.745 8.572 1.00 23.53 321 GLN A CA 1
ATOM 2489 C C . GLN A 1 321 ? -39.829 34.267 8.763 1.00 23.53 321 GLN A C 1
ATOM 2491 O O . GLN A 1 321 ? -40.914 34.777 9.029 1.00 23.53 321 GLN A O 1
ATOM 2496 N N . VAL A 1 322 ? -38.720 35.007 8.665 1.00 23.02 322 VAL A N 1
ATOM 2497 C CA . VAL A 1 322 ? -38.748 36.480 8.733 1.00 23.02 322 VAL A CA 1
ATOM 2498 C C . VAL A 1 322 ? -38.703 37.046 7.316 1.00 23.02 322 VAL A C 1
ATOM 2500 O O . VAL A 1 322 ? -37.713 36.880 6.605 1.00 23.02 322 VAL A O 1
ATOM 2503 N N . THR A 1 323 ? -39.784 37.723 6.928 1.00 22.80 323 THR A N 1
ATOM 2504 C CA . THR A 1 323 ? -39.889 38.541 5.711 1.00 22.80 323 THR A CA 1
ATOM 2505 C C . THR A 1 323 ? -39.747 40.005 6.130 1.00 22.80 323 THR A C 1
ATOM 2507 O O . THR A 1 323 ? -40.448 40.436 7.041 1.00 22.80 323 THR A O 1
ATOM 2510 N N . LEU A 1 324 ? -38.840 40.764 5.510 1.00 26.34 324 LEU A N 1
ATOM 2511 C CA . LEU A 1 324 ? -38.666 42.200 5.768 1.00 26.34 324 LEU A CA 1
ATOM 2512 C C . LEU A 1 324 ? -39.381 43.015 4.680 1.00 26.34 324 LEU A C 1
ATOM 2514 O O . LEU A 1 324 ? -39.034 42.897 3.507 1.00 26.34 324 LEU A O 1
ATOM 2518 N N . GLN A 1 325 ? -40.354 43.834 5.093 1.00 25.75 325 GLN A N 1
ATOM 2519 C CA . GLN A 1 325 ? -40.922 44.951 4.330 1.00 25.75 325 GLN A CA 1
ATOM 2520 C C . GLN A 1 325 ? -40.383 46.285 4.883 1.00 25.75 325 GLN A C 1
ATOM 2522 O O . GLN A 1 325 ? -40.322 46.463 6.097 1.00 25.75 325 GLN A O 1
ATOM 2527 N N . ASP A 1 326 ? -39.990 47.158 3.949 1.00 29.61 326 ASP A N 1
ATOM 2528 C CA . ASP A 1 326 ? -39.945 48.632 3.928 1.00 29.61 326 ASP A CA 1
ATOM 2529 C C . ASP A 1 326 ? -39.729 49.445 5.214 1.00 29.61 326 ASP A C 1
ATOM 2531 O O . ASP A 1 326 ? -40.633 49.508 6.036 1.00 29.61 326 ASP A O 1
ATOM 2535 N N . ILE A 1 327 ? -38.645 50.250 5.253 1.00 28.52 327 ILE A N 1
ATOM 2536 C CA . ILE A 1 327 ? -38.655 51.675 5.676 1.00 28.52 327 ILE A CA 1
ATOM 2537 C C . ILE A 1 327 ? -37.590 52.456 4.867 1.00 28.52 327 ILE A C 1
ATOM 2539 O O . ILE A 1 327 ? -36.459 51.998 4.715 1.00 28.52 327 ILE A O 1
ATOM 2543 N N . GLY A 1 328 ? -37.989 53.616 4.326 1.00 24.25 328 GLY A N 1
ATOM 2544 C CA . GLY A 1 328 ? -37.250 54.493 3.402 1.00 24.25 328 GLY A CA 1
ATOM 2545 C C . GLY A 1 328 ? -36.232 55.488 4.014 1.00 24.25 328 GLY A C 1
ATOM 2546 O O . GLY A 1 328 ? -35.790 55.296 5.144 1.00 24.25 328 GLY A O 1
ATOM 2547 N N . PRO A 1 329 ? -35.819 56.536 3.256 1.00 39.72 329 PRO A N 1
ATOM 2548 C CA . PRO A 1 329 ? -34.512 57.191 3.406 1.00 39.72 329 PRO A CA 1
ATOM 2549 C C . PRO A 1 329 ? -34.530 58.593 4.057 1.00 39.72 329 PRO A C 1
ATOM 2551 O O . PRO A 1 329 ? -35.523 59.314 3.988 1.00 39.72 329 PRO A O 1
ATOM 2554 N N . GLY A 1 330 ? -33.372 59.018 4.585 1.00 24.80 330 GLY A N 1
ATOM 2555 C CA . GLY A 1 330 ? -33.044 60.393 5.020 1.00 24.80 330 GLY A CA 1
ATOM 2556 C C . GLY A 1 330 ? -32.268 60.392 6.348 1.00 24.80 330 GLY A C 1
ATOM 2557 O O . GLY A 1 330 ? -32.532 59.546 7.187 1.00 24.80 330 GLY A O 1
ATOM 2558 N N . GLN A 1 331 ? -31.293 61.248 6.657 1.00 26.61 331 GLN A N 1
ATOM 2559 C CA . GLN A 1 331 ? -30.685 62.419 6.023 1.00 26.61 331 GLN A CA 1
ATOM 2560 C C . GLN A 1 331 ? -29.305 62.651 6.685 1.00 26.61 331 GLN A C 1
ATOM 2562 O O . GLN A 1 331 ? -29.058 62.228 7.811 1.00 26.61 331 GLN A O 1
ATOM 2567 N N . SER A 1 332 ? -28.428 63.336 5.956 1.00 30.94 332 SER A N 1
ATOM 2568 C CA . SER A 1 332 ? -27.083 63.811 6.306 1.00 30.94 332 SER A CA 1
ATOM 2569 C C . SER A 1 332 ? -27.059 64.998 7.282 1.00 30.94 332 SER A C 1
ATOM 2571 O O . SER A 1 332 ? -27.909 65.879 7.173 1.00 30.94 332 SER A O 1
ATOM 2573 N N . SER A 1 333 ? -25.994 65.125 8.083 1.00 25.66 333 SER A N 1
ATOM 2574 C CA . SER A 1 333 ? -25.508 66.424 8.583 1.00 25.66 333 SER A CA 1
ATOM 2575 C C . SER A 1 333 ? -23.988 66.428 8.802 1.00 25.66 333 SER A C 1
ATOM 2577 O O . SER A 1 333 ? -23.409 65.451 9.268 1.00 25.6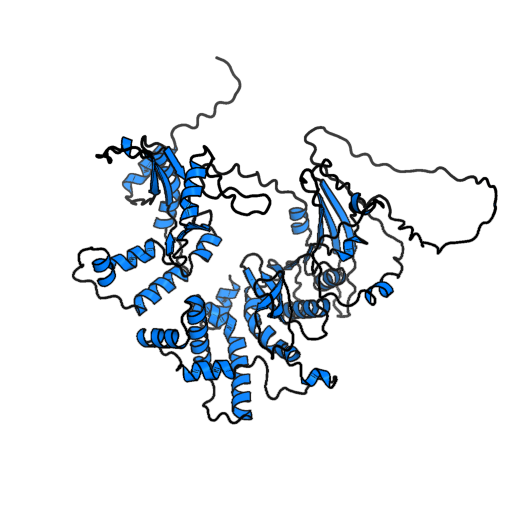6 333 SER A O 1
ATOM 2579 N N . SER A 1 334 ? -23.399 67.553 8.414 1.00 28.77 334 SER A N 1
ATOM 2580 C CA . SER A 1 334 ? -22.007 67.933 8.132 1.00 28.77 334 SER A CA 1
ATOM 2581 C C . SER A 1 334 ? -21.233 68.565 9.304 1.00 28.77 334 SER A C 1
ATOM 2583 O O . SER A 1 334 ? -21.872 68.976 10.269 1.00 28.77 334 SER A O 1
ATOM 2585 N N . GLN A 1 335 ? -19.901 68.714 9.129 1.00 26.34 335 GLN A N 1
ATOM 2586 C CA . GLN A 1 335 ? -18.988 69.861 9.442 1.00 26.34 335 GLN A CA 1
ATOM 2587 C C . GLN A 1 335 ? -17.602 69.360 9.931 1.00 26.34 335 GLN A C 1
ATOM 2589 O O . GLN A 1 335 ? -17.548 68.625 10.912 1.00 26.34 335 GLN A O 1
ATOM 2594 N N . ASP A 1 336 ? -16.509 69.469 9.152 1.00 28.50 336 ASP A N 1
ATOM 2595 C CA . ASP A 1 336 ? -15.568 70.606 8.870 1.00 28.50 336 ASP A CA 1
ATOM 2596 C C . ASP A 1 336 ? -14.238 70.397 9.654 1.00 28.50 336 ASP A C 1
ATOM 2598 O O . ASP A 1 336 ? -14.245 70.346 10.879 1.00 28.50 336 ASP A O 1
ATOM 2602 N N . GLU A 1 337 ? -13.153 69.915 9.021 1.00 30.09 337 GLU A N 1
ATOM 2603 C CA . GLU A 1 337 ? -11.983 70.634 8.436 1.00 30.09 337 GLU A CA 1
ATOM 2604 C C . GLU A 1 337 ? -10.930 71.199 9.432 1.00 30.09 337 GLU A C 1
ATOM 2606 O O . GLU A 1 337 ? -11.187 72.182 10.117 1.00 30.09 337 GLU A O 1
ATOM 2611 N N . MET A 1 338 ? -9.706 70.624 9.459 1.00 26.62 338 MET A N 1
ATOM 2612 C CA . MET A 1 338 ? -8.435 71.303 9.088 1.00 26.62 338 MET A CA 1
ATOM 2613 C C . MET A 1 338 ? -7.153 70.458 9.327 1.00 26.62 338 MET A C 1
ATOM 2615 O O . MET A 1 338 ? -6.899 69.938 10.410 1.00 26.62 338 MET A O 1
ATOM 2619 N N . ASP A 1 339 ? -6.367 70.405 8.248 1.00 27.03 339 ASP A N 1
ATOM 2620 C CA . ASP A 1 339 ? -4.983 69.999 7.936 1.00 27.03 339 ASP A CA 1
ATOM 2621 C C . ASP A 1 339 ? -3.896 69.733 9.005 1.00 27.03 339 ASP A C 1
ATOM 2623 O O . ASP A 1 339 ? -3.699 70.475 9.965 1.00 27.03 339 ASP A O 1
ATOM 2627 N N . GLY A 1 340 ? -3.033 68.750 8.686 1.00 25.89 340 GLY A N 1
ATOM 2628 C CA . GLY A 1 340 ? -1.704 68.563 9.288 1.00 25.89 340 GLY A CA 1
ATOM 2629 C C . GLY A 1 340 ? -0.917 67.364 8.728 1.00 25.89 340 GLY A C 1
ATOM 2630 O O . GLY A 1 340 ? -1.161 66.219 9.085 1.00 25.89 340 GLY A O 1
ATOM 2631 N N . ILE A 1 341 ? 0.043 67.643 7.847 1.00 29.33 341 ILE A N 1
ATOM 2632 C CA . ILE A 1 341 ? 0.898 66.733 7.059 1.00 29.33 341 ILE A CA 1
ATOM 2633 C C . ILE A 1 341 ? 1.779 65.793 7.917 1.00 29.33 341 ILE A C 1
ATOM 2635 O O . ILE A 1 341 ? 2.590 66.284 8.699 1.00 29.33 341 ILE A O 1
ATOM 2639 N N . ASN A 1 342 ? 1.688 64.466 7.701 1.00 26.84 342 ASN A N 1
ATOM 2640 C CA . ASN A 1 342 ? 2.796 63.491 7.521 1.00 26.84 342 ASN A CA 1
ATOM 2641 C C . ASN A 1 342 ? 2.367 62.042 7.841 1.00 26.84 342 ASN A C 1
ATOM 2643 O O . ASN A 1 342 ? 1.940 61.755 8.953 1.00 26.84 342 ASN A O 1
ATOM 2647 N N . GLY A 1 343 ? 2.606 61.108 6.910 1.00 24.59 343 GLY A N 1
ATOM 2648 C CA . GLY A 1 343 ? 2.704 59.675 7.229 1.00 24.59 343 GLY A CA 1
ATOM 2649 C C . GLY A 1 343 ? 1.908 58.745 6.314 1.00 24.59 343 GLY A C 1
ATOM 2650 O O . GLY A 1 343 ? 0.742 58.477 6.565 1.00 24.59 343 GLY A O 1
ATOM 2651 N N . ILE A 1 344 ? 2.578 58.263 5.261 1.00 27.83 344 ILE A N 1
ATOM 2652 C CA . ILE A 1 344 ? 2.402 56.976 4.558 1.00 27.83 344 ILE A CA 1
ATOM 2653 C C . ILE A 1 344 ? 1.067 56.270 4.863 1.00 27.83 344 ILE A C 1
ATOM 2655 O O . ILE A 1 344 ? 0.925 55.553 5.852 1.00 27.83 344 ILE A O 1
ATOM 2659 N N . GLY A 1 345 ? 0.088 56.474 3.978 1.00 24.69 345 GLY A N 1
ATOM 2660 C CA . GLY A 1 345 ? -1.241 55.888 4.086 1.00 24.69 345 GLY A CA 1
ATOM 2661 C C . GLY A 1 345 ? -1.193 54.363 4.106 1.00 24.69 345 GLY A C 1
ATOM 2662 O O . GLY A 1 345 ? -1.006 53.719 3.073 1.00 24.69 345 GLY A O 1
ATOM 2663 N N . ALA A 1 346 ? -1.438 53.787 5.281 1.00 29.47 346 ALA A N 1
ATOM 2664 C CA . ALA A 1 346 ? -1.917 52.425 5.406 1.00 29.47 346 ALA A CA 1
ATOM 2665 C C . ALA A 1 346 ? -3.244 52.334 4.637 1.00 29.47 346 ALA A C 1
ATOM 2667 O O . ALA A 1 346 ? -4.286 52.793 5.110 1.00 29.47 346 ALA A O 1
ATOM 2668 N N . ARG A 1 347 ? -3.212 51.772 3.423 1.00 30.36 347 ARG A N 1
ATOM 2669 C CA . ARG A 1 347 ? -4.423 51.337 2.724 1.00 30.36 347 ARG A CA 1
ATOM 2670 C C . ARG A 1 347 ? -5.079 50.265 3.592 1.00 30.36 347 ARG A C 1
ATOM 2672 O O . ARG A 1 347 ? -4.751 49.087 3.490 1.00 30.36 347 ARG A O 1
ATOM 2679 N N . ARG A 1 348 ? -6.005 50.679 4.461 1.00 29.97 348 ARG A N 1
ATOM 2680 C CA . ARG A 1 348 ? -7.036 49.800 5.010 1.00 29.97 348 ARG A CA 1
ATOM 2681 C C . ARG A 1 348 ? -7.799 49.247 3.813 1.00 29.97 348 ARG A C 1
ATOM 2683 O O . ARG A 1 348 ? -8.650 49.920 3.245 1.00 29.97 348 ARG A O 1
ATOM 2690 N N . ILE A 1 349 ? -7.443 48.036 3.400 1.00 32.88 349 ILE A N 1
ATOM 2691 C CA . ILE A 1 349 ? -8.306 47.207 2.569 1.00 32.88 349 ILE A CA 1
ATOM 2692 C C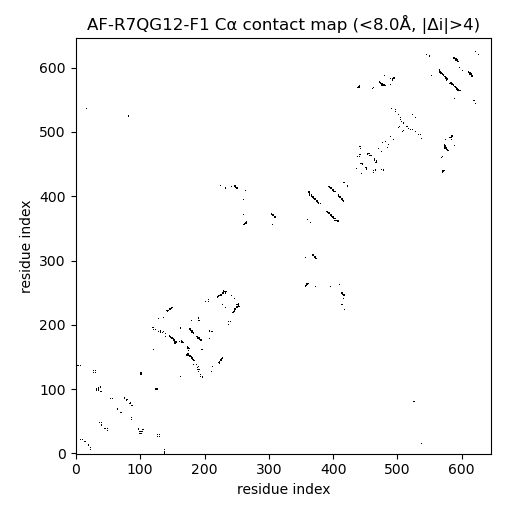 . ILE A 1 349 ? -9.503 46.891 3.467 1.00 32.88 349 ILE A C 1
ATOM 2694 O O . ILE A 1 349 ? -9.442 45.988 4.301 1.00 32.88 349 ILE A O 1
ATOM 2698 N N . GLU A 1 350 ? -10.557 47.701 3.376 1.00 30.98 350 GLU A N 1
ATOM 2699 C CA . GLU A 1 350 ? -11.861 47.357 3.932 1.00 30.98 350 GLU A CA 1
ATOM 2700 C C . GLU A 1 350 ? -12.340 46.089 3.222 1.00 30.98 350 GLU A C 1
ATOM 2702 O O . GLU A 1 350 ? -12.887 46.107 2.123 1.00 30.98 350 GLU A O 1
ATOM 2707 N N . LEU A 1 351 ? -12.060 44.948 3.848 1.00 36.16 351 LEU A N 1
ATOM 2708 C CA . LEU A 1 351 ? -12.673 43.672 3.529 1.00 36.16 351 LEU A CA 1
ATOM 2709 C C . LEU A 1 351 ? -14.150 43.775 3.917 1.00 36.16 351 LEU A C 1
ATOM 2711 O O . LEU A 1 351 ? -14.524 43.405 5.031 1.00 36.16 351 LEU A O 1
ATOM 2715 N N . ASP A 1 352 ? -14.983 44.277 3.006 1.00 33.56 352 ASP A N 1
ATOM 2716 C CA . ASP A 1 352 ? -16.443 44.242 3.118 1.00 33.56 352 ASP A CA 1
ATOM 2717 C C . ASP A 1 352 ? -16.930 42.783 3.031 1.00 33.56 352 ASP A C 1
ATOM 2719 O O . ASP A 1 352 ? -17.415 42.279 2.017 1.00 33.56 352 ASP A O 1
ATOM 2723 N N . ARG A 1 353 ? -16.689 42.025 4.104 1.00 45.38 353 ARG A N 1
ATOM 2724 C CA . ARG A 1 353 ? -17.170 40.657 4.274 1.00 45.38 353 ARG A CA 1
ATOM 2725 C C . ARG A 1 353 ? -18.501 40.723 4.988 1.00 45.38 353 ARG A C 1
ATOM 2727 O O . ARG A 1 353 ? -18.588 41.146 6.141 1.00 45.38 353 ARG A O 1
ATOM 2734 N N . ARG A 1 354 ? -19.545 40.193 4.348 1.00 45.12 354 ARG A N 1
ATOM 2735 C CA . ARG A 1 354 ? -20.813 39.901 5.027 1.00 45.12 354 ARG A CA 1
ATOM 2736 C C . ARG A 1 354 ? -20.508 39.088 6.293 1.00 45.12 354 ARG A C 1
ATOM 2738 O O . ARG A 1 354 ? -20.013 37.969 6.193 1.00 45.12 354 ARG A O 1
ATOM 2745 N N . ARG A 1 355 ? -20.866 39.610 7.475 1.00 48.38 355 ARG A N 1
ATOM 2746 C CA . ARG A 1 355 ? -20.676 39.001 8.819 1.00 48.38 355 ARG A CA 1
ATOM 2747 C C . ARG A 1 355 ? -21.230 37.565 8.993 1.00 48.38 355 ARG A C 1
ATOM 2749 O O . ARG A 1 355 ? -21.109 36.995 10.069 1.00 48.38 355 ARG A O 1
ATOM 2756 N N . LYS A 1 356 ? -21.836 36.967 7.959 1.00 52.72 356 LYS A N 1
ATOM 2757 C CA . LYS A 1 356 ? -22.494 35.645 7.949 1.00 52.72 356 LYS A CA 1
ATOM 2758 C C . LYS A 1 356 ? -21.533 34.445 7.925 1.00 52.72 356 LYS A C 1
ATOM 2760 O O . LYS A 1 356 ? -21.983 33.314 8.048 1.00 52.72 356 LYS A O 1
ATOM 2765 N N . PHE A 1 357 ? -20.239 34.692 7.757 1.00 65.69 357 PHE A N 1
ATOM 2766 C CA . PHE A 1 357 ? -19.217 33.678 7.486 1.00 65.69 357 PHE A CA 1
ATOM 2767 C C . PHE A 1 357 ? -18.075 33.688 8.519 1.00 65.69 357 PHE A C 1
ATOM 2769 O O . PHE A 1 357 ? -16.997 33.145 8.285 1.00 65.69 357 PHE A O 1
ATOM 2776 N N . VAL A 1 358 ? -18.310 34.315 9.676 1.00 72.38 358 VAL A N 1
ATOM 2777 C CA . VAL A 1 358 ? -17.373 34.352 10.804 1.00 72.38 358 VAL A CA 1
ATOM 2778 C C . VAL A 1 358 ? -17.819 33.343 11.863 1.00 72.38 358 VAL A C 1
ATOM 2780 O O . VAL A 1 358 ? -18.934 33.429 12.372 1.00 72.38 358 VAL A O 1
ATOM 2783 N N . ILE A 1 359 ? -16.951 32.390 12.192 1.00 73.69 359 ILE A N 1
ATOM 2784 C CA . ILE A 1 359 ? -17.172 31.351 13.198 1.00 73.69 359 ILE A CA 1
ATOM 2785 C C . ILE A 1 359 ? -16.516 31.778 14.502 1.00 73.69 359 ILE A C 1
ATOM 2787 O O . ILE A 1 359 ? -15.353 32.168 14.518 1.00 73.69 359 ILE A O 1
ATOM 2791 N N . ASP A 1 360 ? -17.252 31.659 15.600 1.00 75.12 360 ASP A N 1
ATOM 2792 C CA . ASP A 1 360 ? -16.667 31.756 16.932 1.00 75.12 360 ASP A CA 1
ATOM 2793 C C . ASP A 1 360 ? -15.757 30.553 17.192 1.00 75.12 360 ASP A C 1
ATOM 2795 O O . ASP A 1 360 ? -16.239 29.432 17.288 1.00 75.12 360 ASP A O 1
ATOM 2799 N N . ASP A 1 361 ? -14.451 30.748 17.237 1.00 72.25 361 ASP A N 1
ATOM 2800 C CA . ASP A 1 361 ? -13.467 29.695 17.490 1.00 72.25 361 ASP A CA 1
ATOM 2801 C C . ASP A 1 361 ? -12.937 29.724 18.928 1.00 72.25 361 ASP A C 1
ATOM 2803 O O . ASP A 1 361 ? -11.897 29.136 19.225 1.00 72.25 361 ASP A O 1
ATOM 2807 N N . HIS A 1 362 ? -13.668 30.372 19.842 1.00 73.31 362 HIS A N 1
ATOM 2808 C CA . HIS A 1 362 ? -13.355 30.322 21.262 1.00 73.31 362 HIS A CA 1
ATOM 2809 C C . HIS A 1 362 ? -13.477 28.880 21.802 1.00 73.31 362 HIS A C 1
ATOM 2811 O O . HIS A 1 362 ? -14.452 28.195 21.473 1.00 73.31 362 HIS A O 1
ATOM 2817 N N . PRO A 1 363 ? -12.551 28.409 22.664 1.00 65.94 363 PRO A N 1
ATOM 2818 C CA . PRO A 1 363 ? -12.598 27.065 23.253 1.00 65.94 363 PRO A CA 1
ATOM 2819 C C . PRO A 1 363 ? -13.929 26.706 23.925 1.00 65.94 363 PRO A C 1
ATOM 2821 O O . PRO A 1 363 ? -14.388 25.570 23.846 1.00 65.94 363 PRO A O 1
ATOM 2824 N N . GLU A 1 364 ? -14.575 27.691 24.546 1.00 69.62 364 GLU A N 1
ATOM 2825 C CA . GLU A 1 364 ? -15.840 27.515 25.274 1.00 69.62 364 GLU A CA 1
ATOM 2826 C C . GLU A 1 364 ? -17.082 27.533 24.373 1.00 69.62 364 GLU A C 1
ATOM 2828 O O . GLU A 1 364 ? -18.188 27.284 24.842 1.00 69.62 364 GLU A O 1
ATOM 2833 N N . ALA A 1 365 ? -16.933 27.808 23.073 1.00 69.19 365 ALA A N 1
ATOM 2834 C CA . ALA A 1 365 ? -18.069 27.889 22.157 1.00 69.19 365 ALA A CA 1
ATOM 2835 C C . ALA A 1 365 ? -18.738 26.519 21.901 1.00 69.19 365 ALA A C 1
ATOM 2837 O O . ALA A 1 365 ? -19.804 26.466 21.282 1.00 69.19 365 ALA A O 1
ATOM 2838 N N . GLY A 1 366 ? -18.126 25.418 22.355 1.00 66.44 366 GLY A N 1
ATOM 2839 C CA . GLY A 1 366 ? -18.633 24.053 22.202 1.00 66.44 366 GLY A CA 1
ATOM 2840 C C . GLY A 1 366 ? -18.629 23.561 20.749 1.00 66.44 366 GLY A C 1
ATOM 2841 O O . GLY A 1 366 ? -18.303 24.319 19.830 1.00 66.44 366 GLY A O 1
ATOM 2842 N N . PRO A 1 367 ? -18.995 22.299 20.492 1.00 69.94 367 PRO A N 1
ATOM 2843 C CA . PRO A 1 367 ? -18.932 21.728 19.156 1.00 69.94 367 PRO A CA 1
ATOM 2844 C C . PRO A 1 367 ? -20.025 22.313 18.253 1.00 69.94 367 PRO A C 1
ATOM 2846 O O . PRO A 1 367 ? -21.171 22.490 18.669 1.00 69.94 367 PRO A O 1
ATOM 2849 N N . ALA A 1 368 ? -19.681 22.629 17.005 1.00 74.12 368 ALA A N 1
ATOM 2850 C CA . ALA A 1 368 ? -20.643 23.123 16.021 1.00 74.12 368 ALA A CA 1
ATOM 2851 C C . ALA A 1 368 ? -20.201 22.814 14.591 1.00 74.12 368 ALA A C 1
ATOM 2853 O O . ALA A 1 368 ? -19.013 22.810 14.277 1.00 74.12 368 ALA A O 1
ATOM 2854 N N . SER A 1 369 ? -21.174 22.627 13.703 1.00 74.06 369 SER A N 1
ATOM 2855 C CA . SER A 1 369 ? -20.939 22.446 12.270 1.00 74.06 369 SER A CA 1
ATOM 2856 C C . SER A 1 369 ? -21.624 23.539 11.459 1.00 74.06 369 SER A C 1
ATOM 2858 O O . SER A 1 369 ? -22.793 23.858 11.699 1.00 74.06 369 SER A O 1
ATOM 2860 N N . PHE A 1 370 ? -20.906 24.071 10.477 1.00 78.62 370 PHE A N 1
ATOM 2861 C CA . PHE A 1 370 ? -21.352 25.139 9.595 1.00 78.62 370 PHE A CA 1
ATOM 2862 C C . PHE A 1 370 ? -21.268 24.671 8.148 1.00 78.62 370 PHE A C 1
ATOM 2864 O O . PHE A 1 370 ? -20.278 24.058 7.750 1.00 78.62 370 PHE A O 1
ATOM 2871 N N . PHE A 1 371 ? -22.300 24.986 7.368 1.00 79.06 371 PHE A N 1
ATOM 2872 C CA . PHE A 1 371 ? -22.423 24.562 5.977 1.00 79.06 371 PHE A CA 1
ATOM 2873 C C . PHE A 1 371 ? -22.706 25.763 5.079 1.00 79.06 371 PHE A C 1
ATOM 2875 O O . PHE A 1 371 ? -23.542 26.610 5.408 1.00 79.06 371 PHE A O 1
ATOM 2882 N N . ALA A 1 372 ? -22.017 25.828 3.943 1.00 78.56 372 ALA A N 1
ATOM 2883 C CA . ALA A 1 372 ? -22.285 26.785 2.877 1.00 78.56 372 ALA A CA 1
ATOM 2884 C C . ALA A 1 372 ? -22.299 26.048 1.539 1.00 78.56 372 ALA A C 1
ATOM 2886 O O . ALA A 1 372 ? -21.366 25.313 1.230 1.00 78.56 372 ALA A O 1
ATOM 2887 N N . ILE A 1 373 ? -23.351 26.241 0.749 1.00 79.50 373 ILE A N 1
ATOM 2888 C CA . ILE A 1 373 ? -23.553 25.517 -0.509 1.00 79.50 373 ILE A CA 1
ATOM 2889 C C . ILE A 1 373 ? -23.475 26.508 -1.666 1.00 79.50 373 ILE A C 1
ATOM 2891 O O . ILE A 1 373 ? -24.118 27.560 -1.635 1.00 79.50 373 ILE A O 1
ATOM 2895 N N . LYS A 1 374 ? -22.704 26.165 -2.700 1.00 80.88 374 LYS A N 1
ATOM 2896 C CA . LYS A 1 374 ? -22.637 26.909 -3.959 1.00 80.88 374 LYS A CA 1
ATOM 2897 C C . LYS A 1 374 ? -22.867 25.967 -5.129 1.00 80.88 374 LYS A C 1
ATOM 2899 O O . LYS A 1 374 ? -22.165 24.974 -5.303 1.00 80.88 374 LYS A O 1
ATOM 2904 N N . SER A 1 375 ? -23.833 26.307 -5.972 1.00 78.31 375 SER A N 1
ATOM 2905 C CA . SER A 1 375 ? -24.093 25.555 -7.193 1.00 78.31 375 SER A CA 1
ATOM 2906 C C . SER A 1 375 ? -23.162 26.026 -8.317 1.00 78.31 375 SER A C 1
ATOM 2908 O O . SER A 1 375 ? -23.259 27.167 -8.777 1.00 78.31 375 SER A O 1
ATOM 2910 N N . VAL A 1 376 ? -22.288 25.144 -8.792 1.00 75.56 376 VAL A N 1
ATOM 2911 C CA . VAL A 1 376 ? -21.283 25.400 -9.828 1.00 75.56 376 VAL A CA 1
ATOM 2912 C C . VAL A 1 376 ? -21.742 24.792 -11.155 1.00 75.56 376 VAL A C 1
ATOM 2914 O O . VAL A 1 376 ? -22.219 23.659 -11.209 1.00 75.56 376 VAL A O 1
ATOM 2917 N N . LYS A 1 377 ? -21.604 25.551 -12.249 1.00 72.31 377 LYS A N 1
ATOM 2918 C CA . LYS A 1 377 ? -21.737 25.018 -13.611 1.00 72.31 377 LYS A CA 1
ATOM 2919 C C . LYS A 1 377 ? -20.346 24.601 -14.102 1.00 72.31 377 LYS A C 1
ATOM 2921 O O . LYS A 1 377 ? -19.475 25.472 -14.167 1.00 72.31 377 LYS A O 1
ATOM 2926 N N . PRO A 1 378 ? -20.108 23.321 -14.433 1.00 64.38 378 PRO A N 1
ATOM 2927 C CA . PRO A 1 378 ? -18.868 22.918 -15.081 1.00 64.38 378 PRO A CA 1
ATOM 2928 C C . PRO A 1 378 ? -18.763 23.625 -16.436 1.00 64.38 378 PRO A C 1
ATOM 2930 O O . PRO A 1 378 ? -19.678 23.541 -17.255 1.00 64.38 378 PRO A O 1
ATOM 2933 N N . SER A 1 379 ? -17.672 24.345 -16.681 1.00 56.44 379 SER A N 1
ATOM 2934 C CA . SER A 1 379 ? -17.359 24.866 -18.011 1.00 56.44 379 SER A CA 1
ATOM 2935 C C . SER A 1 379 ? -17.047 23.681 -18.928 1.00 56.44 379 SER A C 1
ATOM 2937 O O . SER A 1 379 ? -16.077 22.959 -18.705 1.00 56.44 379 SER A O 1
ATOM 2939 N N . SER A 1 380 ? -17.885 23.447 -19.939 1.00 52.50 380 SER A N 1
ATOM 2940 C CA . SER A 1 380 ? -17.666 22.389 -20.924 1.00 52.50 380 SER A CA 1
ATOM 2941 C C . SER A 1 380 ? -16.482 22.755 -21.822 1.00 52.50 380 SER A C 1
ATOM 2943 O O . SER A 1 380 ? -16.593 23.674 -22.635 1.00 52.50 380 SER A O 1
ATOM 2945 N N . ARG A 1 381 ? -15.361 22.031 -21.733 1.00 46.03 381 ARG A N 1
ATOM 2946 C CA . ARG A 1 381 ? -14.415 21.971 -22.857 1.00 46.03 381 ARG A CA 1
ATOM 2947 C C . ARG A 1 381 ? -15.053 21.097 -23.932 1.00 46.03 381 ARG A C 1
ATOM 2949 O O . ARG A 1 381 ? -15.414 19.957 -23.661 1.00 46.03 381 ARG A O 1
ATOM 2956 N N . GLY A 1 382 ? -15.269 21.680 -25.109 1.00 44.91 382 GLY A N 1
ATOM 2957 C CA . GLY A 1 382 ? -16.096 21.128 -26.177 1.00 44.91 382 GLY A CA 1
ATOM 2958 C C . GLY A 1 382 ? -15.785 19.672 -26.505 1.00 44.91 382 GLY A C 1
ATOM 2959 O O . GLY A 1 382 ? -14.777 19.392 -27.132 1.00 44.91 382 GLY A O 1
ATOM 2960 N N . HIS A 1 383 ? -16.679 18.772 -26.104 1.00 42.69 383 HIS A N 1
ATOM 2961 C CA . HIS A 1 383 ? -16.950 17.503 -26.769 1.00 42.69 383 HIS A CA 1
ATOM 2962 C C . HIS A 1 383 ? -18.472 17.361 -26.822 1.00 42.69 383 HIS A C 1
ATOM 2964 O O . HIS A 1 383 ? -19.174 17.503 -25.820 1.00 42.69 383 HIS A O 1
ATOM 2970 N N . SER A 1 384 ? -18.975 17.182 -28.037 1.00 39.00 384 SER A N 1
ATOM 2971 C CA . SER A 1 384 ? -20.375 17.224 -28.443 1.00 39.00 384 SER A CA 1
ATOM 2972 C C . SER A 1 384 ? -21.189 16.040 -27.909 1.00 39.00 384 SER A C 1
ATOM 2974 O O . SER A 1 384 ? -21.600 15.176 -28.681 1.00 39.00 384 SER A O 1
ATOM 2976 N N . SER A 1 385 ? -21.457 15.997 -26.604 1.00 43.94 385 SER A N 1
ATOM 2977 C CA . SER A 1 385 ? -22.519 15.149 -26.053 1.00 43.94 385 SER A CA 1
ATOM 2978 C C . SER A 1 385 ? -23.667 16.025 -25.543 1.00 43.94 385 SER A C 1
ATOM 2980 O O . SER A 1 385 ? -23.482 16.983 -24.798 1.00 43.94 385 SER A O 1
ATOM 2982 N N . SER A 1 386 ? -24.876 15.728 -26.010 1.00 36.88 386 SER A N 1
ATOM 2983 C CA . SER A 1 386 ? -26.108 16.515 -25.872 1.00 36.88 386 SER A CA 1
ATOM 2984 C C . SER A 1 386 ? -26.726 16.525 -24.464 1.00 36.88 386 SER A C 1
ATOM 2986 O O . SER A 1 386 ? -27.919 16.785 -24.309 1.00 36.88 386 SER A O 1
ATOM 2988 N N . ARG A 1 387 ? -25.941 16.260 -23.415 1.00 44.53 387 ARG A N 1
ATOM 2989 C CA . ARG A 1 387 ? -26.392 16.387 -22.027 1.00 44.53 387 ARG A CA 1
ATOM 2990 C C . ARG A 1 387 ? -25.889 17.703 -21.460 1.00 44.53 387 ARG A C 1
ATOM 2992 O O . ARG A 1 387 ? -24.706 17.858 -21.183 1.00 44.53 387 ARG A O 1
ATOM 2999 N N . THR A 1 388 ? -26.807 18.645 -21.267 1.00 42.28 388 THR A N 1
ATOM 3000 C CA . THR A 1 388 ? -26.582 19.845 -20.456 1.00 42.28 388 THR A CA 1
ATOM 3001 C C . THR A 1 388 ? -25.917 19.417 -19.143 1.00 42.28 388 THR A C 1
ATOM 3003 O O . THR A 1 388 ? -26.512 18.599 -18.433 1.00 42.28 388 THR A O 1
ATOM 3006 N N . PRO A 1 389 ? -24.702 19.894 -18.806 1.00 51.41 389 PRO A N 1
ATOM 3007 C CA . PRO A 1 389 ? -24.062 19.511 -17.558 1.00 51.41 389 PRO A CA 1
ATOM 3008 C C . PRO A 1 389 ? -24.976 19.941 -16.413 1.00 51.41 389 PRO A C 1
ATOM 3010 O O . PRO A 1 389 ? -25.317 21.121 -16.279 1.00 51.41 389 PRO A O 1
ATOM 3013 N N . GLY A 1 390 ? -25.436 18.958 -15.635 1.00 58.50 390 GLY A N 1
ATOM 3014 C CA . GLY A 1 390 ? -26.225 19.207 -14.438 1.00 58.50 390 GLY A CA 1
ATOM 3015 C C . GLY A 1 390 ? -25.478 20.183 -13.536 1.00 58.50 390 GLY A C 1
ATOM 3016 O O . GLY A 1 390 ? -24.250 20.173 -13.464 1.00 58.50 390 GLY A O 1
ATOM 3017 N N . ARG A 1 391 ? -26.215 21.077 -12.880 1.00 63.72 391 ARG A N 1
ATOM 3018 C CA . ARG A 1 391 ? -25.629 21.980 -11.890 1.00 63.72 391 ARG A CA 1
ATOM 3019 C C . ARG A 1 391 ? -25.094 21.111 -10.746 1.00 63.72 391 ARG A C 1
ATOM 3021 O O . ARG A 1 391 ? -25.875 20.373 -10.153 1.00 63.72 391 ARG A O 1
ATOM 3028 N N . SER A 1 392 ? -23.798 21.181 -10.459 1.00 74.88 392 SER A N 1
ATOM 3029 C CA . SER A 1 392 ? -23.201 20.453 -9.334 1.00 74.88 392 SER A CA 1
ATOM 3030 C C . SER A 1 392 ? -23.195 21.339 -8.098 1.00 74.88 392 SER A C 1
ATOM 3032 O O . SER A 1 392 ? -22.963 22.543 -8.200 1.00 74.88 392 SER A O 1
ATOM 3034 N N . GLU A 1 393 ? -23.440 20.769 -6.926 1.00 82.25 393 GLU A N 1
ATOM 3035 C CA . GLU A 1 393 ? -23.380 21.498 -5.660 1.00 82.25 393 GLU A CA 1
ATOM 3036 C C . GLU A 1 393 ? -22.050 21.224 -4.967 1.00 82.25 393 GLU A C 1
ATOM 3038 O O . GLU A 1 393 ? -21.672 20.073 -4.757 1.00 82.25 393 GLU A O 1
ATOM 3043 N N . VAL A 1 394 ? -21.330 22.294 -4.642 1.00 82.31 394 VAL A N 1
ATOM 3044 C CA . VAL A 1 394 ? -20.133 22.241 -3.807 1.00 82.31 394 VAL A CA 1
ATOM 3045 C C . VAL A 1 394 ? -20.520 22.741 -2.426 1.00 82.31 394 VAL A C 1
ATOM 3047 O O . VAL A 1 394 ? -21.027 23.859 -2.290 1.00 82.31 394 VAL A O 1
ATOM 3050 N N . THR A 1 395 ? -20.258 21.927 -1.410 1.00 84.00 395 THR A N 1
ATOM 3051 C CA . THR A 1 395 ? -20.522 22.263 -0.013 1.00 84.00 395 THR A CA 1
ATOM 3052 C C . THR A 1 395 ? -19.206 22.539 0.696 1.00 84.00 395 THR A C 1
ATOM 3054 O O . THR A 1 395 ? -18.319 21.690 0.740 1.00 84.00 395 THR A O 1
ATOM 3057 N N . ALA A 1 396 ? -19.079 23.730 1.269 1.00 82.31 396 ALA A N 1
ATOM 3058 C CA . ALA A 1 396 ? -18.055 24.043 2.250 1.00 82.31 396 ALA A CA 1
ATOM 3059 C C . ALA A 1 396 ? -18.568 23.665 3.638 1.00 82.31 396 ALA A C 1
ATOM 3061 O O . ALA A 1 396 ? -19.696 24.014 4.003 1.00 82.31 396 ALA A O 1
ATOM 3062 N N . VAL A 1 397 ? -17.727 22.990 4.411 1.00 81.19 397 VAL A N 1
ATOM 3063 C CA . VAL A 1 397 ? -18.008 22.599 5.787 1.00 81.19 397 VAL A CA 1
ATOM 3064 C C . VAL A 1 397 ? -16.932 23.163 6.694 1.00 81.19 397 VAL A C 1
ATOM 3066 O O . VAL A 1 397 ? -15.740 23.081 6.390 1.00 81.19 397 VAL A O 1
ATOM 3069 N N . ALA A 1 398 ? -17.357 23.699 7.831 1.00 79.00 398 ALA A N 1
ATOM 3070 C CA . ALA A 1 398 ? -16.483 23.935 8.964 1.00 79.00 398 ALA A CA 1
ATOM 3071 C C . ALA A 1 398 ? -17.016 23.173 10.176 1.00 79.00 398 ALA A C 1
ATOM 3073 O O . ALA A 1 398 ? -18.186 23.312 10.532 1.00 79.00 398 ALA A O 1
ATOM 3074 N N . VAL A 1 399 ? -16.161 22.370 10.799 1.00 76.31 399 VAL A N 1
ATOM 3075 C CA . VAL A 1 399 ? -16.464 21.635 12.027 1.00 76.31 399 VAL A CA 1
ATOM 3076 C C . VAL A 1 399 ? -15.582 22.196 13.124 1.00 76.31 399 VAL A C 1
ATOM 3078 O O . VAL A 1 399 ? -14.358 22.144 13.039 1.00 76.31 399 VAL A O 1
ATOM 3081 N N . ARG A 1 400 ? -16.219 22.767 14.138 1.00 75.00 400 ARG A N 1
ATOM 3082 C CA . ARG A 1 400 ? -15.583 23.176 15.380 1.00 75.00 400 ARG A CA 1
ATOM 3083 C C . ARG A 1 400 ? -15.654 21.998 16.340 1.00 75.00 400 ARG A C 1
ATOM 3085 O O . ARG A 1 400 ? -16.752 21.597 16.728 1.00 75.00 400 ARG A O 1
ATOM 3092 N N . GLU A 1 401 ? -14.499 21.437 16.667 1.00 66.81 401 GLU A N 1
ATOM 3093 C CA . GLU A 1 401 ? -14.372 20.354 17.645 1.00 66.81 401 GLU A CA 1
ATOM 3094 C C . GLU A 1 401 ? -14.219 20.920 19.065 1.00 66.81 401 GLU A C 1
ATOM 3096 O O . GLU A 1 401 ? -13.962 22.118 19.250 1.00 66.81 401 GLU A O 1
ATOM 3101 N N . ASN A 1 402 ? -14.377 20.056 20.075 1.00 59.06 402 ASN A N 1
ATOM 3102 C CA . ASN A 1 402 ? -14.049 20.415 21.454 1.00 59.06 402 ASN A CA 1
ATOM 3103 C C . ASN A 1 402 ? -12.570 20.805 21.520 1.00 59.06 402 ASN A C 1
ATOM 3105 O O . ASN A 1 402 ? -11.690 20.003 21.222 1.00 59.06 402 ASN A O 1
ATOM 3109 N N . GLY A 1 403 ? -12.317 22.064 21.864 1.00 51.25 403 GLY A N 1
ATOM 3110 C CA . GLY A 1 403 ? -10.971 22.584 22.029 1.00 51.25 403 GLY A CA 1
ATOM 3111 C C . GLY A 1 403 ? -10.331 22.158 23.346 1.00 51.25 403 GLY A C 1
ATOM 3112 O O . GLY A 1 403 ? -11.011 21.747 24.286 1.00 51.25 403 GLY A O 1
ATOM 3113 N N . THR A 1 404 ? -9.015 22.333 23.440 1.00 51.78 404 THR A N 1
ATOM 3114 C CA . THR A 1 404 ? -8.334 22.398 24.740 1.00 51.78 404 THR A CA 1
ATOM 3115 C C . THR A 1 404 ? -8.591 23.770 25.377 1.00 51.78 404 THR A C 1
ATOM 3117 O O . THR A 1 404 ? -9.123 24.668 24.727 1.00 51.78 404 THR A O 1
ATOM 3120 N N . LYS A 1 405 ? -8.154 23.995 26.626 1.00 4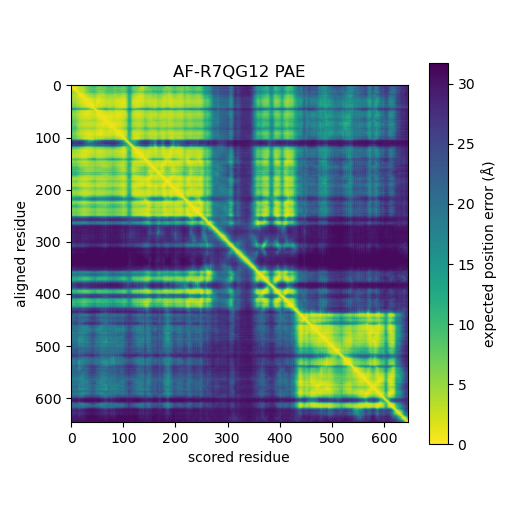8.19 405 LYS A N 1
ATOM 3121 C CA . LYS A 1 405 ? -8.257 25.312 27.298 1.00 48.19 405 LYS A CA 1
ATOM 3122 C C . LYS A 1 405 ? -7.633 26.479 26.507 1.00 48.19 405 LYS A C 1
ATOM 3124 O O . LYS A 1 405 ? -7.916 27.627 26.830 1.00 48.19 405 LYS A O 1
ATOM 3129 N N . HIS A 1 406 ? -6.796 26.201 25.503 1.00 41.06 406 HIS A N 1
ATOM 3130 C CA . HIS A 1 406 ? -6.023 27.205 24.770 1.00 41.06 406 HIS A CA 1
ATOM 3131 C C . HIS A 1 406 ? -6.457 27.398 23.308 1.00 41.06 406 HIS A C 1
ATOM 3133 O O . HIS A 1 406 ? -6.191 28.455 22.744 1.00 41.06 406 HIS A O 1
ATOM 3139 N N . PHE A 1 407 ? -7.134 26.427 22.682 1.00 45.66 407 PHE A N 1
ATOM 3140 C CA . PHE A 1 407 ? -7.548 26.526 21.276 1.00 45.66 407 PHE A CA 1
ATOM 3141 C C . PHE A 1 407 ? -8.729 25.604 20.952 1.00 45.66 407 PHE A C 1
ATOM 3143 O O . PHE A 1 407 ? -8.763 24.460 21.399 1.00 45.66 407 PHE A O 1
ATOM 3150 N N . SER A 1 408 ? -9.662 26.063 20.109 1.00 53.81 408 SER A N 1
ATOM 3151 C CA . SER A 1 408 ? -10.597 25.186 19.389 1.00 53.81 408 SER A CA 1
ATOM 3152 C C . SER A 1 408 ? -10.092 24.963 17.966 1.00 53.81 408 SER A C 1
ATOM 3154 O O . SER A 1 408 ? -9.845 25.912 17.218 1.00 53.81 408 SER A O 1
ATOM 3156 N N . LYS A 1 409 ? -9.920 23.697 17.572 1.00 64.62 409 LYS A N 1
ATOM 3157 C CA . LYS A 1 409 ? -9.549 23.346 16.201 1.00 64.62 409 LYS A CA 1
ATOM 3158 C C . LYS A 1 409 ? -10.804 23.403 15.329 1.00 64.62 409 LYS A C 1
ATOM 3160 O O . LYS A 1 409 ? -11.748 22.640 15.522 1.00 64.62 409 LYS A O 1
ATOM 3165 N N . VAL A 1 410 ? -10.812 24.316 14.358 1.00 70.81 410 VAL A N 1
ATOM 3166 C CA . VAL A 1 410 ? -11.853 24.366 13.322 1.00 70.81 410 VAL A CA 1
ATOM 3167 C C . VAL A 1 410 ? -11.336 23.661 12.074 1.00 70.81 410 VAL A C 1
ATOM 3169 O O . VAL A 1 410 ? -10.529 24.216 11.321 1.00 70.81 410 VAL A O 1
ATOM 3172 N N . LEU A 1 411 ? -11.809 22.439 11.847 1.00 74.94 411 LEU A N 1
ATOM 3173 C CA . LEU A 1 411 ? -11.559 21.694 10.619 1.00 74.94 411 LEU A CA 1
ATOM 3174 C C . LEU A 1 411 ? -12.399 22.278 9.487 1.00 74.94 411 LEU A C 1
ATOM 3176 O O . LEU A 1 411 ? -13.571 22.599 9.672 1.00 74.94 411 LEU A O 1
ATOM 3180 N N . ARG A 1 412 ? -11.799 22.427 8.306 1.00 79.38 412 ARG A N 1
ATOM 3181 C CA . ARG A 1 412 ? -12.453 23.011 7.131 1.00 79.38 412 ARG A CA 1
ATOM 3182 C C . ARG A 1 412 ? -12.211 22.138 5.916 1.00 79.38 412 ARG A C 1
ATOM 3184 O O . ARG A 1 412 ? -11.065 21.813 5.608 1.00 79.38 412 ARG A O 1
ATOM 3191 N N . PHE A 1 413 ? -13.276 21.784 5.216 1.00 82.88 413 PHE A N 1
ATOM 3192 C CA . PHE A 1 413 ? -13.186 20.984 4.003 1.00 82.88 413 PHE A CA 1
ATOM 3193 C C . PHE A 1 413 ? -14.291 21.348 3.020 1.00 82.88 413 PHE A C 1
ATOM 3195 O O . PHE A 1 413 ? -15.365 21.819 3.396 1.00 82.88 413 PHE A O 1
ATOM 3202 N N . PHE A 1 414 ? -14.019 21.115 1.743 1.00 84.69 414 PHE A N 1
ATOM 3203 C CA . PHE A 1 414 ? -15.025 21.112 0.697 1.00 84.69 414 PHE A CA 1
ATOM 3204 C C . PHE A 1 414 ? -15.413 19.682 0.382 1.00 84.69 414 PHE A C 1
ATOM 3206 O O . PHE A 1 414 ? -14.561 18.795 0.371 1.00 84.69 414 PHE A O 1
ATOM 3213 N N . TYR A 1 415 ? -16.673 19.464 0.041 1.00 86.94 415 TYR A N 1
ATOM 3214 C CA . TYR A 1 415 ? -17.051 18.254 -0.656 1.00 86.94 415 TYR A CA 1
ATOM 3215 C C . TYR A 1 415 ? -17.986 18.550 -1.822 1.00 86.94 415 TYR A C 1
ATOM 3217 O O . TYR A 1 415 ? -18.802 19.472 -1.798 1.00 86.94 415 TYR A O 1
ATOM 3225 N N . CYS A 1 416 ? -17.869 17.726 -2.851 1.00 87.88 416 CYS A N 1
ATOM 3226 C CA . CYS A 1 416 ? -18.822 17.629 -3.936 1.00 87.88 416 CYS A CA 1
ATOM 3227 C C . CYS A 1 416 ? -19.003 16.148 -4.242 1.00 87.88 416 CYS A C 1
ATOM 3229 O O . CYS A 1 416 ? -18.137 15.526 -4.843 1.00 87.88 416 CYS A O 1
ATOM 3231 N N . VAL A 1 417 ? -20.088 15.550 -3.764 1.00 84.12 417 VAL A N 1
ATOM 3232 C CA . VAL A 1 417 ? -20.331 14.109 -3.897 1.00 84.12 417 VAL A CA 1
ATOM 3233 C C . VAL A 1 417 ? -21.791 13.862 -4.281 1.00 84.12 417 VAL A C 1
ATOM 3235 O O . VAL A 1 417 ? -22.635 14.727 -4.036 1.00 84.12 417 VAL A O 1
ATOM 3238 N N . PRO A 1 418 ? -22.127 12.692 -4.857 1.00 79.12 418 PRO A N 1
ATOM 3239 C CA . PRO A 1 418 ? -23.514 12.304 -5.097 1.00 79.12 418 PRO A CA 1
ATOM 3240 C C . PRO A 1 418 ? -24.404 12.497 -3.864 1.00 79.12 418 PRO A C 1
ATOM 3242 O O . PRO A 1 418 ? -23.988 12.196 -2.746 1.00 79.12 418 PRO A O 1
ATOM 3245 N N . THR A 1 419 ? -25.660 12.913 -4.063 1.00 73.50 419 THR A N 1
ATOM 3246 C CA . THR A 1 419 ? -26.604 13.242 -2.976 1.00 73.50 419 THR A CA 1
ATOM 3247 C C . THR A 1 419 ? -26.763 12.123 -1.945 1.00 73.50 419 THR A C 1
ATOM 3249 O O . THR A 1 419 ? -26.924 12.401 -0.762 1.00 73.50 419 THR A O 1
ATOM 3252 N N . ALA A 1 420 ? -26.697 10.856 -2.364 1.00 70.06 420 ALA A N 1
ATOM 3253 C CA . ALA A 1 420 ? -26.739 9.722 -1.440 1.00 70.06 420 ALA A CA 1
ATOM 3254 C C . ALA A 1 420 ? -25.556 9.737 -0.455 1.00 70.06 420 ALA A C 1
ATOM 3256 O O . ALA A 1 420 ? -25.761 9.552 0.739 1.00 70.06 420 ALA A O 1
ATOM 3257 N N . ILE A 1 421 ? -24.346 10.026 -0.946 1.00 71.81 421 ILE A N 1
ATOM 3258 C CA . ILE A 1 421 ? -23.136 10.146 -0.125 1.00 71.81 421 ILE A CA 1
ATOM 3259 C C . ILE A 1 421 ? -23.187 11.433 0.702 1.00 71.81 421 ILE A C 1
ATOM 3261 O O . ILE A 1 421 ? -22.868 11.395 1.885 1.00 71.81 421 ILE A O 1
ATOM 3265 N N . ALA A 1 422 ? -23.640 12.549 0.119 1.00 73.62 422 ALA A N 1
ATOM 3266 C CA . ALA A 1 422 ? -23.793 13.817 0.835 1.00 73.62 422 ALA A CA 1
ATOM 3267 C C . ALA A 1 422 ? -24.713 13.654 2.052 1.00 73.62 422 ALA A C 1
ATOM 3269 O O . ALA A 1 422 ? -24.325 14.019 3.154 1.00 73.62 422 ALA A O 1
ATOM 3270 N N . ARG A 1 423 ? -25.867 12.986 1.893 1.00 71.06 423 ARG A N 1
ATOM 3271 C CA . ARG A 1 423 ? -26.767 12.664 3.012 1.00 71.06 423 ARG A CA 1
ATOM 3272 C C . ARG A 1 423 ? -26.075 11.841 4.089 1.00 71.06 423 ARG A C 1
ATOM 3274 O O . ARG A 1 423 ? -26.315 12.093 5.260 1.00 71.06 423 ARG A O 1
ATOM 3281 N N . THR A 1 424 ? -25.227 10.880 3.726 1.00 66.56 424 THR A N 1
ATOM 3282 C CA . THR A 1 424 ? -24.450 10.104 4.704 1.00 66.56 424 THR A CA 1
ATOM 3283 C C . THR A 1 424 ? -23.405 10.961 5.418 1.00 66.56 424 THR A C 1
ATOM 3285 O O . THR A 1 424 ? -23.265 10.823 6.622 1.00 66.56 424 THR A O 1
ATOM 3288 N N . ILE A 1 425 ? -22.710 11.865 4.719 1.00 66.00 425 ILE A N 1
ATOM 3289 C CA . ILE A 1 425 ? -21.741 12.799 5.325 1.00 66.00 425 ILE A CA 1
ATOM 3290 C C . ILE A 1 425 ? -22.445 13.789 6.266 1.00 66.00 425 ILE A C 1
ATOM 3292 O O . ILE A 1 425 ? -21.937 14.104 7.336 1.00 66.00 425 ILE A O 1
ATOM 3296 N N . GLU A 1 426 ? -23.617 14.281 5.870 1.00 64.81 426 GLU A N 1
ATOM 3297 C CA . GLU A 1 426 ? -24.445 15.204 6.654 1.00 64.81 426 GLU A CA 1
ATOM 3298 C C . GLU A 1 426 ? -25.181 14.516 7.811 1.00 64.81 426 GLU A C 1
ATOM 3300 O O . GLU A 1 426 ? -25.640 15.180 8.745 1.00 64.81 426 GLU A O 1
ATOM 3305 N N . THR A 1 427 ? -25.315 13.190 7.748 1.00 56.62 427 THR A N 1
ATOM 3306 C CA . THR A 1 427 ? -25.871 12.383 8.827 1.00 56.62 427 THR A CA 1
ATOM 3307 C C . THR A 1 427 ? -24.740 12.028 9.770 1.00 56.62 427 THR A C 1
ATOM 3309 O O . THR A 1 427 ? -23.956 11.114 9.526 1.00 56.62 427 THR A O 1
ATOM 3312 N N . TRP A 1 428 ? -24.678 12.746 10.884 1.00 50.59 428 TRP A N 1
ATOM 3313 C CA . TRP A 1 428 ? -23.819 12.370 11.991 1.00 50.59 428 TRP A CA 1
ATOM 3314 C C . TRP A 1 428 ? -24.258 11.003 12.505 1.00 50.59 428 TRP A C 1
ATOM 3316 O O . TRP A 1 428 ? -25.305 10.859 13.137 1.00 50.59 428 TRP A O 1
ATOM 3326 N N . VAL A 1 429 ? -23.448 9.985 12.229 1.00 37.47 429 VAL A N 1
ATOM 3327 C CA . VAL A 1 429 ? -23.501 8.759 13.008 1.00 37.47 429 VAL A CA 1
ATOM 3328 C C . VAL A 1 429 ? -22.862 9.130 14.332 1.00 37.47 429 VAL A C 1
ATOM 3330 O O . VAL A 1 429 ? -21.648 9.311 14.411 1.00 37.47 429 VAL A O 1
ATOM 3333 N N . ALA A 1 430 ? -23.681 9.278 15.372 1.00 34.53 430 ALA A N 1
ATOM 3334 C CA . ALA A 1 430 ? -23.182 9.083 16.717 1.00 34.53 430 ALA A CA 1
ATOM 3335 C C . ALA A 1 430 ? -22.671 7.642 16.746 1.00 34.53 430 ALA A C 1
ATOM 3337 O O . ALA A 1 430 ? -23.443 6.703 16.924 1.00 34.53 430 ALA A O 1
ATOM 3338 N N . VAL A 1 431 ? -21.383 7.455 16.455 1.00 33.91 431 VAL A N 1
ATOM 3339 C CA . VAL A 1 431 ? -20.701 6.236 16.852 1.00 33.91 431 VAL A CA 1
ATOM 3340 C C . VAL A 1 431 ? -20.772 6.344 18.364 1.00 33.91 431 VAL A C 1
ATOM 3342 O O . VAL A 1 431 ? -20.180 7.291 18.897 1.00 33.91 431 VAL A O 1
ATOM 3345 N N . PRO A 1 432 ? -21.570 5.511 19.064 1.00 30.78 432 PRO A N 1
ATOM 3346 C CA . PRO A 1 432 ? -21.458 5.485 20.508 1.00 30.78 432 PRO A CA 1
ATOM 3347 C C . PRO A 1 432 ? -19.965 5.352 20.755 1.00 30.78 432 PRO A C 1
ATOM 3349 O O . PRO A 1 432 ? -19.338 4.488 20.134 1.00 30.78 432 PRO A O 1
ATOM 3352 N N . ARG A 1 433 ? -19.372 6.256 21.553 1.00 36.81 433 ARG A N 1
ATOM 3353 C CA . ARG A 1 433 ? -18.072 5.957 22.149 1.00 36.81 433 ARG A CA 1
ATOM 3354 C C . ARG A 1 433 ? -18.294 4.561 22.689 1.00 36.81 433 ARG A C 1
ATOM 3356 O O . ARG A 1 433 ? -19.123 4.408 23.583 1.00 36.81 433 ARG A O 1
ATOM 3363 N N . THR A 1 434 ? -17.720 3.552 22.033 1.00 39.81 434 THR A N 1
ATOM 3364 C CA . THR A 1 434 ? -17.751 2.207 22.568 1.00 39.81 434 THR A CA 1
ATOM 3365 C C . THR A 1 434 ? -17.108 2.433 23.902 1.00 39.81 434 THR A C 1
ATOM 3367 O O . THR A 1 434 ? -15.927 2.795 23.939 1.00 39.81 434 THR A O 1
ATOM 3370 N N . GLU A 1 435 ? -17.916 2.385 24.964 1.00 42.12 435 GLU A N 1
ATOM 3371 C CA . GLU A 1 435 ? -17.371 2.353 26.303 1.00 42.12 435 GLU A CA 1
ATOM 3372 C C . GLU A 1 435 ? -16.238 1.346 26.215 1.00 42.12 435 GLU A C 1
ATOM 3374 O O . GLU A 1 435 ? -16.449 0.289 25.597 1.00 42.12 435 GLU A O 1
ATOM 3379 N N . PRO A 1 436 ? -15.018 1.740 26.621 1.00 52.53 436 PRO A N 1
ATOM 3380 C CA . PRO A 1 436 ? -13.834 0.940 26.383 1.00 52.53 436 PRO A CA 1
ATOM 3381 C C . PRO A 1 436 ? -14.194 -0.479 26.767 1.00 52.53 436 PRO A C 1
ATOM 3383 O O . PRO A 1 436 ? -14.582 -0.704 27.913 1.00 52.53 436 PRO A O 1
ATOM 3386 N N . VAL A 1 437 ? -14.202 -1.388 25.783 1.00 61.50 437 VAL A N 1
ATOM 3387 C CA . VAL A 1 437 ? -14.659 -2.753 26.023 1.00 61.50 437 VAL A CA 1
ATOM 3388 C C . VAL A 1 437 ? -13.721 -3.257 27.104 1.00 61.50 437 VAL A C 1
ATOM 3390 O O . VAL A 1 437 ? -12.517 -3.403 26.873 1.00 61.50 437 VAL A O 1
ATOM 3393 N N . SER A 1 438 ? -14.239 -3.377 28.326 1.00 65.88 438 SER A N 1
ATOM 3394 C CA . SER A 1 438 ? -13.430 -3.555 29.538 1.00 65.88 438 SER A CA 1
ATOM 3395 C C . SER A 1 438 ? -12.540 -4.787 29.416 1.00 65.88 438 SER A C 1
ATOM 3397 O O . SER A 1 438 ? -11.448 -4.834 29.971 1.00 65.88 438 SER A O 1
ATOM 3399 N N . HIS A 1 439 ? -12.985 -5.737 28.599 1.00 80.56 439 HIS A N 1
ATOM 3400 C CA . HIS A 1 439 ? -12.346 -7.005 28.322 1.00 80.56 439 HIS A CA 1
ATOM 3401 C C . HIS A 1 439 ? -11.397 -7.001 27.115 1.00 80.56 439 HIS A C 1
ATOM 3403 O O . HIS A 1 439 ? -10.872 -8.056 26.817 1.00 80.56 439 HIS A O 1
ATOM 3409 N N . MET A 1 440 ? -11.147 -5.895 26.404 1.00 87.69 440 MET A N 1
ATOM 3410 C CA . MET A 1 440 ? -10.240 -5.876 25.239 1.00 87.69 440 MET A CA 1
ATOM 3411 C C . MET A 1 440 ? -8.987 -5.046 25.514 1.00 87.69 440 MET A C 1
ATOM 3413 O O . MET A 1 440 ? -9.093 -3.848 25.773 1.00 87.69 440 MET A O 1
ATOM 3417 N N . LEU A 1 441 ? -7.806 -5.658 25.428 1.00 90.44 441 LEU A N 1
ATOM 3418 C CA . LEU A 1 441 ? -6.534 -4.954 25.601 1.00 90.44 441 LEU A CA 1
ATOM 3419 C C . LEU A 1 441 ? -6.258 -3.995 24.444 1.00 90.44 441 LEU A C 1
ATOM 3421 O O . LEU A 1 441 ? -6.610 -4.254 23.293 1.00 90.44 441 LEU A O 1
ATOM 3425 N N . PHE A 1 442 ? -5.575 -2.901 24.758 1.00 90.38 442 PHE A N 1
ATOM 3426 C CA . PHE A 1 442 ? -5.147 -1.858 23.836 1.00 90.38 442 PHE A CA 1
ATOM 3427 C C . PHE A 1 442 ? -6.313 -1.271 23.043 1.00 90.38 442 PHE A C 1
ATOM 3429 O O . PHE A 1 442 ? -6.139 -0.856 21.900 1.00 90.38 442 PHE A O 1
ATOM 3436 N N . SER A 1 443 ? -7.518 -1.251 23.620 1.00 85.88 443 SER A N 1
ATOM 3437 C CA . SER A 1 443 ? -8.711 -0.662 23.002 1.00 85.88 443 SER A CA 1
ATOM 3438 C C . SER A 1 443 ? -8.755 0.861 23.148 1.00 85.88 443 SER A C 1
ATOM 3440 O O . SER A 1 443 ? -9.436 1.533 22.380 1.00 85.88 443 SER A O 1
ATOM 3442 N N . ASN A 1 444 ? -8.053 1.408 24.145 1.00 83.25 444 ASN A N 1
ATOM 3443 C CA . ASN A 1 444 ? -8.084 2.832 24.462 1.00 83.25 444 ASN A CA 1
ATOM 3444 C C . ASN A 1 444 ? -7.298 3.634 23.419 1.00 83.25 444 ASN A C 1
ATOM 3446 O O . ASN A 1 444 ? -6.246 3.194 22.941 1.00 83.25 444 ASN A O 1
ATOM 3450 N N . ARG A 1 445 ? -7.833 4.801 23.052 1.00 79.31 445 ARG A N 1
ATOM 3451 C CA . ARG A 1 445 ? -7.241 5.727 22.082 1.00 79.31 445 ARG A CA 1
ATOM 3452 C C . ARG A 1 445 ? -7.168 7.137 22.650 1.00 79.31 445 ARG A C 1
ATOM 3454 O O . ARG A 1 445 ? -8.097 7.533 23.352 1.00 79.31 445 ARG A O 1
ATOM 3461 N N . ASP A 1 446 ? -6.066 7.832 22.383 1.00 77.56 446 ASP A N 1
ATOM 3462 C CA . ASP A 1 446 ? -5.955 9.269 22.640 1.00 77.56 446 ASP A CA 1
ATOM 3463 C C . ASP A 1 446 ? -6.700 10.069 21.560 1.00 77.56 446 ASP A C 1
ATOM 3465 O O . ASP A 1 446 ? -7.324 9.498 20.654 1.00 77.56 446 ASP A O 1
ATOM 3469 N N . ASP A 1 447 ? -6.686 11.395 21.683 1.00 65.88 447 ASP A N 1
ATOM 3470 C CA . ASP A 1 447 ? -7.392 12.294 20.765 1.00 65.88 447 ASP A CA 1
ATOM 3471 C C . ASP A 1 447 ? -6.778 12.265 19.347 1.00 65.88 447 ASP A C 1
ATOM 3473 O O . ASP A 1 447 ? -7.430 12.625 18.364 1.00 65.88 447 ASP A O 1
ATOM 3477 N N . GLU A 1 448 ? -5.548 11.765 19.219 1.00 58.12 448 GLU A N 1
ATOM 3478 C CA . GLU A 1 448 ? -4.815 11.540 17.975 1.00 58.12 448 GLU A CA 1
ATOM 3479 C C . GLU A 1 448 ? -5.086 10.157 17.353 1.00 58.12 448 GLU A C 1
ATOM 3481 O O . GLU A 1 448 ? -4.652 9.879 16.230 1.00 58.12 448 GLU A O 1
ATOM 3486 N N . GLY A 1 449 ? -5.828 9.287 18.043 1.00 60.00 449 GLY A N 1
ATOM 3487 C CA . GLY A 1 449 ? -6.149 7.940 17.580 1.00 60.00 449 GLY A CA 1
ATOM 3488 C C . GLY A 1 449 ? -5.015 6.924 17.755 1.00 60.00 449 GLY A C 1
ATOM 3489 O O . GLY A 1 449 ? -5.077 5.839 17.164 1.00 60.00 449 GLY A O 1
ATOM 3490 N N . LEU A 1 450 ? -4.003 7.227 18.568 1.00 71.25 450 LEU A N 1
ATOM 3491 C CA . LEU A 1 450 ? -2.932 6.311 18.959 1.00 71.25 450 LEU A CA 1
ATOM 3492 C C . LEU A 1 450 ? -3.337 5.490 20.188 1.00 71.25 450 LEU A C 1
ATOM 3494 O O . LEU A 1 450 ? -4.236 5.856 20.942 1.00 71.25 450 LEU A O 1
ATOM 3498 N N . ILE A 1 451 ? -2.697 4.332 20.380 1.00 79.19 451 ILE A N 1
ATOM 3499 C CA . ILE A 1 451 ? -2.915 3.503 21.575 1.00 79.19 451 ILE A CA 1
ATOM 3500 C C . ILE A 1 451 ? -2.457 4.294 22.801 1.00 79.19 451 ILE A C 1
ATOM 3502 O O . ILE A 1 451 ? -1.285 4.660 22.900 1.00 79.19 451 ILE A O 1
ATOM 3506 N N . VAL A 1 452 ? -3.369 4.504 23.754 1.00 83.56 452 VAL A N 1
ATOM 3507 C CA . VAL A 1 452 ? -3.021 5.125 25.037 1.00 83.56 452 VAL A CA 1
ATOM 3508 C C . VAL A 1 452 ? -2.064 4.198 25.769 1.00 83.56 452 VAL A C 1
ATOM 3510 O O . VAL A 1 452 ? -2.408 3.056 26.067 1.00 83.56 452 VAL A O 1
ATOM 3513 N N . THR A 1 453 ? -0.861 4.688 26.062 1.00 81.81 453 THR A N 1
ATOM 3514 C CA . THR A 1 453 ? 0.091 3.933 26.879 1.00 81.81 453 THR A CA 1
ATOM 3515 C C . THR A 1 453 ? -0.372 3.980 28.337 1.00 81.81 453 THR A C 1
ATOM 3517 O O . THR A 1 453 ? -0.553 5.079 28.870 1.00 81.81 453 THR A O 1
ATOM 3520 N N . PRO A 1 454 ? -0.565 2.831 29.004 1.00 83.00 454 PRO A N 1
ATOM 3521 C CA . PRO A 1 454 ? -1.035 2.820 30.379 1.00 83.00 454 PRO A CA 1
ATOM 3522 C C . PRO A 1 454 ? 0.009 3.406 31.328 1.00 83.00 454 PRO A C 1
ATOM 3524 O O . PRO A 1 454 ? 1.212 3.153 31.193 1.00 83.00 454 PRO A O 1
ATOM 3527 N N . SER A 1 455 ? -0.462 4.161 32.323 1.00 77.38 455 SER A N 1
ATOM 3528 C CA . SER A 1 455 ? 0.407 4.662 33.387 1.00 77.38 455 SER A CA 1
ATOM 3529 C C . SER A 1 455 ? 0.854 3.507 34.292 1.00 77.38 455 SER A C 1
ATOM 3531 O O . SER A 1 455 ? -0.002 2.751 34.755 1.00 77.38 455 SER A O 1
ATOM 3533 N N . PRO A 1 456 ? 2.150 3.407 34.650 1.00 70.00 456 PRO A N 1
ATOM 3534 C CA . PRO A 1 456 ? 2.633 2.408 35.607 1.00 70.00 456 PRO A CA 1
ATOM 3535 C C . PRO A 1 456 ? 2.047 2.582 37.019 1.00 70.00 456 PRO A C 1
ATOM 3537 O O . PRO A 1 456 ? 2.172 1.688 37.847 1.00 70.00 456 PRO A O 1
ATOM 3540 N N . SER A 1 457 ? 1.417 3.726 37.309 1.00 72.62 457 SER A N 1
ATOM 3541 C CA . SER A 1 457 ? 0.728 4.003 38.576 1.00 72.62 457 SER A CA 1
ATOM 3542 C C . SER A 1 457 ? -0.775 3.694 38.560 1.00 72.62 457 SER A C 1
ATOM 3544 O O . SER A 1 457 ? -1.458 3.992 39.540 1.00 72.62 457 SER A O 1
ATOM 3546 N N . SER A 1 458 ? -1.313 3.157 37.459 1.00 77.19 458 SER A N 1
ATOM 3547 C CA . SER A 1 458 ? -2.737 2.828 37.367 1.00 77.19 458 SER A CA 1
ATOM 3548 C C . SER A 1 458 ? -3.102 1.663 38.288 1.00 77.19 458 SER A C 1
ATOM 3550 O O . SER A 1 458 ? -2.383 0.670 38.360 1.00 77.19 458 SER A O 1
ATOM 3552 N N . SER A 1 459 ? -4.245 1.765 38.971 1.00 76.62 459 SER A N 1
ATOM 3553 C CA . SER A 1 459 ? -4.810 0.677 39.782 1.00 76.62 459 SER A CA 1
ATOM 3554 C C . SER A 1 459 ? -5.706 -0.272 38.975 1.00 76.62 459 SER A C 1
ATOM 3556 O O . SER A 1 459 ? -6.344 -1.146 39.553 1.00 76.62 459 SER A O 1
ATOM 3558 N N . SER A 1 460 ? -5.829 -0.059 37.663 1.00 87.31 460 SER A N 1
ATOM 3559 C CA . SER A 1 460 ? -6.599 -0.914 36.760 1.00 87.31 460 SER A CA 1
ATOM 3560 C C . SER A 1 460 ? -5.789 -2.158 36.393 1.00 87.31 460 SER A C 1
ATOM 3562 O O . SER A 1 460 ? -4.702 -2.044 35.825 1.00 87.31 460 SER A O 1
ATOM 3564 N N . ASP A 1 461 ? -6.347 -3.346 36.640 1.00 88.00 461 ASP A N 1
ATOM 3565 C CA . ASP A 1 461 ? -5.743 -4.624 36.232 1.00 88.00 461 ASP A CA 1
ATOM 3566 C C . ASP A 1 461 ? -5.430 -4.653 34.729 1.00 88.00 461 ASP A C 1
ATOM 3568 O O . ASP A 1 461 ? -4.385 -5.150 34.309 1.00 88.00 461 ASP A O 1
ATOM 3572 N N . LYS A 1 462 ? -6.305 -4.047 33.915 1.00 89.19 462 LYS A N 1
ATOM 3573 C CA . LYS A 1 462 ? -6.130 -3.932 32.464 1.00 89.19 462 LYS A CA 1
ATOM 3574 C C . LYS A 1 462 ? -4.883 -3.122 32.125 1.00 89.19 462 LYS A C 1
ATOM 3576 O O . LYS A 1 462 ? -4.066 -3.565 31.325 1.00 89.19 462 LYS A O 1
ATOM 3581 N N . ASP A 1 463 ? -4.723 -1.965 32.758 1.00 88.88 463 ASP A N 1
ATOM 3582 C CA . ASP A 1 463 ? -3.600 -1.060 32.504 1.00 88.88 463 ASP A CA 1
ATOM 3583 C C . ASP A 1 463 ? -2.277 -1.706 32.925 1.00 88.88 463 ASP A C 1
ATOM 3585 O O . ASP A 1 463 ? -1.275 -1.583 32.222 1.00 88.88 463 ASP A O 1
ATOM 3589 N N . MET A 1 464 ? -2.282 -2.451 34.035 1.00 87.62 464 MET A N 1
ATOM 3590 C CA . MET A 1 464 ? -1.134 -3.243 34.470 1.00 87.62 464 MET A CA 1
ATOM 3591 C C . MET A 1 464 ? -0.757 -4.302 33.425 1.00 87.62 464 MET A C 1
ATOM 3593 O O . MET A 1 464 ? 0.413 -4.399 33.046 1.00 87.62 464 MET A O 1
ATOM 3597 N N . VAL A 1 465 ? -1.731 -5.078 32.932 1.00 90.69 465 VAL A N 1
ATOM 3598 C CA . VAL A 1 465 ? -1.503 -6.103 31.898 1.00 90.69 465 VAL A CA 1
ATOM 3599 C C . VAL A 1 465 ? -0.945 -5.470 30.622 1.00 90.69 465 VAL A C 1
ATOM 3601 O O . VAL A 1 465 ? 0.064 -5.932 30.090 1.00 90.69 465 VAL A O 1
ATOM 3604 N N . GLU A 1 466 ? -1.561 -4.389 30.142 1.00 92.94 466 GLU A N 1
ATOM 3605 C CA . GLU A 1 466 ? -1.109 -3.663 28.953 1.00 92.94 466 GLU A CA 1
ATOM 3606 C C . GLU A 1 466 ? 0.314 -3.114 29.127 1.00 92.94 466 GLU A C 1
ATOM 3608 O O . GLU A 1 466 ? 1.141 -3.255 28.223 1.00 92.94 466 GLU A O 1
ATOM 3613 N N . HIS A 1 467 ? 0.632 -2.550 30.296 1.00 89.62 467 HIS A N 1
ATOM 3614 C CA . HIS A 1 467 ? 1.958 -2.018 30.598 1.00 89.62 467 HIS A CA 1
ATOM 3615 C C . HIS A 1 467 ? 3.026 -3.118 30.560 1.00 89.62 467 HIS A C 1
ATOM 3617 O O . HIS A 1 467 ? 4.060 -2.955 29.912 1.00 89.62 467 HIS A O 1
ATOM 3623 N N . LEU A 1 468 ? 2.764 -4.263 31.198 1.00 89.25 468 LEU A N 1
ATOM 3624 C CA . LEU A 1 468 ? 3.679 -5.410 31.210 1.00 89.25 468 LEU A CA 1
ATOM 3625 C C . LEU A 1 468 ? 3.922 -5.972 29.805 1.00 89.25 468 LEU A C 1
ATOM 3627 O O . LEU A 1 468 ? 5.049 -6.332 29.461 1.00 89.25 468 LEU A O 1
ATOM 3631 N N . LEU A 1 469 ? 2.885 -6.018 28.969 1.00 91.94 469 LEU A N 1
ATOM 3632 C CA . LEU A 1 469 ? 3.012 -6.469 27.586 1.00 91.94 469 LEU A CA 1
ATOM 3633 C C . LEU A 1 469 ? 3.836 -5.492 26.744 1.00 91.94 469 LEU A C 1
ATOM 3635 O O . LEU A 1 469 ? 4.724 -5.937 26.018 1.00 91.94 469 LEU A O 1
ATOM 3639 N N . LEU A 1 470 ? 3.608 -4.181 26.869 1.00 92.44 470 LEU A N 1
ATOM 3640 C CA . LEU A 1 470 ? 4.335 -3.155 26.108 1.00 92.44 470 LEU A CA 1
ATOM 3641 C C . LEU A 1 470 ? 5.838 -3.107 26.421 1.00 92.44 470 LEU A C 1
ATOM 3643 O O . LEU A 1 470 ? 6.621 -2.667 25.583 1.00 92.44 470 LEU A O 1
ATOM 3647 N N . GLN A 1 471 ? 6.272 -3.615 27.577 1.00 90.69 471 GLN A N 1
ATOM 3648 C CA . GLN A 1 471 ? 7.701 -3.741 27.894 1.00 90.69 471 GLN A CA 1
ATOM 3649 C C . GLN A 1 471 ? 8.435 -4.752 26.999 1.00 90.69 471 GLN A C 1
ATOM 3651 O O . GLN A 1 471 ? 9.657 -4.682 26.867 1.00 90.69 471 GLN A O 1
ATOM 3656 N N . ARG A 1 472 ? 7.722 -5.728 26.422 1.00 91.25 472 ARG A N 1
ATOM 3657 C CA . ARG A 1 472 ? 8.323 -6.842 25.660 1.00 91.25 472 ARG A CA 1
ATOM 3658 C C . ARG A 1 472 ? 7.716 -7.044 24.279 1.00 91.25 472 ARG A C 1
ATOM 3660 O O . ARG A 1 472 ? 8.276 -7.789 23.472 1.00 91.25 472 ARG A O 1
ATOM 3667 N N . CYS A 1 473 ? 6.583 -6.411 24.011 1.00 93.44 473 CYS A N 1
ATOM 3668 C CA . CYS A 1 473 ? 5.805 -6.609 22.805 1.00 93.44 473 CYS A CA 1
ATOM 3669 C C . CYS A 1 473 ? 5.443 -5.278 22.151 1.00 93.44 473 CYS A C 1
ATOM 3671 O O . CYS A 1 473 ? 5.181 -4.282 22.819 1.00 93.44 473 CYS A O 1
ATOM 3673 N N . SER A 1 474 ? 5.344 -5.299 20.828 1.00 92.81 474 SER A N 1
ATOM 3674 C CA . SER A 1 474 ? 4.706 -4.246 20.045 1.00 92.81 474 SER A CA 1
ATOM 3675 C C . SER A 1 474 ? 3.307 -4.699 19.640 1.00 92.81 474 SER A C 1
ATOM 3677 O O . SER A 1 474 ? 3.112 -5.843 19.218 1.00 92.81 474 SER A O 1
ATOM 3679 N N . VAL A 1 475 ? 2.331 -3.803 19.763 1.00 92.12 475 VAL A N 1
ATOM 3680 C CA . VAL A 1 475 ? 0.945 -4.076 19.373 1.00 92.12 475 VAL A CA 1
ATOM 3681 C C . VAL A 1 475 ? 0.817 -3.907 17.864 1.00 92.12 475 VAL A C 1
ATOM 3683 O O . VAL A 1 475 ? 1.082 -2.833 17.333 1.00 92.12 475 VAL A O 1
ATOM 3686 N N . LEU A 1 476 ? 0.416 -4.972 17.175 1.00 89.00 476 LEU A N 1
ATOM 3687 C CA . LEU A 1 476 ? 0.173 -4.951 15.734 1.00 89.00 476 LEU A CA 1
ATOM 3688 C C . LEU A 1 476 ? -1.309 -4.729 15.431 1.00 89.00 476 LEU A C 1
ATOM 3690 O O . LEU A 1 476 ? -1.651 -3.883 14.616 1.00 89.00 476 LEU A O 1
ATOM 3694 N N . ALA A 1 477 ? -2.189 -5.473 16.097 1.00 89.88 477 ALA A N 1
ATOM 3695 C CA . ALA A 1 477 ? -3.634 -5.387 15.903 1.00 89.88 477 ALA A CA 1
ATOM 3696 C C . ALA A 1 477 ? -4.345 -5.449 17.255 1.00 89.88 477 ALA A C 1
ATOM 3698 O O . ALA A 1 477 ? -3.889 -6.160 18.152 1.00 89.88 477 ALA A O 1
ATOM 3699 N N . VAL A 1 478 ? -5.470 -4.743 17.394 1.00 86.12 478 VAL A N 1
ATOM 3700 C CA . VAL A 1 478 ? -6.264 -4.745 18.642 1.00 86.12 478 VAL A CA 1
ATOM 3701 C C . VAL A 1 478 ? -7.168 -5.965 18.743 1.00 86.12 478 VAL A C 1
ATOM 3703 O O . VAL A 1 478 ? -7.318 -6.534 19.818 1.00 86.12 478 VAL A O 1
ATOM 3706 N N . GLY A 1 479 ? -7.752 -6.385 17.622 1.00 86.44 479 GLY A N 1
ATOM 3707 C CA . GLY A 1 479 ? -8.625 -7.550 17.556 1.00 86.44 479 GLY A CA 1
ATOM 3708 C C . GLY A 1 479 ? -7.946 -8.741 16.893 1.00 86.44 479 GLY A C 1
ATOM 3709 O O . GLY A 1 479 ? -6.978 -8.609 16.141 1.00 86.44 479 GLY A O 1
ATOM 3710 N N . GLN A 1 480 ? -8.484 -9.932 17.133 1.00 85.62 480 GLN A N 1
ATOM 3711 C CA . GLN A 1 480 ? -8.204 -11.061 16.259 1.00 85.62 480 GLN A CA 1
ATOM 3712 C C . GLN A 1 480 ? -9.072 -10.985 15.001 1.00 85.62 480 GLN A C 1
ATOM 3714 O O . GLN A 1 480 ? -10.230 -10.572 15.054 1.00 85.62 480 GLN A O 1
ATOM 3719 N N . ARG A 1 481 ? -8.545 -11.466 13.867 1.00 80.62 481 ARG A N 1
ATOM 3720 C CA . ARG A 1 481 ? -9.304 -11.657 12.609 1.00 80.62 481 ARG A CA 1
ATOM 3721 C C . ARG A 1 481 ? -9.901 -10.365 12.018 1.00 80.62 481 ARG A C 1
ATOM 3723 O O . ARG A 1 481 ? -10.725 -10.441 11.107 1.00 80.62 481 ARG A O 1
ATOM 3730 N N . CYS A 1 482 ? -9.475 -9.194 12.484 1.00 75.44 482 CYS A N 1
ATOM 3731 C CA . CYS A 1 482 ? -9.711 -7.918 11.815 1.00 75.44 482 CYS A CA 1
ATOM 3732 C C . CYS A 1 482 ? -8.778 -7.750 10.598 1.00 75.44 482 CYS A C 1
ATOM 3734 O O . CYS A 1 482 ? -7.907 -8.584 10.332 1.00 75.44 482 CYS A O 1
ATOM 3736 N N . ALA A 1 483 ? -9.006 -6.719 9.783 1.00 70.31 483 ALA A N 1
ATOM 3737 C CA . ALA A 1 483 ? -8.288 -6.549 8.517 1.00 70.31 483 ALA A CA 1
ATOM 3738 C C . ALA A 1 483 ? -6.774 -6.355 8.726 1.00 70.31 483 ALA A C 1
ATOM 3740 O O . ALA A 1 483 ? -5.965 -7.043 8.103 1.00 70.31 483 ALA A O 1
ATOM 3741 N N . ASP A 1 484 ? -6.410 -5.481 9.659 1.00 76.75 484 ASP A N 1
ATOM 3742 C CA . ASP A 1 484 ? -5.057 -5.247 10.166 1.00 76.75 484 ASP A CA 1
ATOM 3743 C C . ASP A 1 484 ? -4.406 -6.534 10.686 1.00 76.75 484 ASP A C 1
ATOM 3745 O O . ASP A 1 484 ? -3.261 -6.810 10.335 1.00 76.75 484 ASP A O 1
ATOM 3749 N N . TRP A 1 485 ? -5.141 -7.395 11.398 1.00 86.25 485 TRP A N 1
ATOM 3750 C CA . TRP A 1 485 ? -4.626 -8.696 11.848 1.00 86.25 485 TRP A CA 1
ATOM 3751 C C . TRP A 1 485 ? -4.145 -9.575 10.683 1.00 86.25 485 TRP A C 1
ATOM 3753 O O . TRP A 1 485 ? -3.051 -10.137 10.727 1.00 86.25 485 TRP A O 1
ATOM 3763 N N . PHE A 1 486 ? -4.922 -9.680 9.598 1.00 79.69 486 PHE A N 1
ATOM 3764 C CA . PHE A 1 486 ? -4.530 -10.479 8.427 1.00 79.69 486 PHE A CA 1
ATOM 3765 C C . PHE A 1 486 ? -3.374 -9.864 7.632 1.00 79.69 486 PHE A C 1
ATOM 3767 O O . PHE A 1 486 ? -2.586 -10.593 7.016 1.00 79.69 486 PHE A O 1
ATOM 3774 N N . VAL A 1 487 ? -3.279 -8.535 7.606 1.00 76.00 487 VAL A N 1
ATOM 3775 C CA . VAL A 1 487 ? -2.196 -7.822 6.922 1.00 76.00 487 VAL A CA 1
ATOM 3776 C C . VAL A 1 487 ? -0.898 -7.968 7.709 1.00 76.00 487 VAL A C 1
ATOM 3778 O O . VAL A 1 487 ? 0.099 -8.444 7.168 1.00 76.00 487 VAL A O 1
ATOM 3781 N N . LEU A 1 488 ? -0.926 -7.648 9.000 1.00 82.75 488 LEU A N 1
ATOM 3782 C CA . LEU A 1 488 ? 0.258 -7.576 9.855 1.00 82.75 488 LEU A CA 1
ATOM 3783 C C . LEU A 1 488 ? 0.770 -8.951 10.295 1.00 82.75 488 LEU A C 1
ATOM 3785 O O . LEU A 1 488 ? 1.925 -9.081 10.692 1.00 82.75 488 LEU A O 1
ATOM 3789 N N . ARG A 1 489 ? -0.026 -10.012 10.135 1.00 84.94 489 ARG A N 1
ATOM 3790 C CA . ARG A 1 489 ? 0.437 -11.397 10.296 1.00 84.94 489 ARG A CA 1
ATOM 3791 C C . ARG A 1 489 ? 1.457 -11.843 9.240 1.00 84.94 489 ARG A C 1
ATOM 3793 O O . ARG A 1 489 ? 2.167 -12.829 9.446 1.00 84.94 489 ARG A O 1
ATOM 3800 N N . GLN A 1 490 ? 1.511 -11.178 8.092 1.00 81.19 490 GLN A N 1
ATOM 3801 C CA . GLN A 1 490 ? 2.368 -11.590 6.979 1.00 81.19 490 GLN A CA 1
ATOM 3802 C C . GLN A 1 490 ? 3.846 -11.444 7.335 1.00 81.19 490 GLN A C 1
ATOM 3804 O O . GLN A 1 490 ? 4.215 -10.554 8.095 1.00 81.19 490 GLN A O 1
ATOM 3809 N N . PHE A 1 491 ? 4.676 -12.340 6.790 1.00 80.69 491 PHE A N 1
ATOM 3810 C CA . PHE A 1 491 ? 6.127 -12.401 7.033 1.00 80.69 491 PHE A CA 1
ATOM 3811 C C . PHE A 1 491 ? 6.544 -12.666 8.481 1.00 80.69 491 PHE A C 1
ATOM 3813 O O . PHE A 1 491 ? 7.734 -12.708 8.778 1.00 80.69 491 PHE A O 1
ATOM 3820 N N . ARG A 1 492 ? 5.584 -12.909 9.377 1.00 86.19 492 ARG A N 1
ATOM 3821 C CA . ARG A 1 492 ? 5.850 -13.231 10.774 1.00 86.19 492 ARG A CA 1
ATOM 3822 C C . ARG A 1 492 ? 5.674 -14.715 11.035 1.00 86.19 492 ARG A C 1
ATOM 3824 O O . ARG A 1 492 ? 4.751 -15.363 10.527 1.00 86.19 492 ARG A O 1
ATOM 3831 N N . LEU A 1 493 ? 6.559 -15.263 11.853 1.00 86.62 493 LEU A N 1
ATOM 3832 C CA . LEU A 1 493 ? 6.430 -16.602 12.385 1.00 86.62 493 LEU A CA 1
ATOM 3833 C C . LEU A 1 493 ? 5.417 -16.576 13.533 1.00 86.62 493 LEU A C 1
ATOM 3835 O O . LEU A 1 493 ? 5.713 -16.107 14.630 1.00 86.62 493 LEU A O 1
ATOM 3839 N N . THR A 1 494 ? 4.207 -17.070 13.259 1.00 88.81 494 THR A N 1
ATOM 3840 C CA . THR A 1 494 ? 3.143 -17.157 14.273 1.00 88.81 494 THR A CA 1
ATOM 3841 C C . THR A 1 494 ? 3.274 -18.389 15.160 1.00 88.81 494 THR A C 1
ATOM 3843 O O . THR A 1 494 ? 3.843 -19.383 14.717 1.00 88.81 494 THR A O 1
ATOM 3846 N N . GLY A 1 495 ? 2.687 -18.378 16.362 1.00 83.69 495 GLY A N 1
ATOM 3847 C CA . GLY A 1 495 ? 2.694 -19.534 17.277 1.00 83.69 495 GLY A CA 1
ATOM 3848 C C . GLY A 1 495 ? 2.297 -20.863 16.612 1.00 83.69 495 GLY A C 1
ATOM 3849 O O . GLY A 1 495 ? 2.988 -21.866 16.766 1.00 83.69 495 GLY A O 1
ATOM 3850 N N . THR A 1 496 ? 1.263 -20.868 15.763 1.00 80.31 496 THR A N 1
ATOM 3851 C CA . THR A 1 496 ? 0.856 -22.064 14.997 1.00 80.31 496 THR A CA 1
ATOM 3852 C C . THR A 1 496 ? 1.920 -22.511 13.984 1.00 80.31 496 THR A C 1
ATOM 3854 O O . THR A 1 496 ? 2.187 -23.705 13.829 1.00 80.31 496 THR A O 1
ATOM 3857 N N . SER A 1 497 ? 2.553 -21.557 13.295 1.00 82.19 497 SER A N 1
ATOM 3858 C CA . SER A 1 497 ? 3.634 -21.824 12.339 1.00 82.19 497 SER A CA 1
ATOM 3859 C C . SER A 1 497 ? 4.879 -22.356 13.051 1.00 82.19 497 SER A C 1
ATOM 3861 O O . SER A 1 497 ? 5.449 -23.353 12.616 1.00 82.19 497 SER A O 1
ATOM 3863 N N . ALA A 1 498 ? 5.253 -21.749 14.179 1.00 82.69 498 ALA A N 1
ATOM 3864 C CA . ALA A 1 498 ? 6.355 -22.191 15.025 1.00 82.69 498 ALA A CA 1
ATOM 3865 C C . ALA A 1 498 ? 6.112 -23.605 15.571 1.00 82.69 498 ALA A C 1
ATOM 3867 O O . ALA A 1 498 ? 7.001 -24.446 15.491 1.00 82.69 498 ALA A O 1
ATOM 3868 N N . GLY A 1 499 ? 4.893 -23.908 16.030 1.00 78.56 499 GLY A N 1
ATOM 3869 C CA . GLY A 1 499 ? 4.511 -25.256 16.457 1.00 78.56 499 GLY A CA 1
ATOM 3870 C C . GLY A 1 499 ? 4.637 -26.287 15.333 1.00 78.56 499 GLY A C 1
ATOM 3871 O O . GLY A 1 499 ? 5.132 -27.388 15.552 1.00 78.56 499 GLY A O 1
ATOM 3872 N N . THR A 1 500 ? 4.275 -25.919 14.103 1.00 77.69 500 THR A N 1
ATOM 3873 C CA . THR A 1 500 ? 4.460 -26.794 12.933 1.00 77.69 500 THR A CA 1
ATOM 3874 C C . THR A 1 500 ? 5.942 -27.064 12.667 1.00 77.69 500 THR A C 1
ATOM 3876 O O . THR A 1 500 ? 6.316 -28.210 12.416 1.00 77.69 500 THR A O 1
ATOM 3879 N N . ILE A 1 501 ? 6.799 -26.041 12.772 1.00 77.19 501 ILE A N 1
ATOM 3880 C CA . ILE A 1 501 ? 8.256 -26.198 12.651 1.00 77.19 501 ILE A CA 1
ATOM 3881 C C . ILE A 1 501 ? 8.778 -27.124 13.756 1.00 77.19 501 ILE A C 1
ATOM 3883 O O . ILE A 1 501 ? 9.437 -28.113 13.455 1.00 77.19 501 ILE A O 1
ATOM 3887 N N . LEU A 1 502 ? 8.393 -26.886 15.011 1.00 77.56 502 LEU A N 1
ATOM 3888 C CA . LEU A 1 502 ? 8.782 -27.697 16.167 1.00 77.56 502 LEU A CA 1
ATOM 3889 C C . LEU A 1 502 ? 8.371 -29.176 16.049 1.00 77.56 502 LEU A C 1
ATOM 3891 O O . LEU A 1 502 ? 9.057 -30.075 16.536 1.00 77.56 502 LEU A O 1
ATOM 3895 N N . LEU A 1 503 ? 7.225 -29.457 15.430 1.00 71.31 503 LEU A N 1
ATOM 3896 C CA . LEU A 1 503 ? 6.751 -30.829 15.238 1.00 71.31 503 LEU A CA 1
ATOM 3897 C C . LEU A 1 503 ? 7.510 -31.585 14.144 1.00 71.31 503 LEU A C 1
ATOM 3899 O O . LEU A 1 503 ? 7.446 -32.813 14.127 1.00 71.31 503 LEU A O 1
ATOM 3903 N N . THR A 1 504 ? 8.197 -30.875 13.252 1.00 71.38 504 THR A N 1
ATOM 3904 C CA . THR A 1 504 ? 8.732 -31.431 12.002 1.00 71.38 504 THR A CA 1
ATOM 3905 C C . THR A 1 504 ? 10.237 -31.245 11.827 1.00 71.38 504 THR A C 1
ATOM 3907 O O . THR A 1 504 ? 10.796 -31.771 10.875 1.00 71.38 504 THR A O 1
ATOM 3910 N N . ASP A 1 505 ? 10.907 -30.464 12.673 1.00 73.62 505 ASP A N 1
ATOM 3911 C CA . ASP A 1 505 ? 12.339 -30.163 12.565 1.00 73.62 505 ASP A CA 1
ATOM 3912 C C . ASP A 1 505 ? 13.131 -30.839 13.688 1.00 73.62 505 ASP A C 1
ATOM 3914 O O . ASP A 1 505 ? 12.949 -30.523 14.864 1.00 73.62 505 ASP A O 1
ATOM 3918 N N . SER A 1 506 ? 13.989 -31.798 13.338 1.00 74.88 506 SER A N 1
ATOM 3919 C CA . SER A 1 506 ? 14.801 -32.548 14.302 1.00 74.88 506 SER A CA 1
ATOM 3920 C C . SER A 1 506 ? 15.794 -31.650 15.039 1.00 74.88 506 SER A C 1
ATOM 3922 O O . SER A 1 506 ? 15.936 -31.795 16.253 1.00 74.88 506 SER A O 1
ATOM 3924 N N . THR A 1 507 ? 16.412 -30.691 14.344 1.00 73.75 507 THR A N 1
ATOM 3925 C CA . THR A 1 507 ? 17.363 -29.740 14.927 1.00 73.75 507 THR A CA 1
ATOM 3926 C C . THR A 1 507 ? 16.671 -28.820 15.922 1.00 73.75 507 THR A C 1
ATOM 3928 O O . THR A 1 507 ? 17.136 -28.673 17.047 1.00 73.75 507 THR A O 1
ATOM 3931 N N . VAL A 1 508 ? 15.517 -28.245 15.569 1.00 74.19 508 VAL A N 1
ATOM 3932 C CA . VAL A 1 508 ? 14.769 -27.383 16.503 1.00 74.19 508 VAL A CA 1
ATOM 3933 C C . VAL A 1 508 ? 14.301 -28.178 17.723 1.00 74.19 508 VAL A C 1
ATOM 3935 O O . VAL A 1 508 ? 14.370 -27.668 18.839 1.00 74.19 508 VAL A O 1
ATOM 3938 N N . ARG A 1 509 ? 13.860 -29.432 17.544 1.00 78.56 509 ARG A N 1
ATOM 3939 C CA . ARG A 1 509 ? 13.482 -30.317 18.660 1.00 78.56 509 ARG A CA 1
ATOM 3940 C C . ARG A 1 509 ? 14.651 -30.598 19.590 1.00 78.56 509 ARG A C 1
ATOM 3942 O O . ARG A 1 509 ? 14.465 -30.536 20.799 1.00 78.56 509 ARG A O 1
ATOM 3949 N N . GLU A 1 510 ? 15.829 -30.865 19.040 1.00 80.06 510 GLU A N 1
ATOM 3950 C CA . GLU A 1 510 ? 17.054 -31.038 19.818 1.00 80.06 510 GLU A CA 1
ATOM 3951 C C . GLU A 1 510 ? 17.401 -29.760 20.591 1.00 80.06 510 GLU A C 1
ATOM 3953 O O . GLU A 1 510 ? 17.608 -29.819 21.802 1.00 80.06 510 GLU A O 1
ATOM 3958 N N . CYS A 1 511 ? 17.348 -28.594 19.936 1.00 75.69 511 CYS A N 1
ATOM 3959 C CA . CYS A 1 511 ? 17.601 -27.302 20.577 1.00 75.69 511 CYS A CA 1
ATOM 3960 C C . CYS A 1 511 ? 16.657 -27.008 21.754 1.00 75.69 511 CYS A C 1
ATOM 3962 O O . CYS A 1 511 ? 17.058 -26.310 22.682 1.00 75.69 511 CYS A O 1
ATOM 3964 N N . VAL A 1 512 ? 15.421 -27.520 21.733 1.00 76.44 512 VAL A N 1
ATOM 3965 C CA . VAL A 1 512 ? 14.453 -27.349 22.831 1.00 76.44 512 VAL A CA 1
ATOM 3966 C C . VAL A 1 512 ? 14.339 -28.571 23.756 1.00 76.44 512 VAL A C 1
ATOM 3968 O O . VAL A 1 512 ? 13.422 -28.633 24.572 1.00 76.44 512 VAL A O 1
ATOM 3971 N N . GLY A 1 513 ? 15.226 -29.562 23.622 1.00 79.19 513 GLY A N 1
ATOM 3972 C CA . GLY A 1 513 ? 15.253 -30.753 24.480 1.00 79.19 513 GLY A CA 1
ATOM 3973 C C . GLY A 1 513 ? 14.077 -31.721 24.290 1.00 79.19 513 GLY A C 1
ATOM 3974 O O . GLY A 1 513 ? 13.767 -32.501 25.189 1.00 79.19 513 GLY A O 1
ATOM 3975 N N . LEU A 1 514 ? 13.396 -31.687 23.141 1.00 77.75 514 LEU A N 1
ATOM 3976 C CA . LEU A 1 514 ? 12.313 -32.617 22.824 1.00 77.75 514 LEU A CA 1
ATOM 3977 C C . LEU A 1 514 ? 12.851 -33.904 22.179 1.00 77.75 514 LEU A C 1
ATOM 3979 O O . LEU A 1 514 ? 13.734 -33.845 21.323 1.00 77.75 514 LEU A O 1
ATOM 3983 N N . PRO A 1 515 ? 12.267 -35.077 22.495 1.00 77.94 515 PRO A N 1
ATOM 3984 C CA . PRO A 1 515 ? 12.699 -36.340 21.910 1.00 77.94 515 PRO A CA 1
ATOM 3985 C C . PRO A 1 515 ? 12.516 -36.332 20.391 1.00 77.94 515 PRO A C 1
ATOM 3987 O O . PRO A 1 515 ? 11.511 -35.824 19.870 1.00 77.94 515 PRO A O 1
ATOM 3990 N N . GLN A 1 516 ? 13.463 -36.925 19.668 1.00 71.38 516 GLN A N 1
ATOM 3991 C CA . GLN A 1 516 ? 13.315 -37.109 18.229 1.00 71.38 516 GLN A CA 1
ATOM 3992 C C . GLN A 1 516 ? 12.131 -38.037 17.936 1.00 71.38 516 GLN A C 1
ATOM 3994 O O . GLN A 1 516 ? 11.919 -39.043 18.615 1.00 71.38 516 GLN A O 1
ATOM 3999 N N . ARG A 1 517 ? 11.327 -37.688 16.929 1.00 67.62 517 ARG A N 1
ATOM 4000 C CA . ARG A 1 517 ? 10.266 -38.569 16.434 1.00 67.62 517 ARG A CA 1
ATOM 4001 C C . ARG A 1 517 ? 10.844 -39.453 15.338 1.00 67.62 517 ARG A C 1
ATOM 4003 O O . ARG A 1 517 ? 11.327 -38.939 14.337 1.00 67.62 517 ARG A O 1
ATOM 4010 N N . GLN A 1 518 ? 10.767 -40.768 15.518 1.00 60.31 518 GLN A N 1
ATOM 4011 C CA . GLN A 1 518 ? 11.080 -41.717 14.451 1.00 60.31 518 GLN A CA 1
ATOM 4012 C C . GLN A 1 518 ? 9.994 -41.648 13.364 1.00 60.31 518 GLN A C 1
ATOM 4014 O O . GLN A 1 518 ? 8.807 -41.597 13.687 1.00 60.31 518 GLN A O 1
ATOM 4019 N N . GLY A 1 519 ? 10.395 -41.649 12.090 1.00 61.41 519 GLY A N 1
ATOM 4020 C CA . GLY A 1 519 ? 9.477 -41.780 10.950 1.00 61.41 519 GLY A CA 1
ATOM 4021 C C . GLY A 1 519 ? 8.903 -40.483 10.367 1.00 61.41 519 GLY A C 1
ATOM 4022 O O . GLY A 1 519 ? 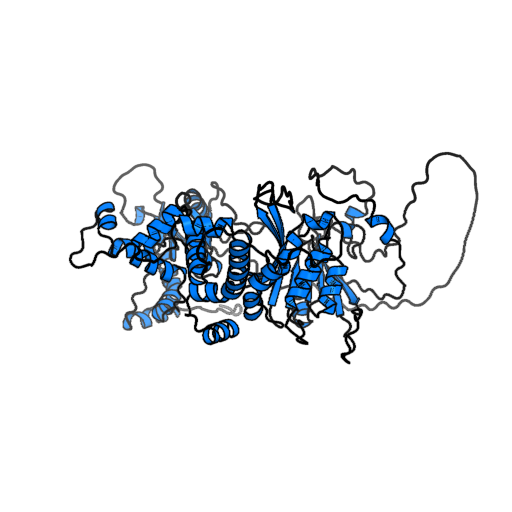7.915 -40.554 9.644 1.00 61.41 519 GLY A O 1
ATOM 4023 N N . PHE A 1 520 ? 9.485 -39.316 10.659 1.00 60.62 520 PHE A N 1
ATOM 4024 C CA . PHE A 1 520 ? 9.199 -38.090 9.906 1.00 60.62 520 PHE A CA 1
ATOM 4025 C C . PHE A 1 520 ? 10.357 -37.791 8.957 1.00 60.62 520 PHE A C 1
ATOM 4027 O O . PHE A 1 520 ? 11.500 -37.709 9.403 1.00 60.62 520 PHE A O 1
ATOM 4034 N N . ASP A 1 521 ? 10.047 -37.621 7.672 1.00 61.19 521 ASP A N 1
ATOM 4035 C CA . ASP A 1 521 ? 11.015 -37.137 6.692 1.00 61.19 521 ASP A CA 1
ATOM 4036 C C . ASP A 1 521 ? 11.471 -35.726 7.080 1.00 61.19 521 ASP A C 1
ATOM 4038 O O . ASP A 1 521 ? 10.669 -34.880 7.495 1.00 61.19 521 ASP A O 1
ATOM 4042 N N . GLU A 1 522 ? 12.775 -35.479 6.969 1.00 63.03 522 GLU A N 1
ATOM 4043 C CA . GLU A 1 522 ? 13.363 -34.172 7.232 1.00 63.03 522 GLU A CA 1
ATOM 4044 C C . GLU A 1 522 ? 12.816 -33.164 6.212 1.00 63.03 522 GLU A C 1
ATOM 4046 O O . GLU A 1 522 ? 13.172 -33.186 5.035 1.00 63.03 522 GLU A O 1
ATOM 4051 N N . ILE A 1 523 ? 11.903 -32.294 6.657 1.00 68.75 523 ILE A N 1
ATOM 4052 C CA . ILE A 1 523 ? 11.321 -31.269 5.787 1.00 68.75 523 ILE A CA 1
ATOM 4053 C C . ILE A 1 523 ? 12.414 -30.263 5.441 1.00 68.75 523 ILE A C 1
ATOM 4055 O O . ILE A 1 523 ? 12.954 -29.579 6.319 1.00 68.75 523 ILE A O 1
ATOM 4059 N N . THR A 1 524 ? 12.691 -30.132 4.148 1.00 67.44 524 THR A N 1
ATOM 4060 C CA . THR A 1 524 ? 13.705 -29.210 3.644 1.00 67.44 524 THR A CA 1
ATOM 4061 C C . THR A 1 524 ? 13.333 -27.759 3.956 1.00 67.44 524 THR A C 1
ATOM 4063 O O . THR A 1 524 ? 12.157 -27.386 4.035 1.00 67.44 524 THR A O 1
ATOM 4066 N N . LEU A 1 525 ? 14.334 -26.877 4.051 1.00 63.44 525 LEU A N 1
ATOM 4067 C CA . LEU A 1 525 ? 14.101 -25.431 4.175 1.00 63.44 525 LEU A CA 1
ATOM 4068 C C . LEU A 1 525 ? 13.176 -24.895 3.060 1.00 63.44 525 LEU A C 1
ATOM 4070 O O . LEU A 1 525 ? 12.365 -24.003 3.306 1.00 63.44 525 LEU A O 1
ATOM 4074 N N . SER A 1 526 ? 13.259 -25.471 1.855 1.00 58.22 526 SER A N 1
ATOM 4075 C CA . SER A 1 526 ? 12.414 -25.128 0.698 1.00 58.22 526 SER A CA 1
ATOM 4076 C C . SER A 1 526 ? 10.942 -25.408 0.963 1.00 58.22 526 SER A C 1
ATOM 4078 O O . SER A 1 526 ? 10.090 -24.531 0.804 1.00 58.22 526 SER A O 1
ATOM 4080 N N . GLU A 1 527 ? 10.634 -26.605 1.451 1.00 72.62 527 GLU A N 1
ATOM 4081 C CA . GLU A 1 527 ? 9.270 -27.002 1.785 1.00 72.62 527 GLU A CA 1
ATOM 4082 C C . GLU A 1 527 ? 8.712 -26.186 2.955 1.00 72.62 527 GLU A C 1
ATOM 4084 O O . GLU A 1 527 ? 7.540 -25.798 2.932 1.00 72.62 527 GLU A O 1
ATOM 4089 N N . ARG A 1 528 ? 9.556 -25.826 3.932 1.00 73.31 528 ARG A N 1
ATOM 4090 C CA . ARG A 1 528 ? 9.170 -24.932 5.036 1.00 73.31 528 ARG A CA 1
ATOM 4091 C C . ARG A 1 528 ? 8.839 -23.529 4.549 1.00 73.31 528 ARG A C 1
ATOM 4093 O O . ARG A 1 528 ? 7.777 -23.011 4.882 1.00 73.31 528 ARG A O 1
ATOM 4100 N N . LEU A 1 529 ? 9.700 -22.922 3.735 1.00 68.62 529 LEU A N 1
ATOM 4101 C CA . LEU A 1 529 ? 9.451 -21.593 3.172 1.00 68.62 529 LEU A CA 1
ATOM 4102 C C . LEU A 1 529 ? 8.216 -21.590 2.270 1.00 68.62 529 LEU A C 1
ATOM 4104 O O . LEU A 1 529 ? 7.429 -20.645 2.307 1.00 68.62 529 LEU A O 1
ATOM 4108 N N . LYS A 1 530 ? 7.984 -22.670 1.518 1.00 68.56 530 LYS A N 1
ATOM 4109 C CA . LYS A 1 530 ? 6.757 -22.860 0.740 1.00 68.56 530 LYS A CA 1
ATOM 4110 C C . LYS A 1 530 ? 5.518 -22.927 1.640 1.00 68.56 530 LYS A C 1
ATOM 4112 O O . LYS A 1 530 ? 4.524 -22.272 1.337 1.00 68.56 530 LYS A O 1
ATOM 4117 N N . SER A 1 531 ? 5.578 -23.658 2.752 1.00 74.69 531 SER A N 1
ATOM 4118 C CA . SER A 1 531 ? 4.491 -23.752 3.739 1.00 74.69 531 SER A CA 1
ATOM 4119 C C . SER A 1 531 ? 4.217 -22.415 4.446 1.00 74.69 531 SER A C 1
ATOM 4121 O O . SER A 1 531 ? 3.067 -21.982 4.568 1.00 74.69 531 SER A O 1
ATOM 4123 N N . LEU A 1 532 ? 5.270 -21.689 4.836 1.00 75.38 532 LEU A N 1
ATOM 4124 C CA . LEU A 1 532 ? 5.160 -20.343 5.405 1.00 75.38 532 LEU A CA 1
ATOM 4125 C C . LEU A 1 532 ? 4.562 -19.361 4.398 1.00 75.38 532 LEU A C 1
ATOM 4127 O O . LEU A 1 532 ? 3.614 -18.657 4.726 1.00 75.38 532 LEU A O 1
ATOM 4131 N N . SER A 1 533 ? 5.029 -19.388 3.150 1.00 68.88 533 SER A N 1
ATOM 4132 C CA . SER A 1 533 ? 4.472 -18.602 2.047 1.00 68.88 533 SER A CA 1
ATOM 4133 C C . SER A 1 533 ? 2.985 -18.900 1.834 1.00 68.88 533 SER A C 1
ATOM 4135 O O . SER A 1 533 ? 2.177 -17.981 1.725 1.00 68.88 533 SER A O 1
ATOM 4137 N N . GLN A 1 534 ? 2.569 -20.167 1.875 1.00 72.69 534 GLN A N 1
ATOM 4138 C CA . GLN A 1 534 ? 1.149 -20.527 1.831 1.00 72.69 534 GLN A CA 1
ATOM 4139 C C . GLN A 1 534 ? 0.372 -20.029 3.055 1.00 72.69 534 GLN A C 1
ATOM 4141 O O . GLN A 1 534 ? -0.789 -19.658 2.920 1.00 72.69 534 GLN A O 1
ATOM 4146 N N . THR A 1 535 ? 0.989 -19.971 4.232 1.00 72.75 535 THR A N 1
ATOM 4147 C CA . THR A 1 535 ? 0.346 -19.450 5.448 1.00 72.75 535 THR A CA 1
ATOM 4148 C C . THR A 1 535 ? 0.199 -17.927 5.404 1.00 72.75 535 THR A C 1
ATOM 4150 O O . THR A 1 535 ? -0.852 -17.398 5.760 1.00 72.75 535 THR A O 1
ATOM 4153 N N . TRP A 1 536 ? 1.227 -17.214 4.943 1.00 73.69 536 TRP A N 1
ATOM 4154 C CA . TRP A 1 536 ? 1.219 -15.757 4.807 1.00 73.69 536 TRP A CA 1
ATOM 4155 C C . TRP A 1 536 ? 0.322 -15.295 3.663 1.00 73.69 536 TRP A C 1
ATOM 4157 O O . TRP A 1 536 ? -0.345 -14.264 3.772 1.00 73.69 536 TRP A O 1
ATOM 4167 N N . PHE A 1 537 ? 0.306 -16.055 2.564 1.00 66.75 537 PHE A N 1
ATOM 4168 C CA . PHE A 1 537 ? -0.275 -15.618 1.299 1.00 66.75 537 PHE A CA 1
ATOM 4169 C C . PHE A 1 537 ? -1.484 -16.412 0.816 1.00 66.75 537 PHE A C 1
ATOM 4171 O O . PHE A 1 537 ? -2.154 -15.979 -0.125 1.00 66.75 537 PHE A O 1
ATOM 4178 N N . GLY A 1 538 ? -1.792 -17.543 1.442 1.00 64.12 538 GLY A N 1
ATOM 4179 C CA . GLY A 1 538 ? -2.907 -18.404 1.068 1.00 64.12 538 GLY A CA 1
ATOM 4180 C C . GLY A 1 538 ? -4.265 -17.734 1.256 1.00 64.12 538 GLY A C 1
ATOM 4181 O O . GLY A 1 538 ? -4.467 -16.901 2.136 1.00 64.12 538 GLY A O 1
ATOM 4182 N N . ALA A 1 539 ? -5.217 -18.123 0.409 1.00 54.66 539 ALA A N 1
ATOM 4183 C CA . ALA A 1 539 ? -6.616 -17.705 0.481 1.00 54.66 539 ALA A CA 1
ATOM 4184 C C . ALA A 1 539 ? -7.479 -18.816 1.104 1.00 54.66 539 ALA A C 1
ATOM 4186 O O . ALA A 1 539 ? -8.484 -19.244 0.530 1.00 54.66 539 ALA A O 1
ATOM 4187 N N . SER A 1 540 ? -7.051 -19.340 2.252 1.00 60.38 540 SER A N 1
ATOM 4188 C CA . SER A 1 540 ? -7.762 -20.410 2.950 1.00 60.38 540 SER A CA 1
ATOM 4189 C C . SER A 1 540 ? -9.082 -19.870 3.497 1.00 60.38 540 SER A C 1
ATOM 4191 O O . SER A 1 540 ? -9.092 -18.959 4.322 1.00 60.38 540 SER A O 1
ATOM 4193 N N . ARG A 1 541 ? -10.215 -20.416 3.043 1.00 59.00 541 ARG A N 1
ATOM 4194 C CA . ARG A 1 541 ? -11.518 -20.116 3.653 1.00 59.00 541 ARG A CA 1
ATOM 4195 C C . ARG A 1 541 ? -11.588 -20.751 5.040 1.00 59.00 541 ARG A C 1
ATOM 4197 O O . ARG A 1 541 ? -11.158 -21.892 5.201 1.00 59.00 541 ARG A O 1
ATOM 4204 N N . SER A 1 542 ? -12.178 -20.047 6.008 1.00 60.94 542 SER A N 1
ATOM 4205 C CA . SER A 1 542 ? -12.459 -20.610 7.331 1.00 60.94 542 SER A CA 1
ATOM 4206 C C . SER A 1 542 ? -13.286 -21.884 7.190 1.00 60.94 542 SER A C 1
ATOM 4208 O O . SER A 1 542 ? -14.361 -21.872 6.580 1.00 60.94 542 SER A O 1
ATOM 4210 N N . THR A 1 543 ? -12.783 -22.983 7.744 1.00 67.44 543 THR A N 1
ATOM 4211 C CA . THR A 1 543 ? -13.510 -24.254 7.769 1.00 67.44 543 THR A CA 1
ATOM 4212 C C . THR A 1 543 ? -14.708 -24.156 8.715 1.00 67.44 543 THR A C 1
ATOM 4214 O O . THR A 1 543 ? -14.759 -23.289 9.588 1.00 67.44 543 THR A O 1
ATOM 4217 N N . GLU A 1 544 ? -15.684 -25.053 8.576 1.00 63.81 544 GLU A N 1
ATOM 4218 C CA . GLU A 1 544 ? -16.814 -25.128 9.515 1.00 63.81 544 GLU A CA 1
ATOM 4219 C C . GLU A 1 544 ? -16.353 -25.323 10.967 1.00 63.81 544 GLU A C 1
ATOM 4221 O O . GLU A 1 544 ? -16.883 -24.685 11.871 1.00 63.81 544 GLU A O 1
ATOM 4226 N N . ALA A 1 545 ? -15.311 -26.128 11.191 1.00 57.59 545 ALA A N 1
ATOM 4227 C CA . ALA A 1 545 ? -14.713 -26.297 12.513 1.00 57.59 545 ALA A CA 1
ATOM 4228 C C . ALA A 1 545 ? -14.147 -24.978 13.069 1.00 57.59 545 ALA A C 1
ATOM 4230 O O . ALA A 1 545 ? -14.370 -24.672 14.236 1.00 57.59 545 ALA A O 1
ATOM 4231 N N . MET A 1 546 ? -13.481 -24.168 12.234 1.00 63.88 546 MET A N 1
ATOM 4232 C CA . MET A 1 546 ? -12.977 -22.851 12.645 1.00 63.88 546 MET A CA 1
ATOM 4233 C C . MET A 1 546 ? -14.116 -21.900 13.012 1.00 63.88 546 MET A C 1
ATOM 4235 O O . MET A 1 546 ? -14.062 -21.281 14.067 1.00 63.88 546 MET A O 1
ATOM 4239 N N . LYS A 1 547 ? -15.170 -21.819 12.187 1.00 65.50 547 LYS A N 1
ATOM 4240 C CA . LYS A 1 547 ? -16.336 -20.968 12.484 1.00 65.50 547 LYS A CA 1
ATOM 4241 C C . LYS A 1 547 ? -17.004 -21.365 13.801 1.00 65.50 547 LYS A C 1
ATOM 4243 O O . LYS A 1 547 ? -17.351 -20.501 14.596 1.00 65.50 547 LYS A O 1
ATOM 4248 N N . ARG A 1 548 ? -17.164 -22.672 14.039 1.00 64.12 548 ARG A N 1
ATOM 4249 C CA . ARG A 1 548 ? -17.744 -23.209 15.279 1.00 64.12 548 ARG A CA 1
ATOM 4250 C C . ARG A 1 548 ? -16.860 -22.952 16.495 1.00 64.12 548 ARG A C 1
ATOM 4252 O O . ARG A 1 548 ? -17.392 -22.612 17.543 1.00 64.12 548 ARG A O 1
ATOM 4259 N N . GLY A 1 549 ? -15.540 -23.069 16.351 1.00 67.06 549 GLY A N 1
ATOM 4260 C CA . GLY A 1 549 ? -14.587 -22.678 17.392 1.00 67.06 549 GLY A CA 1
ATOM 4261 C C . GLY A 1 549 ? -14.760 -21.212 17.786 1.00 67.06 549 GLY A C 1
ATOM 4262 O O . GLY A 1 549 ? -14.971 -20.929 18.959 1.00 67.06 549 GLY A O 1
ATOM 4263 N N . SER A 1 550 ? -14.809 -20.311 16.799 1.00 68.69 550 SER A N 1
ATOM 4264 C CA . SER A 1 550 ? -14.999 -18.875 17.037 1.00 68.69 550 SER A CA 1
ATOM 4265 C C . SER A 1 550 ? -16.315 -18.530 17.737 1.00 68.69 550 SER A C 1
ATOM 4267 O O . SER A 1 550 ? -16.345 -17.621 18.557 1.00 68.69 550 SER A O 1
ATOM 4269 N N . MET A 1 551 ? -17.407 -19.250 17.455 1.00 67.06 551 MET A N 1
ATOM 4270 C CA . MET A 1 551 ? -18.677 -19.029 18.164 1.00 67.06 551 MET A CA 1
ATOM 4271 C C . MET A 1 551 ? -18.601 -19.432 19.644 1.00 67.06 551 MET A C 1
ATOM 4273 O O . MET A 1 551 ? -19.230 -18.792 20.480 1.00 67.06 551 MET A O 1
ATOM 4277 N N . ASN A 1 552 ? -17.810 -20.457 19.976 1.00 70.31 552 ASN A N 1
ATOM 4278 C CA . ASN A 1 552 ? -17.700 -20.982 21.340 1.00 70.31 552 ASN A CA 1
ATOM 4279 C C . ASN A 1 552 ? -16.669 -20.247 22.208 1.00 70.31 552 ASN A C 1
ATOM 4281 O O . ASN A 1 552 ? -16.715 -20.380 23.431 1.00 70.31 552 ASN A O 1
ATOM 4285 N N . GLU A 1 553 ? -15.762 -19.467 21.606 1.00 75.06 553 GLU A N 1
ATOM 4286 C CA . GLU A 1 553 ? -14.723 -18.708 22.319 1.00 75.06 553 GLU A CA 1
ATOM 4287 C C . GLU A 1 553 ? -15.321 -17.863 23.450 1.00 75.06 553 GLU A C 1
ATOM 4289 O O . GLU A 1 553 ? -14.866 -17.976 24.583 1.00 75.06 553 GLU A O 1
ATOM 4294 N N . ARG A 1 554 ? -16.409 -17.122 23.193 1.00 75.44 554 ARG A N 1
ATOM 4295 C CA . ARG A 1 554 ? -17.065 -16.265 24.201 1.00 75.44 554 ARG A CA 1
ATOM 4296 C C . ARG A 1 554 ? -17.577 -17.034 25.419 1.00 75.44 554 ARG A C 1
ATOM 4298 O O . ARG A 1 554 ? -17.386 -16.591 26.548 1.00 75.44 554 ARG A O 1
ATOM 4305 N N . GLY A 1 555 ? -18.214 -18.185 25.199 1.00 72.25 555 GLY A N 1
ATOM 4306 C CA . GLY A 1 555 ? -18.731 -19.018 26.288 1.00 72.25 555 GLY A CA 1
ATOM 4307 C C . GLY A 1 555 ? -17.608 -19.608 27.141 1.00 72.25 555 GLY A C 1
ATOM 4308 O O . GLY A 1 555 ? -17.691 -19.613 28.368 1.00 72.25 555 GLY A O 1
ATOM 4309 N N . VAL A 1 556 ? -16.518 -20.047 26.501 1.00 78.38 556 VAL A N 1
ATOM 4310 C CA . VAL A 1 556 ? -15.321 -20.529 27.208 1.00 78.38 556 VAL A CA 1
ATOM 4311 C C . VAL A 1 556 ? -14.646 -19.393 27.975 1.00 78.38 556 VAL A C 1
ATOM 4313 O O . VAL A 1 556 ? -14.225 -19.599 29.111 1.00 78.38 556 VAL A O 1
ATOM 4316 N N . PHE A 1 557 ? -14.593 -18.198 27.391 1.00 81.69 557 PHE A N 1
ATOM 4317 C CA . PHE A 1 557 ? -14.035 -17.008 28.019 1.00 81.69 557 PHE A CA 1
ATOM 4318 C C . PHE A 1 557 ? -14.794 -16.646 29.300 1.00 81.69 557 PHE A C 1
ATOM 4320 O O . PHE A 1 557 ? -14.185 -16.538 30.359 1.00 81.69 557 PHE A O 1
ATOM 4327 N N . ALA A 1 558 ? -16.129 -16.585 29.241 1.00 80.25 558 ALA A N 1
ATOM 4328 C CA . ALA A 1 558 ? -16.973 -16.338 30.410 1.00 80.25 558 ALA A CA 1
ATOM 4329 C C . ALA A 1 558 ? -16.793 -17.414 31.498 1.00 80.25 558 ALA A C 1
ATOM 4331 O O . ALA A 1 558 ? -16.673 -17.103 32.685 1.00 80.25 558 ALA A O 1
ATOM 4332 N N . ALA A 1 559 ? -16.714 -18.688 31.100 1.00 82.38 559 ALA A N 1
ATOM 4333 C CA . ALA A 1 559 ? -16.469 -19.786 32.030 1.00 82.38 559 ALA A CA 1
ATOM 4334 C C . ALA A 1 559 ? -15.081 -19.700 32.688 1.00 82.38 559 ALA A C 1
ATOM 4336 O O . ALA A 1 559 ? -14.951 -20.015 33.873 1.00 82.38 559 ALA A O 1
ATOM 4337 N N . LEU A 1 560 ? -14.055 -19.267 31.950 1.00 86.19 560 LEU A N 1
ATOM 4338 C CA . LEU A 1 560 ? -12.712 -19.041 32.479 1.00 86.19 560 LEU A CA 1
ATOM 4339 C C . LEU A 1 560 ? -12.689 -17.858 33.453 1.00 86.19 560 LEU A C 1
ATOM 4341 O O . LEU A 1 560 ? -12.155 -18.003 34.547 1.00 86.19 560 LEU A O 1
ATOM 4345 N N . SER A 1 561 ? -13.326 -16.736 33.109 1.00 87.31 561 SER A N 1
ATOM 4346 C CA . SER A 1 561 ? -13.430 -15.560 33.983 1.00 87.31 561 SER A CA 1
ATOM 4347 C C . SER A 1 561 ? -14.154 -15.841 35.303 1.00 87.31 561 SER A C 1
ATOM 4349 O O . SER A 1 561 ? -13.949 -15.124 36.270 1.00 87.31 561 SER A O 1
ATOM 4351 N N . SER A 1 562 ? -14.988 -16.884 35.368 1.00 88.12 562 SER A N 1
ATOM 4352 C CA . SER A 1 562 ? -15.670 -17.291 36.608 1.00 88.12 562 SER A CA 1
ATOM 4353 C C . SER A 1 562 ? -14.818 -18.152 37.553 1.00 88.12 562 SER A C 1
ATOM 4355 O O . SER A 1 562 ? -15.290 -18.550 38.621 1.00 88.12 562 SER A O 1
ATOM 4357 N N . LYS A 1 563 ? -13.590 -18.522 37.163 1.00 90.00 563 LYS A N 1
ATOM 4358 C CA . LYS A 1 563 ? -12.734 -19.384 37.985 1.00 90.00 563 LYS A CA 1
ATOM 4359 C C . LYS A 1 563 ? -12.139 -18.596 39.159 1.00 90.00 563 LYS A C 1
ATOM 4361 O O . LYS A 1 563 ? -11.652 -17.498 38.936 1.00 90.00 563 LYS A O 1
ATOM 4366 N N . PRO A 1 564 ? -12.082 -19.168 40.380 1.00 88.94 564 PRO A N 1
ATOM 4367 C CA . PRO A 1 564 ? -11.583 -18.451 41.562 1.00 88.94 564 PRO A CA 1
ATOM 4368 C C . PRO A 1 564 ? -10.152 -17.916 41.423 1.00 88.94 564 PRO A C 1
ATOM 4370 O O . PRO A 1 564 ? -9.846 -16.825 41.895 1.00 88.94 564 PRO A O 1
ATOM 4373 N N . PHE A 1 565 ? -9.296 -18.669 40.726 1.00 90.62 565 PHE A N 1
ATOM 4374 C CA . PHE A 1 565 ? -7.900 -18.305 40.483 1.00 90.62 565 PHE A CA 1
ATOM 4375 C C . PHE A 1 565 ? -7.718 -17.306 39.332 1.00 90.62 565 PHE A C 1
ATOM 4377 O O . PHE A 1 565 ? -6.588 -16.956 39.014 1.00 90.62 565 PHE A O 1
ATOM 4384 N N . VAL A 1 566 ? -8.788 -16.888 38.654 1.00 90.25 566 VAL A N 1
ATOM 4385 C CA . VAL A 1 566 ? -8.730 -15.945 37.534 1.00 90.25 566 VAL A CA 1
ATOM 4386 C C . VAL A 1 566 ? -9.273 -14.609 38.015 1.00 90.25 566 VAL A C 1
ATOM 4388 O O . VAL A 1 566 ? -10.465 -14.474 38.268 1.00 90.25 566 VAL A O 1
ATOM 4391 N N . GLN A 1 567 ? -8.398 -13.613 38.123 1.00 90.50 567 GLN A N 1
ATOM 4392 C CA . GLN A 1 567 ? -8.786 -12.261 38.520 1.00 90.50 567 GLN A CA 1
ATOM 4393 C C . GLN A 1 567 ? -9.448 -11.520 37.357 1.00 90.50 567 GLN A C 1
ATOM 4395 O O . GLN A 1 567 ? -10.496 -10.897 37.513 1.00 90.50 567 GLN A O 1
ATOM 4400 N N . ALA A 1 568 ? -8.844 -11.609 36.173 1.00 90.94 568 ALA A N 1
ATOM 4401 C CA . ALA A 1 568 ? -9.356 -10.985 34.966 1.00 90.94 568 ALA A CA 1
ATOM 4402 C C . ALA A 1 568 ? -8.911 -11.762 33.727 1.00 90.94 568 ALA A C 1
ATOM 4404 O O . ALA A 1 568 ? -7.878 -12.429 33.732 1.00 90.94 568 ALA A O 1
ATOM 4405 N N . VAL A 1 569 ? -9.684 -11.659 32.647 1.00 91.69 569 VAL A N 1
ATOM 4406 C CA . VAL A 1 569 ? -9.300 -12.170 31.328 1.00 91.69 569 VAL A CA 1
ATOM 4407 C C . VAL A 1 569 ? -9.611 -11.100 30.297 1.00 91.69 569 VAL A C 1
ATOM 4409 O O . VAL A 1 569 ? -10.685 -10.492 30.336 1.00 91.69 569 VAL A O 1
ATOM 4412 N N . TYR A 1 570 ? -8.675 -10.891 29.379 1.00 93.31 570 TYR A N 1
ATOM 4413 C CA . TYR A 1 570 ? -8.779 -9.900 28.324 1.00 93.31 570 TYR A CA 1
ATOM 4414 C C . TYR A 1 570 ? -8.533 -10.506 26.943 1.00 93.31 570 TYR A C 1
ATOM 4416 O O . TYR A 1 570 ? -7.630 -11.316 26.752 1.00 93.31 570 TYR A O 1
ATOM 4424 N N . GLU A 1 571 ? -9.352 -10.123 25.974 1.00 91.25 571 GLU A N 1
ATOM 4425 C CA . GLU A 1 571 ? -9.119 -10.358 24.560 1.00 91.25 571 GLU A CA 1
ATOM 4426 C C . GLU A 1 571 ? -7.907 -9.538 24.111 1.00 91.25 571 GLU A C 1
ATOM 4428 O O . GLU A 1 571 ? -7.711 -8.389 24.520 1.00 91.25 571 GLU A O 1
ATOM 4433 N N . CYS A 1 572 ? -7.090 -10.132 23.248 1.00 90.00 572 CYS A N 1
ATOM 4434 C CA . CYS A 1 572 ? -5.917 -9.492 22.680 1.00 90.00 572 CYS A CA 1
ATOM 4435 C C . CYS A 1 572 ? -5.858 -9.792 21.182 1.00 90.00 572 CYS A C 1
ATOM 4437 O O . CYS A 1 572 ? -6.141 -10.910 20.750 1.00 90.00 572 CYS A O 1
ATOM 4439 N N . GLY A 1 573 ? -5.495 -8.793 20.383 1.00 92.44 573 GLY A N 1
ATOM 4440 C CA . GLY A 1 573 ? -5.272 -8.975 18.958 1.00 92.44 573 GLY A CA 1
ATOM 4441 C C . GLY A 1 573 ? -3.930 -9.638 18.683 1.00 92.44 573 GLY A C 1
ATOM 4442 O O . GLY A 1 573 ? -3.701 -10.787 19.055 1.00 92.44 573 GLY A O 1
ATOM 4443 N N . MET A 1 574 ? -3.048 -8.950 17.965 1.00 93.31 574 MET A N 1
ATOM 4444 C CA . MET A 1 574 ? -1.754 -9.499 17.568 1.00 93.31 574 MET A CA 1
ATOM 4445 C C . MET A 1 574 ? -0.611 -8.696 18.171 1.00 93.31 574 MET A C 1
ATOM 4447 O O . MET A 1 574 ? -0.577 -7.473 18.053 1.00 93.31 574 MET A O 1
ATOM 4451 N N . LEU A 1 575 ? 0.342 -9.410 18.764 1.00 94.19 575 LEU A N 1
ATOM 4452 C CA . LEU A 1 575 ? 1.535 -8.864 19.395 1.00 94.19 575 LEU A CA 1
ATOM 4453 C C . LEU A 1 575 ? 2.778 -9.420 18.696 1.00 94.19 575 LEU A C 1
ATOM 4455 O O . LEU A 1 575 ? 2.848 -10.622 18.432 1.00 94.19 575 LEU A O 1
ATOM 4459 N N . SER A 1 576 ? 3.766 -8.572 18.413 1.00 94.12 576 SER A N 1
ATOM 4460 C CA . SER A 1 576 ? 5.113 -9.009 18.018 1.00 94.12 576 SER A CA 1
ATOM 4461 C C . SER A 1 576 ? 6.102 -8.826 19.151 1.00 94.12 576 SER A C 1
ATOM 4463 O O . SER A 1 576 ? 5.963 -7.899 19.944 1.00 94.12 576 SER A O 1
ATOM 4465 N N . ARG A 1 577 ? 7.132 -9.670 19.214 1.00 92.06 577 ARG A N 1
ATOM 4466 C CA . ARG A 1 577 ? 8.209 -9.506 20.199 1.00 92.06 577 ARG A CA 1
ATOM 4467 C C . ARG A 1 577 ? 9.028 -8.261 19.849 1.00 92.06 577 ARG A C 1
ATOM 4469 O O . ARG A 1 577 ? 9.405 -8.097 18.693 1.00 92.06 577 ARG A O 1
ATOM 4476 N N . ALA A 1 578 ? 9.311 -7.394 20.816 1.00 89.06 578 ALA A N 1
ATOM 4477 C CA . ALA A 1 578 ? 9.971 -6.111 20.552 1.00 89.06 578 ALA A CA 1
ATOM 4478 C C . ALA A 1 578 ? 11.410 -6.269 20.014 1.00 89.06 578 ALA A C 1
ATOM 4480 O O . ALA A 1 578 ? 11.846 -5.502 19.164 1.00 89.06 578 ALA A O 1
ATOM 4481 N N . ASP A 1 579 ? 12.137 -7.290 20.470 1.00 91.44 579 ASP A N 1
ATOM 4482 C CA . ASP A 1 579 ? 13.502 -7.641 20.047 1.00 91.44 579 ASP A CA 1
ATOM 4483 C C . ASP A 1 579 ? 13.541 -8.712 18.933 1.00 91.44 579 ASP A C 1
ATOM 4485 O O . ASP A 1 579 ? 14.614 -9.148 18.517 1.00 91.44 579 ASP A O 1
ATOM 4489 N N . ALA A 1 580 ? 12.379 -9.179 18.469 1.00 87.62 580 ALA A N 1
ATOM 4490 C CA . ALA A 1 580 ? 12.238 -10.125 17.364 1.00 87.62 580 ALA A CA 1
ATOM 4491 C C . ALA A 1 580 ? 10.883 -9.909 16.679 1.00 87.62 580 ALA A C 1
ATOM 4493 O O . ALA A 1 580 ? 9.952 -10.699 16.831 1.00 87.62 580 ALA A O 1
ATOM 4494 N N . ASP A 1 581 ? 10.777 -8.819 15.926 1.00 84.94 581 ASP A N 1
ATOM 4495 C CA . ASP A 1 581 ? 9.552 -8.361 15.258 1.00 84.94 581 ASP A CA 1
ATOM 4496 C C . ASP A 1 581 ? 9.009 -9.333 14.191 1.00 84.94 581 ASP A C 1
ATOM 4498 O O . ASP A 1 581 ? 7.819 -9.309 13.855 1.00 84.94 581 ASP A O 1
ATOM 4502 N N . TRP A 1 582 ? 9.870 -10.225 13.697 1.00 84.31 582 TRP A N 1
ATOM 4503 C CA . TRP A 1 582 ? 9.534 -11.369 12.855 1.00 84.31 582 TRP A CA 1
ATOM 4504 C C . TRP A 1 582 ? 8.798 -12.483 13.617 1.00 84.31 582 TRP A C 1
ATOM 4506 O O . TRP A 1 582 ? 8.211 -13.358 12.983 1.00 84.31 582 TRP A O 1
ATOM 4516 N N . MET A 1 583 ? 8.782 -12.472 14.954 1.00 89.62 583 MET A N 1
ATOM 4517 C CA . MET A 1 583 ? 7.963 -13.355 15.789 1.00 89.62 583 MET A CA 1
ATOM 4518 C C . MET A 1 583 ? 6.701 -12.634 16.240 1.00 89.62 583 MET A C 1
ATOM 4520 O O . MET A 1 583 ? 6.756 -11.515 16.750 1.00 89.62 583 MET A O 1
ATOM 4524 N N . ALA A 1 584 ? 5.561 -13.309 16.129 1.00 92.94 584 ALA A N 1
ATOM 4525 C CA . ALA A 1 584 ? 4.317 -12.774 16.657 1.00 92.94 584 ALA A CA 1
ATOM 4526 C C . ALA A 1 584 ? 3.372 -13.855 17.169 1.00 92.94 584 ALA A C 1
ATOM 4528 O O . ALA A 1 584 ? 3.388 -15.004 16.727 1.00 92.94 584 ALA A O 1
ATOM 4529 N N . CYS A 1 585 ? 2.500 -13.472 18.087 1.00 92.81 585 CYS A N 1
ATOM 4530 C CA . CYS A 1 585 ? 1.428 -14.314 18.582 1.00 92.81 585 CYS A CA 1
ATOM 4531 C C . CYS A 1 585 ? 0.118 -13.531 18.613 1.00 92.81 585 CYS A C 1
ATOM 4533 O O . CYS A 1 585 ? 0.085 -12.302 18.593 1.00 92.81 585 CYS A O 1
ATOM 4535 N N . SER A 1 586 ? -0.975 -14.277 18.599 1.00 92.75 586 SER A N 1
ATOM 4536 C CA . SER A 1 586 ? -2.314 -13.741 18.773 1.00 92.75 586 SER A CA 1
ATOM 4537 C C . SER A 1 586 ? -3.038 -14.722 19.681 1.00 92.75 586 SER A C 1
ATOM 4539 O O . SER A 1 586 ? -3.609 -15.688 19.175 1.00 92.75 586 SER A O 1
ATOM 4541 N N . PRO A 1 587 ? -2.847 -14.593 21.003 1.00 92.00 587 PRO A N 1
ATOM 4542 C CA . PRO A 1 587 ? -3.477 -15.493 21.956 1.00 92.00 587 PRO A CA 1
ATOM 4543 C C . PRO A 1 587 ? -4.987 -15.242 21.972 1.00 92.00 587 PRO A C 1
ATOM 4545 O O . PRO A 1 587 ? -5.422 -14.107 21.772 1.00 92.00 587 PRO A O 1
ATOM 4548 N N . ASP A 1 588 ? -5.786 -16.284 22.212 1.00 89.62 588 ASP A N 1
ATOM 4549 C CA . ASP A 1 588 ? -7.254 -16.168 22.300 1.00 89.62 588 ASP A CA 1
ATOM 4550 C C . ASP A 1 588 ? -7.686 -15.290 23.488 1.00 89.62 588 ASP A C 1
ATOM 4552 O O . ASP A 1 588 ? -8.749 -14.675 23.467 1.00 89.62 588 ASP A O 1
ATOM 4556 N N . GLY A 1 589 ? -6.827 -15.181 24.502 1.00 91.81 589 GLY A N 1
ATOM 4557 C CA . GLY A 1 589 ? -6.936 -14.197 25.570 1.00 91.81 589 GLY A CA 1
ATOM 4558 C C . GLY A 1 589 ? -5.667 -14.107 26.412 1.00 91.81 589 GLY A C 1
ATOM 4559 O O . GLY A 1 589 ? -4.724 -14.879 26.242 1.00 91.81 589 GLY A O 1
ATOM 4560 N N . ILE A 1 590 ? -5.651 -13.168 27.348 1.00 94.25 590 ILE A N 1
ATOM 4561 C CA . ILE A 1 590 ? -4.619 -13.008 28.371 1.00 94.25 590 ILE A CA 1
ATOM 4562 C C . ILE A 1 590 ? -5.328 -12.945 29.718 1.00 94.25 590 ILE A C 1
ATOM 4564 O O . ILE A 1 590 ? -6.194 -12.097 29.922 1.00 94.25 590 ILE A O 1
ATOM 4568 N N . ALA A 1 591 ? -4.991 -13.865 30.614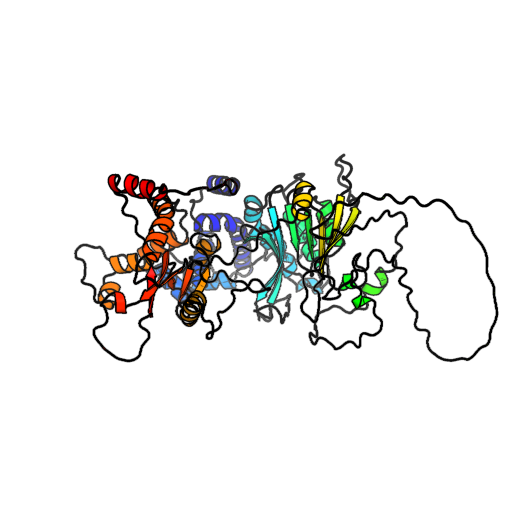 1.00 93.00 591 ALA A N 1
ATOM 4569 C CA . ALA A 1 591 ? -5.561 -13.954 31.947 1.00 93.00 591 ALA A CA 1
ATOM 4570 C C . ALA A 1 591 ? -4.567 -13.444 32.990 1.00 93.00 591 ALA A C 1
ATOM 4572 O O . ALA A 1 591 ? -3.386 -13.783 32.951 1.00 93.00 591 ALA A O 1
ATOM 4573 N N . LEU A 1 592 ? -5.072 -12.671 33.942 1.00 91.50 592 LEU A N 1
ATOM 4574 C CA . LEU A 1 592 ? -4.398 -12.382 35.196 1.00 91.50 592 LEU A CA 1
ATOM 4575 C C . LEU A 1 592 ? -4.837 -13.443 36.206 1.00 91.50 592 LEU A C 1
ATOM 4577 O O . LEU A 1 592 ? -6.032 -13.552 36.501 1.00 91.50 592 LEU A O 1
ATOM 4581 N N . ILE A 1 593 ? -3.894 -14.261 36.672 1.00 91.50 593 ILE A N 1
ATOM 4582 C CA . ILE A 1 593 ? -4.179 -15.423 37.517 1.00 91.50 593 ILE A CA 1
ATOM 4583 C C . ILE A 1 593 ? -3.496 -15.332 38.877 1.00 91.50 593 ILE A C 1
ATOM 4585 O O . ILE A 1 593 ? -2.345 -14.922 38.977 1.00 91.50 593 ILE A O 1
ATOM 4589 N N . ASP A 1 594 ? -4.199 -15.790 39.907 1.00 88.38 594 ASP A N 1
ATOM 4590 C CA . ASP A 1 594 ? -3.679 -15.993 41.253 1.00 88.38 594 ASP A CA 1
ATOM 4591 C C . ASP A 1 594 ? -3.073 -17.398 41.353 1.00 88.38 594 ASP A C 1
ATOM 4593 O O . ASP A 1 594 ? -3.765 -18.418 41.461 1.00 88.38 594 ASP A O 1
ATOM 4597 N N . THR A 1 595 ? -1.746 -17.453 41.300 1.00 84.12 595 THR A N 1
ATOM 4598 C CA . THR A 1 595 ? -0.976 -18.701 41.374 1.00 84.12 595 THR A CA 1
ATOM 4599 C C . THR A 1 595 ? -1.045 -19.363 42.752 1.00 84.12 595 THR A C 1
ATOM 4601 O O . THR A 1 595 ? -0.896 -20.585 42.847 1.00 84.12 595 THR A O 1
ATOM 4604 N N . GLY A 1 596 ? -1.342 -18.599 43.811 1.00 81.31 596 GLY A N 1
ATOM 4605 C CA . GLY A 1 596 ? -1.533 -19.122 45.163 1.00 81.31 596 GLY A CA 1
ATOM 4606 C C . GLY A 1 596 ? -2.766 -20.020 45.252 1.00 81.31 596 GLY A C 1
ATOM 4607 O O . GLY A 1 596 ? -2.719 -21.089 45.859 1.00 81.31 596 GLY A O 1
ATOM 4608 N N . GLN A 1 597 ? -3.841 -19.654 44.552 1.00 82.56 597 GLN A N 1
ATOM 4609 C CA . GLN A 1 597 ? -5.055 -20.474 44.466 1.00 82.56 597 GLN A CA 1
ATOM 4610 C C . GLN A 1 597 ? -4.899 -21.735 43.611 1.00 82.56 597 GLN A C 1
ATOM 4612 O O . GLN A 1 597 ? -5.708 -22.657 43.723 1.00 82.56 597 GLN A O 1
ATOM 4617 N N . LEU A 1 598 ? -3.868 -21.798 42.768 1.00 78.25 598 LEU A N 1
ATOM 4618 C CA . LEU A 1 598 ? -3.554 -22.983 41.972 1.00 78.25 598 LEU A CA 1
ATOM 4619 C C . LEU A 1 598 ? -2.685 -23.998 42.727 1.00 78.25 598 LEU A C 1
ATOM 4621 O O . LEU A 1 598 ? -2.497 -25.107 42.232 1.00 78.25 598 LEU A O 1
ATOM 4625 N N . GLY A 1 599 ? -2.157 -23.641 43.904 1.00 72.94 599 GLY A N 1
ATOM 4626 C CA . GLY A 1 599 ? -1.260 -24.507 44.674 1.00 72.94 599 GLY A CA 1
ATOM 4627 C C . GLY A 1 599 ? 0.063 -24.803 43.958 1.00 72.94 599 GLY A C 1
ATOM 4628 O O . GLY A 1 599 ? 0.670 -25.836 44.213 1.00 72.94 599 GLY A O 1
ATOM 4629 N N . ILE A 1 600 ? 0.486 -23.930 43.033 1.00 69.38 600 ILE A N 1
ATOM 4630 C CA . ILE A 1 600 ? 1.698 -24.108 42.209 1.00 69.38 600 ILE A CA 1
ATOM 4631 C C . ILE A 1 600 ? 2.958 -23.573 42.920 1.00 69.38 600 ILE A C 1
ATOM 4633 O O . ILE A 1 600 ? 4.074 -23.884 42.513 1.00 69.38 600 ILE A O 1
ATOM 4637 N N . SER A 1 601 ? 2.812 -22.796 43.999 1.00 56.25 601 SER A N 1
ATOM 4638 C CA . SER A 1 601 ? 3.947 -22.201 44.713 1.00 56.25 601 SER A CA 1
ATOM 4639 C C . SER A 1 601 ? 4.321 -22.994 45.968 1.00 56.25 601 SER A C 1
ATOM 4641 O O . SER A 1 601 ? 3.579 -22.983 46.950 1.00 56.25 601 SER A O 1
ATOM 4643 N N . GLU A 1 602 ? 5.481 -23.658 45.937 1.00 53.50 602 GLU A N 1
ATOM 4644 C CA . GLU A 1 602 ? 6.094 -24.316 47.103 1.00 53.50 602 GLU A CA 1
ATOM 4645 C C . GLU A 1 602 ? 7.185 -23.470 47.794 1.00 53.50 602 GLU A C 1
ATOM 4647 O O . GLU A 1 602 ? 7.650 -23.876 48.853 1.00 53.50 602 GLU A O 1
ATOM 4652 N N . ASP A 1 603 ? 7.557 -22.281 47.290 1.00 54.88 603 ASP A N 1
ATOM 4653 C CA . ASP A 1 603 ? 8.653 -21.492 47.882 1.00 54.88 603 ASP A CA 1
ATOM 4654 C C . ASP A 1 603 ? 8.324 -20.011 48.142 1.00 54.88 603 ASP A C 1
ATOM 4656 O O . ASP A 1 603 ? 7.834 -19.255 47.300 1.00 54.88 603 ASP A O 1
ATOM 4660 N N . VAL A 1 604 ? 8.623 -19.606 49.377 1.00 55.22 604 VAL A N 1
ATOM 4661 C CA . VAL A 1 604 ? 8.299 -18.330 50.022 1.00 55.22 604 VAL A CA 1
ATOM 4662 C C . VAL A 1 604 ? 9.368 -17.277 49.715 1.00 55.22 604 VAL A C 1
ATOM 4664 O O . VAL A 1 604 ? 10.496 -17.431 50.168 1.00 55.22 604 VAL A O 1
ATOM 4667 N N . ALA A 1 605 ? 9.004 -16.165 49.057 1.00 45.44 605 ALA A N 1
ATOM 4668 C CA . ALA A 1 605 ? 9.508 -14.810 49.361 1.00 45.44 605 ALA A CA 1
ATOM 4669 C C . ALA A 1 605 ? 8.894 -13.728 48.442 1.00 45.44 605 ALA A C 1
ATOM 4671 O O . ALA A 1 605 ? 9.250 -13.604 47.273 1.00 45.44 605 ALA A O 1
ATOM 4672 N N . ALA A 1 606 ? 8.037 -12.882 49.022 1.00 44.84 606 ALA A N 1
ATOM 4673 C CA . ALA A 1 606 ? 7.830 -11.465 48.679 1.00 44.84 606 ALA A CA 1
ATOM 4674 C C . ALA A 1 606 ? 7.451 -11.044 47.237 1.00 44.84 606 ALA A C 1
ATOM 4676 O O . ALA A 1 606 ? 7.503 -9.851 46.945 1.00 44.84 606 ALA A O 1
ATOM 4677 N N . HIS A 1 607 ? 7.024 -11.949 46.357 1.00 50.75 607 HIS A N 1
ATOM 4678 C CA . HIS A 1 607 ? 6.545 -11.581 45.021 1.00 50.75 607 HIS A CA 1
ATOM 4679 C C . HIS A 1 607 ? 5.035 -11.809 44.915 1.00 50.75 607 HIS A C 1
ATOM 4681 O O . HIS A 1 607 ? 4.518 -12.817 45.391 1.00 50.75 607 HIS A O 1
ATOM 4687 N N . SER A 1 608 ? 4.347 -10.815 44.345 1.00 60.88 608 SER A N 1
ATOM 4688 C CA . SER A 1 608 ? 2.922 -10.825 43.992 1.00 60.88 608 SER A CA 1
ATOM 4689 C C . SER A 1 608 ? 2.468 -12.213 43.525 1.00 60.88 608 SER A C 1
ATOM 4691 O O . SER A 1 608 ? 3.042 -12.748 42.583 1.00 60.88 608 SER A O 1
ATOM 4693 N N . TRP A 1 609 ? 1.422 -12.776 44.144 1.00 71.00 609 TRP A N 1
ATOM 4694 C CA . TRP A 1 609 ? 0.823 -14.056 43.728 1.00 71.00 609 TRP A CA 1
ATOM 4695 C C . TRP A 1 609 ? 0.131 -13.995 42.357 1.00 71.00 609 TRP A C 1
ATOM 4697 O O . TRP A 1 609 ? -0.319 -15.026 41.855 1.00 71.00 609 TRP A O 1
ATOM 4707 N N . MET A 1 610 ? 0.074 -12.807 41.747 1.00 80.44 610 MET A N 1
ATOM 4708 C CA . MET A 1 610 ? -0.498 -12.583 40.426 1.00 80.44 610 MET A CA 1
ATOM 4709 C C . MET A 1 610 ? 0.524 -12.792 39.314 1.00 80.44 610 MET A C 1
ATOM 4711 O O . MET A 1 610 ? 1.604 -12.199 39.347 1.00 80.44 610 MET A O 1
ATOM 4715 N N . ASP A 1 611 ? 0.137 -13.574 38.309 1.00 86.62 611 ASP A N 1
ATOM 4716 C CA . ASP A 1 611 ? 0.923 -13.831 37.104 1.00 86.62 611 ASP A CA 1
ATOM 4717 C C . ASP A 1 611 ? 0.073 -13.674 35.831 1.00 86.62 611 ASP A C 1
ATOM 4719 O O . ASP A 1 611 ? -1.160 -13.757 35.860 1.00 86.62 611 ASP A O 1
ATOM 4723 N N . LEU A 1 612 ? 0.737 -13.436 34.700 1.00 90.38 612 LEU A N 1
ATOM 4724 C CA . LEU A 1 612 ? 0.108 -13.318 33.386 1.00 90.38 612 LEU A CA 1
ATOM 4725 C C . LEU A 1 612 ? 0.148 -14.657 32.651 1.00 90.38 612 LEU A C 1
ATOM 4727 O O . LEU A 1 612 ? 1.209 -15.158 32.282 1.00 90.38 612 LEU A O 1
ATOM 4731 N N . ALA A 1 613 ? -1.027 -15.195 32.344 1.00 90.94 613 ALA A N 1
ATOM 4732 C CA . ALA A 1 613 ? -1.179 -16.410 31.562 1.00 90.94 613 ALA A CA 1
ATOM 4733 C C . ALA A 1 613 ? -1.732 -16.112 30.164 1.00 90.94 613 ALA A C 1
ATOM 4735 O O . ALA A 1 613 ? -2.775 -15.481 29.997 1.00 90.94 613 ALA A O 1
ATOM 4736 N N . SER A 1 614 ? -1.061 -16.632 29.136 1.00 91.75 614 SER A N 1
ATOM 4737 C CA . SER A 1 614 ? -1.631 -16.695 27.788 1.00 91.75 614 SER A CA 1
ATOM 4738 C C . SER A 1 614 ? -2.752 -17.735 27.756 1.00 91.75 614 SER A C 1
ATOM 4740 O O . SER A 1 614 ? -2.562 -18.868 28.196 1.00 91.75 614 SER A O 1
ATOM 4742 N N . VAL A 1 615 ? -3.899 -17.379 27.182 1.00 90.56 615 VAL A N 1
ATOM 4743 C CA . VAL A 1 615 ? -5.055 -18.267 27.022 1.00 90.56 615 VAL A CA 1
ATOM 4744 C C . VAL A 1 615 ? -5.122 -18.746 25.576 1.00 90.56 615 VAL A C 1
ATOM 4746 O O . VAL A 1 615 ? -5.128 -17.944 24.645 1.00 90.56 615 VAL A O 1
ATOM 4749 N N . GLU A 1 616 ? -5.194 -20.063 25.398 1.00 89.81 616 GLU A N 1
ATOM 4750 C CA . GLU A 1 616 ? -5.439 -20.720 24.112 1.00 89.81 616 GLU A CA 1
ATOM 4751 C C . GLU A 1 616 ? -6.687 -21.598 24.256 1.00 89.81 616 GLU A C 1
ATOM 4753 O O . GLU A 1 616 ? -6.725 -22.529 25.066 1.00 89.81 616 GLU A O 1
ATOM 4758 N N . ILE A 1 617 ? -7.717 -21.316 23.467 1.00 83.69 617 ILE A N 1
ATOM 4759 C CA . ILE A 1 617 ? -9.005 -21.997 23.517 1.00 83.69 617 ILE A CA 1
ATOM 4760 C C . ILE A 1 617 ? -9.061 -23.032 22.394 1.00 83.69 617 ILE A C 1
ATOM 4762 O O . ILE A 1 617 ? -8.978 -22.735 21.202 1.00 83.69 617 ILE A O 1
ATOM 4766 N N . LYS A 1 618 ? -9.263 -24.296 22.772 1.00 80.69 618 LYS A N 1
ATOM 4767 C CA . LYS A 1 618 ? -9.505 -25.391 21.826 1.00 80.69 618 LYS A CA 1
ATOM 4768 C C . LYS A 1 618 ? -10.867 -26.005 22.085 1.00 80.69 618 LYS A C 1
ATOM 4770 O O . LYS A 1 618 ? -11.094 -26.655 23.099 1.00 80.69 618 LYS A O 1
ATOM 4775 N N . THR A 1 619 ? -11.774 -25.832 21.128 1.00 68.12 619 THR A N 1
ATOM 4776 C CA . THR A 1 619 ? -13.066 -26.518 21.163 1.00 68.12 619 THR A CA 1
ATOM 4777 C C . THR A 1 619 ? -12.930 -27.902 20.532 1.00 68.12 619 THR A C 1
ATOM 4779 O O . THR A 1 619 ? -12.772 -28.020 19.317 1.00 68.12 619 THR A O 1
ATOM 4782 N N . ASN A 1 620 ? -13.033 -28.957 21.343 1.00 62.44 620 ASN A N 1
ATOM 4783 C CA . ASN A 1 620 ? -13.151 -30.326 20.840 1.00 62.44 620 ASN A CA 1
ATOM 4784 C C . ASN A 1 620 ? -14.579 -30.575 20.342 1.00 62.44 620 ASN A C 1
ATOM 4786 O O . ASN A 1 620 ? -15.530 -30.610 21.121 1.00 62.44 620 ASN A O 1
ATOM 4790 N N . VAL A 1 621 ? -14.733 -30.757 19.030 1.00 53.00 621 VAL A N 1
ATOM 4791 C CA . VAL A 1 621 ? -16.036 -30.946 18.376 1.00 53.00 621 VAL A CA 1
ATOM 4792 C C . VAL A 1 621 ? -16.493 -32.405 18.512 1.00 53.00 621 VAL A C 1
ATOM 4794 O O . VAL A 1 621 ? -16.475 -33.170 17.552 1.00 53.00 621 VAL A O 1
ATOM 4797 N N . GLY A 1 622 ? -16.888 -32.813 19.718 1.00 53.28 622 GLY A N 1
ATOM 4798 C CA . GLY A 1 622 ? -17.700 -34.015 19.922 1.00 53.28 622 GLY A CA 1
ATOM 4799 C C . GLY A 1 622 ? -19.177 -33.657 19.767 1.00 53.28 622 GLY A C 1
ATOM 4800 O O . GLY A 1 622 ? -19.669 -32.820 20.518 1.00 53.28 622 GLY A O 1
ATOM 4801 N N . VAL A 1 623 ? -19.886 -34.267 18.809 1.00 47.84 623 VAL A N 1
ATOM 4802 C CA . VAL A 1 623 ? -21.297 -33.951 18.475 1.00 47.84 623 VAL A CA 1
ATOM 4803 C C . VAL A 1 623 ? -22.217 -33.965 19.710 1.00 47.84 623 VAL A C 1
ATOM 4805 O O . VAL A 1 623 ? -23.123 -33.149 19.800 1.00 47.84 623 VAL A O 1
ATOM 4808 N N . SER A 1 624 ? -21.942 -34.822 20.698 1.00 45.97 624 SER A N 1
ATOM 4809 C CA . SER A 1 624 ? -22.746 -35.005 21.917 1.00 45.97 624 SER A CA 1
ATOM 4810 C C . SER A 1 624 ? -22.548 -33.949 23.015 1.00 45.97 624 SER A C 1
ATOM 4812 O O . SER A 1 624 ? -23.361 -33.868 23.931 1.00 45.97 624 SER A O 1
ATOM 4814 N N . SER A 1 625 ? -21.472 -33.157 22.977 1.00 50.00 625 SER A N 1
ATOM 4815 C CA . SER A 1 625 ? -21.155 -32.172 24.029 1.00 50.00 625 SER A CA 1
ATOM 4816 C C . SER A 1 625 ? -21.768 -30.789 23.762 1.00 50.00 625 SER A C 1
ATOM 4818 O O . SER A 1 625 ? -21.758 -29.929 24.640 1.00 50.00 625 SER A O 1
ATOM 4820 N N . LEU A 1 626 ? -22.295 -30.582 22.551 1.00 46.97 626 LEU A N 1
ATOM 4821 C CA . LEU A 1 626 ? -22.790 -29.304 22.032 1.00 46.97 626 LEU A CA 1
ATOM 4822 C C . LEU A 1 626 ? -24.175 -28.915 22.562 1.00 46.97 626 LEU A C 1
ATOM 4824 O O . LEU A 1 626 ? -24.354 -27.774 22.982 1.00 46.97 626 LEU A O 1
ATOM 4828 N N . ASP A 1 627 ? -25.121 -29.854 22.624 1.00 44.03 627 ASP A N 1
ATOM 4829 C CA . ASP A 1 627 ? -26.486 -29.574 23.106 1.00 44.03 627 ASP A CA 1
ATOM 4830 C C . ASP A 1 627 ? -26.490 -29.097 24.567 1.00 44.03 627 ASP A C 1
ATOM 4832 O O . ASP A 1 627 ? -27.347 -28.324 24.995 1.00 44.03 627 ASP A O 1
ATOM 4836 N N . ARG A 1 628 ? -25.470 -29.502 25.332 1.00 43.69 628 ARG A N 1
ATOM 4837 C CA . ARG A 1 628 ? -25.308 -29.132 26.737 1.00 43.69 628 ARG A CA 1
ATOM 4838 C C . ARG A 1 628 ? -24.790 -27.701 26.924 1.00 43.69 628 ARG A C 1
ATOM 4840 O O . ARG A 1 628 ? -25.179 -27.065 27.895 1.00 43.69 628 ARG A O 1
ATOM 4847 N N . ALA A 1 629 ? -23.956 -27.192 26.012 1.00 43.06 629 ALA A N 1
ATOM 4848 C CA . ALA A 1 629 ? -23.433 -25.822 26.068 1.00 43.06 629 ALA A CA 1
ATOM 4849 C C . ALA A 1 629 ? -24.470 -24.793 25.590 1.00 43.06 629 ALA A C 1
ATOM 4851 O O . ALA A 1 629 ? -24.649 -23.766 26.237 1.00 43.06 629 ALA A O 1
ATOM 4852 N N . ILE A 1 630 ? -25.221 -25.114 24.529 1.00 46.47 630 ILE A N 1
ATOM 4853 C CA . ILE A 1 630 ? -26.346 -24.289 24.052 1.00 46.47 630 ILE A CA 1
ATOM 4854 C C . ILE A 1 630 ? -27.463 -24.245 25.110 1.00 46.47 630 ILE A C 1
ATOM 4856 O O . ILE A 1 630 ? -28.057 -23.198 25.348 1.00 46.47 630 ILE A O 1
ATOM 4860 N N . GLY A 1 631 ? -27.694 -25.347 25.834 1.00 41.84 631 GLY A N 1
ATOM 4861 C CA . GLY A 1 631 ? -28.617 -25.363 26.973 1.00 41.84 631 GLY A CA 1
ATOM 4862 C C . GLY A 1 631 ? -28.217 -24.423 28.121 1.00 41.84 631 GLY A C 1
ATOM 4863 O O . GLY A 1 631 ? -29.092 -23.877 28.790 1.00 41.84 631 GLY A O 1
ATOM 4864 N N . MET A 1 632 ? -26.917 -24.170 28.329 1.00 45.50 632 MET A N 1
ATOM 4865 C CA . MET A 1 632 ? -26.430 -23.226 29.349 1.00 45.50 632 MET A CA 1
ATOM 4866 C C . MET A 1 632 ? -26.569 -21.754 28.927 1.00 45.50 632 MET A C 1
ATOM 4868 O O . MET A 1 632 ? -26.579 -20.884 29.792 1.00 45.50 632 MET A O 1
ATOM 4872 N N . GLU A 1 633 ? -26.749 -21.474 27.633 1.00 41.34 633 GLU A N 1
ATOM 4873 C CA . GLU A 1 633 ? -27.008 -20.128 27.098 1.00 41.34 633 GLU A CA 1
ATOM 4874 C C . GLU A 1 633 ? -28.439 -19.634 27.415 1.00 41.34 633 GLU A C 1
ATOM 4876 O O . GLU A 1 633 ? -28.736 -18.450 27.287 1.00 41.34 633 GLU A O 1
ATOM 4881 N N . THR A 1 634 ? -29.328 -20.527 27.876 1.00 39.31 634 THR A N 1
ATOM 4882 C CA . THR A 1 634 ? -30.765 -20.242 28.086 1.00 39.31 634 THR A CA 1
ATOM 4883 C C . THR A 1 634 ? -31.221 -20.152 29.545 1.00 39.31 634 THR A C 1
ATOM 4885 O O . THR A 1 634 ? -32.422 -20.174 29.810 1.00 39.31 634 THR A O 1
ATOM 4888 N N . VAL A 1 635 ? -30.311 -20.005 30.513 1.00 33.44 635 VAL A N 1
ATOM 4889 C CA . VAL A 1 635 ? -30.717 -19.781 31.912 1.00 33.44 635 VAL A CA 1
ATOM 4890 C C . VAL A 1 635 ? -30.994 -18.289 32.155 1.00 33.44 635 VAL A C 1
ATOM 4892 O O . VAL A 1 635 ? -30.101 -17.513 32.475 1.00 33.44 635 VAL A O 1
ATOM 4895 N N . ASP A 1 636 ? -32.269 -17.935 31.969 1.00 35.50 636 ASP A N 1
ATOM 4896 C CA . ASP A 1 636 ? -33.025 -16.794 32.508 1.00 35.50 636 ASP A CA 1
ATOM 4897 C C . ASP A 1 636 ? -32.399 -15.386 32.447 1.00 35.50 636 ASP A C 1
ATOM 4899 O O . ASP A 1 636 ? -31.979 -14.806 33.451 1.00 35.50 636 ASP A O 1
ATOM 4903 N N . VAL A 1 637 ? -32.565 -14.721 31.298 1.00 29.94 637 VAL A N 1
ATOM 4904 C CA . VAL A 1 637 ? -32.797 -13.268 31.299 1.00 29.94 637 VAL A CA 1
ATOM 4905 C C . VAL A 1 637 ? -34.227 -13.028 31.794 1.00 29.94 637 VAL A C 1
ATOM 4907 O O . VAL A 1 637 ? -35.182 -13.025 31.017 1.00 29.94 637 VAL A O 1
ATOM 4910 N N . LYS A 1 638 ? -34.398 -12.821 33.104 1.00 27.17 638 LYS A N 1
ATOM 4911 C CA . LYS A 1 638 ? -35.642 -12.258 33.648 1.00 27.17 638 LYS A CA 1
ATOM 4912 C C . LYS A 1 638 ? -35.736 -10.786 33.257 1.00 27.17 638 LYS A C 1
ATOM 4914 O O . LYS A 1 638 ? -35.179 -9.913 33.916 1.00 27.17 638 LYS A O 1
ATOM 4919 N N . THR A 1 639 ? -36.483 -10.492 32.200 1.00 27.73 639 THR A N 1
ATOM 4920 C CA . THR A 1 639 ? -36.974 -9.137 31.943 1.00 27.73 639 THR A CA 1
ATOM 4921 C C . THR A 1 639 ? -38.067 -8.798 32.955 1.00 27.73 639 THR A C 1
ATOM 4923 O O . THR A 1 639 ? -39.223 -9.180 32.770 1.00 27.73 639 THR A O 1
ATOM 4926 N N . CYS A 1 640 ? -37.725 -8.073 34.019 1.00 25.27 640 CYS A N 1
ATOM 4927 C CA . CYS A 1 640 ? -38.721 -7.386 34.838 1.00 25.27 640 CYS A CA 1
ATOM 4928 C C . CYS A 1 640 ? -39.114 -6.076 34.147 1.00 25.27 640 CYS A C 1
ATOM 4930 O O . CYS A 1 640 ? -38.268 -5.211 33.912 1.00 25.27 640 CYS A O 1
ATOM 4932 N N . ARG A 1 641 ? -40.404 -5.911 33.834 1.00 28.95 641 ARG A N 1
ATOM 4933 C CA . ARG A 1 641 ? -40.966 -4.580 33.581 1.00 28.95 641 ARG A CA 1
ATOM 4934 C C . ARG A 1 641 ? -41.085 -3.864 34.921 1.00 28.95 641 ARG A C 1
ATOM 4936 O O . ARG A 1 641 ? -41.673 -4.396 35.856 1.00 28.95 641 ARG A O 1
ATOM 4943 N N . VAL A 1 642 ? -40.515 -2.669 34.998 1.00 28.73 642 VAL A N 1
ATOM 4944 C CA . VAL A 1 642 ? -40.718 -1.754 36.121 1.00 28.73 642 VAL A CA 1
ATOM 4945 C C . VAL A 1 642 ? -42.176 -1.293 36.096 1.00 28.73 642 VAL A C 1
ATOM 4947 O O . VAL A 1 642 ? -42.607 -0.696 35.111 1.00 28.73 642 VAL A O 1
ATOM 4950 N N . GLY A 1 643 ? -42.905 -1.588 37.176 1.00 37.66 643 GLY A N 1
ATOM 4951 C CA . GLY A 1 643 ? -44.282 -1.151 37.416 1.00 37.66 643 GLY A CA 1
ATOM 4952 C C . GLY A 1 643 ? -45.284 -2.300 37.522 1.00 37.66 643 GLY A C 1
ATOM 4953 O O . GLY A 1 643 ? -45.981 -2.583 36.557 1.00 37.66 643 GLY A O 1
ATOM 4954 N N . ASP A 1 644 ? -45.308 -2.990 38.663 1.00 30.12 644 ASP A N 1
ATOM 4955 C CA . ASP A 1 644 ? -46.495 -3.118 39.524 1.00 30.12 644 ASP A CA 1
ATOM 4956 C C . ASP A 1 644 ? -46.141 -3.919 40.788 1.00 30.12 644 ASP A C 1
ATOM 4958 O O . ASP A 1 644 ? -45.305 -4.822 40.777 1.00 30.12 644 ASP A O 1
ATOM 4962 N N . ALA A 1 645 ? -46.716 -3.475 41.901 1.00 34.12 645 ALA A N 1
ATOM 4963 C CA . ALA A 1 645 ? -46.339 -3.777 43.275 1.00 34.12 645 ALA A CA 1
ATOM 4964 C C . ALA A 1 645 ? -46.554 -5.240 43.704 1.00 34.12 645 ALA A C 1
ATOM 4966 O O . ALA A 1 645 ? -47.616 -5.800 43.449 1.00 34.12 645 ALA A O 1
ATOM 4967 N N . THR A 1 646 ? -45.578 -5.796 44.433 1.00 33.72 646 THR A N 1
ATOM 4968 C CA . THR A 1 646 ? -45.645 -6.197 45.863 1.00 33.72 646 THR A CA 1
ATOM 4969 C C . THR A 1 646 ? -44.273 -6.654 46.326 1.00 33.72 646 THR A C 1
ATOM 4971 O O . THR A 1 646 ? -43.685 -7.498 45.612 1.00 33.72 646 THR A O 1
#

Mean predicted aligned error: 18.45 Å

Organism: Chondrus crispus (NCBI:txid2769)

InterPro domains:
  IPR011335 Restriction endonuclease type II-like [SSF52980] (473-620)
  IPR011604 PD-(D/E)XK endonuclease-like domain superfamily [G3DSA:3.90.320.10] (479-632)

Foldseek 3Di:
DVLLVVLCVVVVFDPFVLSSVCSLCVQLLVQQQVQLQQVCVVVVVVDDRDDSVLVSLLVVLVVVCVLVVNDSQVSQVVCVQLVHDHDDPVSSVVCVVRGDLAHPVPQDPDPDDPVVNLFPLVRNVSSQLRNQVSVLSRQPDLAAFEKEKDKDFDADPDPSPPAWDADPPDPSRIGWMKIWIAGPPVRGTRGIRTDGPPDDVLNRVLVRVVSSCPPVPPRQSLNAEYEYEQVQQDPSNVLSCVLSNHWYKYFHHPVCQVPDLAHEPVVVDPPDPPPDPPPDDPDDDDPPPPVPPPPDDDDDDDDKDKDKDDPDPDDDDDDDDDDDDDDDDDDDDDDDDDDDDDDDDPPPPPPPDDPRRYDHWQLPPAKIKMKIKDFDQRDDPDDDDPDRSPTWIKMKMWIFHNDDNVTTDITIIIITHPPVVVVVVVDDDPPPPPPQPLQFAQSDADPVRHRDQADPPDPRPRNVVNNVQVVWKDAQDRAAPDPSLLQLCALACEPVLVVVCCVQAPVVCVVVVHDDDPPHDRQDPSNSVVVSSCVSTPPDDQDPQNVVQVVCLVVVLVVQCPDPFFVGKHQGYKIATPVGNSYIYGFRIKTWGQCVVVVNDPDDDDDHSTDIDGHHDDDDPDVVCPVVSVVVVPPDPPDDDPDDDD

Nearest PDB structures (foldseek):
  6x68-assembly1_C  TM=6.699E-01  e=6.478E-07  Trichoplusia ni
  7ok9-assembly1_A  TM=5.086E-01  e=2.977E+00  Staphylococcus aureus subsp. aureus COL
  3ehc-assembly1_A  TM=3.650E-01  e=7.765E+00  Agrobacterium fabrum str. C58

Solvent-accessible surface area (backbone atoms only — not comparable to full-atom values): 39192 Å² total; per-residue (Å²): 104,70,53,49,54,50,53,32,62,76,66,74,44,59,99,42,58,69,33,51,48,47,63,35,42,45,62,28,50,55,49,32,40,52,19,26,40,50,40,40,61,75,66,61,66,87,64,81,75,68,50,72,68,58,49,54,37,42,48,53,40,51,52,50,15,68,76,68,72,42,52,65,62,57,35,36,52,49,34,47,76,50,72,46,85,54,60,53,65,67,54,46,54,50,48,71,72,51,66,39,58,44,59,65,82,65,73,81,85,70,98,61,63,88,74,51,80,74,53,67,65,81,49,35,60,65,36,42,49,31,52,20,45,49,38,32,71,46,66,62,41,45,66,73,27,49,30,36,43,50,79,46,70,51,60,47,86,61,86,80,56,84,47,74,41,78,37,94,87,47,95,65,38,32,13,39,43,25,46,35,34,24,34,68,84,80,71,42,71,38,44,56,39,70,59,47,81,95,55,55,67,68,61,50,52,49,53,47,51,49,58,73,52,61,93,52,80,87,66,67,23,56,32,23,31,42,31,32,48,44,92,59,36,43,71,70,53,54,51,53,35,48,65,54,41,31,19,37,40,26,26,51,25,74,80,46,67,82,71,48,78,67,34,47,49,74,79,70,53,89,77,70,77,79,75,77,78,88,69,88,74,92,77,75,76,73,80,74,77,64,65,77,75,72,80,68,82,81,82,87,82,82,87,77,65,74,55,79,59,75,91,69,96,74,80,94,78,81,92,80,86,86,81,88,78,89,84,89,89,85,84,89,88,88,87,88,90,85,90,82,95,85,77,85,80,79,78,76,77,78,77,88,63,74,79,82,31,60,40,79,45,54,39,86,65,51,60,40,46,41,46,40,61,46,78,44,71,65,81,78,77,93,65,99,61,97,66,79,77,68,76,42,59,39,35,40,37,38,39,34,44,78,32,51,102,85,45,30,56,67,49,47,32,38,36,31,55,52,68,72,56,43,52,52,71,72,45,78,72,79,68,69,76,69,67,68,56,87,45,42,44,73,65,51,59,46,99,84,70,44,70,58,77,49,55,95,83,51,90,44,71,64,34,49,53,52,41,61,44,56,77,53,30,41,82,71,24,54,44,68,88,38,74,56,31,64,59,66,48,39,88,35,51,32,59,70,55,48,51,53,47,50,76,50,34,67,66,58,20,53,78,70,73,43,81,82,71,88,92,66,76,80,68,46,73,46,59,50,52,52,52,49,48,45,68,52,54,51,88,78,74,82,47,72,68,54,54,53,38,61,67,45,46,62,60,53,50,55,59,49,50,68,36,92,39,30,79,43,56,27,37,39,13,29,37,21,35,64,95,41,67,51,33,31,44,61,44,70,22,40,30,39,28,35,42,66,75,67,69,74,71,90,76,92,75,100,65,76,53,65,47,84,41,81,33,78,85,79,74,80,89,50,84,82,62,48,67,61,54,60,56,64,75,65,76,71,87,79,82,76,76,90,84,80,91,134

pLDDT: mean 70.85, std 22.02, range [22.8, 96.25]

Radius of gyration: 32.57 Å; Cα contacts (8 Å, |Δi|>4): 800; chains: 1; bounding box: 75×113×80 Å

Sequence (646 aa):
MSQLKTARVANEVNSTRAGHLILLMDDVLQHCRKWMNEHIALHSLGTHPIGLDDLYRYVAVLLTSHLTGLSFEKTVDLFTRLNCNPPSTHRVRFISRNNLAHSATGRGRGESAWSAQRDETQYLDAFEKAAYEMTRKIFLSPVHTFATLDDDLYGTRARDNQVKTLSMRKADREGHAADAIADALFCVTIAVRFRRRGEPQSTNVLELICTLIEGRGEQCLHGLVIKADRGYGSESLIRTLLQHGIGSILVMSQHLLRCPPFVGKSFISVNRQDEEEGDSDPGQASEEDVLESAVLAFDTHETASAHARGTSSDGAGQLAQVTLQDIGPGQSSSQDEMDGINGIGARRIELDRRRKFVIDDHPEAGPASFFAIKSVKPSSRGHSSSRTPGRSEVTAVAVRENGTKHFSKVLRFFYCVPTAIARTIETWVAVPRTEPVSHMLFSNRDDEGLIVTPSPSSSSDKDMVEHLLLQRCSVLAVGQRCADWFVLRQFRLTGTSAGTILLTDSTVRECVGLPQRQGFDEITLSERLKSLSQTWFGASRSTEAMKRGSMNERGVFAALSSKPFVQAVYECGMLSRADADWMACSPDGIALIDTGQLGISEDVAAHSWMDLASVEIKTNVGVSSLDRAIGMETVDVKTCRVGDAT